Protein AF-S7J332-F1 (afdb_monomer_lite)

pLDDT: mean 78.37, std 14.61, range [31.91, 97.31]

Sequence (596 aa):
MDKGEHKEKCIAEIDQLYESVMRFDTQRDFLEYMGELRKFPYLAPYNAMMVKVQKPGSAFVATLDTWQKVYHRRPKPGARPLVILRRFGPISFVYELDDTEGKKMPQEVISKYILHPFHSDTLIDEAKLQTLISSLLKEGIRYREENYGTYYGGQIQWNATNVARLSHTSKSNVDIISHYCITVNKNQSPAEKFATIIHELGHYFCGHLNREKIEYIPIRTNLSKETKEFEAETVCWVVCERLNLAHQSVPYLHGYLNPDGKVPDISLDAILRAVGRIESMIKGINEPRKNLKVTLSKEADSALERTFPGFKQAIPIHFTDSKSYDYVLRIPRERGKADFLIVKYISKERQWTCLYRFQMDSAWLNVIEGNFTHHRHRELLIYIHNGSGHVLSYRVLAYVHNQVHPILAGDLIPQGNVRVEGNRLIVSSGHLDSIYTWSKEKGFLRFDCEQELVPEIDANTIRLQYAISDDEKIELYMNGEGYPSMKPIELHIGQKLQLQRIHRGPYERILGGGQCLQSISRHEYVAQAVGDASFQIIPKGYDWEHAVKFHVKVLPQNPVKELRFEDMQKDLSMRKKKSIKEQIKKFLKNHNIIHV

Radius of gyration: 28.15 Å; chains: 1; bounding box: 80×46×72 Å

Structure (mmCIF, N/CA/C/O backbone):
data_AF-S7J332-F1
#
_entry.id   AF-S7J332-F1
#
loop_
_atom_site.group_PDB
_atom_site.id
_atom_site.type_symbol
_atom_site.label_atom_id
_atom_site.label_alt_id
_atom_site.label_comp_id
_atom_site.label_asym_id
_atom_site.label_entity_id
_atom_site.label_seq_id
_atom_site.pdbx_PDB_ins_code
_atom_site.Cartn_x
_atom_site.Cartn_y
_atom_site.Cartn_z
_atom_site.occupancy
_atom_site.B_iso_or_equiv
_atom_site.auth_seq_id
_atom_site.auth_comp_id
_atom_site.auth_asym_id
_atom_site.auth_atom_id
_atom_site.pdbx_PDB_model_num
ATOM 1 N N . MET A 1 1 ? -3.527 -21.706 22.092 1.00 41.47 1 MET A N 1
ATOM 2 C CA . MET A 1 1 ? -4.123 -21.080 20.897 1.00 41.47 1 MET A CA 1
ATOM 3 C C . MET A 1 1 ? -3.572 -19.679 20.770 1.00 41.47 1 MET A C 1
ATOM 5 O O . MET A 1 1 ? -3.656 -18.915 21.729 1.00 41.47 1 MET A O 1
ATOM 9 N N . ASP A 1 2 ? -2.960 -19.381 19.630 1.00 44.62 2 ASP A N 1
ATOM 10 C CA . ASP A 1 2 ? -2.487 -18.039 19.281 1.00 44.62 2 ASP A CA 1
ATOM 11 C C . ASP A 1 2 ? -3.696 -17.084 19.124 1.00 44.62 2 ASP A C 1
ATOM 13 O O . ASP A 1 2 ? -4.791 -17.500 18.736 1.00 44.62 2 ASP A O 1
ATOM 17 N N . LYS A 1 3 ? -3.535 -15.786 19.419 1.00 46.94 3 LYS A N 1
ATOM 18 C CA . LYS A 1 3 ? -4.604 -14.778 19.239 1.00 46.94 3 LYS A CA 1
ATOM 19 C C . LYS A 1 3 ? -5.075 -14.690 17.779 1.00 46.94 3 LYS A C 1
ATOM 21 O O . LYS A 1 3 ? -6.221 -14.310 17.538 1.00 46.94 3 LYS A O 1
ATOM 26 N N . GLY A 1 4 ? -4.196 -15.018 16.826 1.00 46.19 4 GLY A N 1
ATOM 27 C CA . GLY A 1 4 ? -4.520 -15.132 15.401 1.00 46.19 4 GLY A CA 1
ATOM 28 C C . GLY A 1 4 ? -5.484 -16.284 15.106 1.00 46.19 4 GLY A C 1
ATOM 29 O O . GLY A 1 4 ? -6.536 -16.048 14.517 1.00 46.19 4 GLY A O 1
ATOM 30 N N . GLU A 1 5 ? -5.191 -17.484 15.621 1.00 47.06 5 GLU A N 1
ATOM 31 C CA . GLU A 1 5 ? -6.033 -18.686 15.462 1.00 47.06 5 GLU A CA 1
ATOM 32 C C . GLU A 1 5 ? -7.436 -18.487 16.049 1.00 47.06 5 GLU A C 1
ATOM 34 O O . GLU A 1 5 ? -8.431 -18.913 15.470 1.00 47.06 5 GLU A O 1
ATOM 39 N N . HIS A 1 6 ? -7.544 -17.793 17.186 1.00 51.41 6 HIS A N 1
ATOM 40 C CA . HIS A 1 6 ? -8.846 -17.489 17.781 1.00 51.41 6 HIS A CA 1
ATOM 41 C C . HIS A 1 6 ? -9.679 -16.531 16.908 1.00 51.41 6 HIS A C 1
ATOM 43 O O . HIS A 1 6 ? -10.899 -16.672 16.834 1.00 51.41 6 HIS A O 1
ATOM 49 N N . LYS A 1 7 ? -9.056 -15.545 16.244 1.00 52.88 7 LYS A N 1
ATOM 50 C CA . LYS A 1 7 ? -9.770 -14.606 15.359 1.00 52.88 7 LYS A CA 1
ATOM 51 C C . LYS A 1 7 ? -10.222 -15.265 14.060 1.00 52.88 7 LYS A C 1
ATOM 53 O O . LYS A 1 7 ? -11.349 -15.017 13.648 1.00 52.88 7 LYS A O 1
ATOM 58 N N . GLU A 1 8 ? -9.374 -16.086 13.443 1.00 56.12 8 GLU A N 1
ATOM 59 C CA . GLU A 1 8 ? -9.749 -16.876 12.261 1.00 56.12 8 GLU A CA 1
ATOM 60 C C . GLU A 1 8 ? -10.934 -17.795 12.573 1.00 56.12 8 GLU A C 1
ATOM 62 O O . GLU A 1 8 ? -11.910 -17.811 11.825 1.00 56.12 8 GLU A O 1
ATOM 67 N N . LYS A 1 9 ? -10.905 -18.468 13.731 1.00 57.50 9 LYS A N 1
ATOM 68 C CA . LYS A 1 9 ? -11.998 -19.337 14.178 1.00 57.50 9 LYS A CA 1
ATOM 69 C C . LYS A 1 9 ? -13.320 -18.581 14.380 1.00 57.50 9 LYS A C 1
ATOM 71 O O . LYS A 1 9 ? -14.353 -19.050 13.923 1.00 57.50 9 LYS A O 1
ATOM 76 N N . CYS A 1 10 ? -13.295 -17.389 14.984 1.00 58.56 10 CYS A N 1
ATOM 77 C CA . CYS A 1 10 ? -14.510 -16.580 15.158 1.00 58.56 10 CYS A CA 1
ATOM 78 C C . CYS A 1 10 ? -15.090 -16.044 13.840 1.00 58.56 10 CYS A C 1
ATOM 80 O O . CYS A 1 10 ? -16.303 -15.884 13.745 1.00 58.56 10 CYS A O 1
ATOM 82 N N . ILE A 1 11 ? -14.251 -15.730 12.844 1.00 61.72 11 ILE A N 1
ATOM 83 C CA . ILE A 1 11 ? -14.734 -15.329 11.510 1.00 61.72 11 ILE A CA 1
ATOM 84 C C . ILE A 1 11 ? -15.465 -16.512 10.865 1.00 61.72 11 ILE A C 1
ATOM 86 O O . ILE A 1 11 ? -16.604 -16.358 10.439 1.00 61.72 11 ILE A O 1
ATOM 90 N N . ALA A 1 12 ? -14.861 -17.704 10.902 1.00 66.44 12 ALA A N 1
ATOM 91 C CA . ALA A 1 12 ? -15.463 -18.919 10.357 1.00 66.44 12 ALA A CA 1
ATOM 92 C C . ALA A 1 12 ? -16.801 -19.289 11.031 1.00 66.44 12 ALA A C 1
ATOM 94 O O . ALA A 1 12 ? -17.733 -19.695 10.348 1.00 66.44 12 ALA A O 1
ATOM 95 N N . GLU A 1 13 ? -16.936 -19.111 12.349 1.00 71.50 13 GLU A N 1
ATOM 96 C CA . GLU A 1 13 ? -18.196 -19.370 13.072 1.00 71.50 13 GLU A CA 1
ATOM 97 C C . GLU A 1 13 ? -19.327 -18.405 12.664 1.00 71.50 13 GLU A C 1
ATOM 99 O O . GLU A 1 13 ? -20.484 -18.808 12.544 1.00 71.50 13 GLU A O 1
ATOM 104 N N . ILE A 1 14 ? -19.004 -17.127 12.433 1.00 72.62 14 ILE A N 1
ATOM 105 C CA . ILE A 1 14 ? -19.977 -16.128 11.966 1.00 72.62 14 ILE A CA 1
ATOM 106 C C . ILE A 1 14 ? -20.383 -16.406 10.515 1.00 72.62 14 ILE A C 1
ATOM 108 O O . ILE A 1 14 ? -21.564 -16.309 10.186 1.00 72.62 14 ILE A O 1
ATOM 112 N N . ASP A 1 15 ? -19.431 -16.764 9.655 1.00 78.50 15 ASP A N 1
ATOM 113 C CA . ASP A 1 15 ? -19.725 -17.087 8.258 1.00 78.50 15 ASP A CA 1
ATOM 114 C C . ASP A 1 15 ? -20.577 -18.362 8.146 1.00 78.50 15 ASP A C 1
ATOM 116 O O . ASP A 1 15 ? -21.563 -18.355 7.416 1.00 78.50 15 ASP A O 1
ATOM 120 N N . GLN A 1 16 ? -20.326 -19.391 8.965 1.00 75.69 16 GLN A N 1
ATOM 121 C CA . GLN A 1 16 ? -21.190 -20.581 9.049 1.00 75.69 16 GLN A CA 1
ATOM 122 C C . GLN A 1 16 ? -22.634 -20.239 9.440 1.00 75.69 16 GLN A C 1
ATOM 124 O O . GLN A 1 16 ? -23.587 -20.811 8.905 1.00 75.69 16 GLN A O 1
ATOM 129 N N . LEU A 1 17 ? -22.821 -19.291 10.366 1.00 70.44 17 LEU A N 1
ATOM 130 C CA . LEU A 1 17 ? -24.154 -18.808 10.719 1.00 70.44 17 LEU A CA 1
ATOM 131 C C . LEU A 1 17 ? -24.829 -18.163 9.505 1.00 70.44 17 LEU A C 1
ATOM 133 O O . LEU A 1 17 ? -25.997 -18.440 9.231 1.00 70.44 17 LEU A O 1
ATOM 137 N N . TYR A 1 18 ? -24.095 -17.338 8.760 1.00 72.69 18 TYR A N 1
ATOM 138 C CA . TYR A 1 18 ? -24.615 -16.709 7.555 1.00 72.69 18 TYR A CA 1
ATOM 139 C C . TYR A 1 18 ? -24.938 -17.722 6.458 1.00 72.69 18 TYR A C 1
ATOM 141 O O . TYR A 1 18 ? -26.031 -17.639 5.918 1.00 72.69 18 TYR A O 1
ATOM 149 N N . GLU A 1 19 ? -24.089 -18.711 6.191 1.00 72.81 19 GLU A N 1
ATOM 150 C CA . GLU A 1 19 ? -24.367 -19.794 5.231 1.00 72.81 19 GLU A CA 1
ATOM 151 C C . GLU A 1 19 ? -25.598 -20.628 5.616 1.00 72.81 19 GLU A C 1
ATOM 153 O O . GLU A 1 19 ? -26.348 -21.102 4.758 1.00 72.81 19 GLU A O 1
ATOM 158 N N . SER A 1 20 ? -25.833 -20.807 6.921 1.00 67.19 20 SER A N 1
ATOM 159 C CA . SER A 1 20 ? -26.988 -21.563 7.414 1.00 67.19 20 SER A CA 1
ATOM 160 C C . SER A 1 20 ? -28.321 -20.830 7.220 1.00 67.19 20 SER A C 1
ATOM 162 O O . SER A 1 20 ? -29.365 -21.477 7.123 1.00 67.19 20 SER A O 1
ATOM 164 N N . VAL A 1 21 ? -28.290 -19.494 7.144 1.00 67.00 21 VAL A N 1
ATOM 165 C CA . VAL A 1 21 ? -29.482 -18.630 7.074 1.00 67.00 21 VAL A CA 1
ATOM 166 C C . VAL A 1 21 ? -29.669 -18.008 5.686 1.00 67.00 21 VAL A C 1
ATOM 168 O O . VAL A 1 21 ? -30.799 -17.783 5.260 1.00 67.00 21 VAL A O 1
ATOM 171 N N . MET A 1 22 ? -28.581 -17.731 4.971 1.00 70.75 22 MET A N 1
ATOM 172 C CA . MET A 1 22 ? -28.554 -17.065 3.672 1.00 70.75 22 MET A CA 1
ATOM 173 C C . MET A 1 22 ? -27.897 -17.994 2.655 1.00 70.75 22 MET A C 1
ATOM 175 O O . MET A 1 22 ? -26.702 -18.270 2.723 1.00 70.75 22 MET A O 1
ATOM 179 N N . ARG A 1 23 ? -28.692 -18.472 1.697 1.00 68.19 23 ARG A N 1
ATOM 180 C CA . ARG A 1 23 ? -28.206 -19.227 0.541 1.00 68.19 23 ARG A CA 1
ATOM 181 C C . ARG A 1 23 ? -28.394 -18.382 -0.704 1.00 68.19 23 ARG A C 1
ATOM 183 O O . ARG A 1 23 ? -29.494 -17.894 -0.949 1.00 68.19 23 ARG A O 1
ATOM 190 N N . PHE A 1 24 ? -27.314 -18.211 -1.454 1.00 73.00 24 PHE A N 1
ATOM 191 C CA . PHE A 1 24 ? -27.324 -17.517 -2.733 1.00 73.00 24 PHE A CA 1
ATOM 192 C C . PHE A 1 24 ? -27.019 -18.537 -3.820 1.00 73.00 24 PHE A C 1
ATOM 194 O O . PHE A 1 24 ? -25.929 -19.106 -3.843 1.00 73.00 24 PHE A O 1
ATOM 201 N N . ASP A 1 25 ? -27.989 -18.777 -4.697 1.00 67.25 25 ASP A N 1
ATOM 202 C CA . ASP A 1 25 ? -27.836 -19.734 -5.793 1.00 67.25 25 ASP A CA 1
ATOM 203 C C . ASP A 1 25 ? -27.027 -19.130 -6.949 1.00 67.25 25 ASP A C 1
ATOM 205 O O . ASP A 1 25 ? -26.344 -19.852 -7.679 1.00 67.25 25 ASP A O 1
ATOM 209 N N . THR A 1 26 ? -27.047 -17.798 -7.086 1.00 73.44 26 THR A N 1
ATOM 210 C CA . THR A 1 26 ? -26.283 -17.068 -8.100 1.00 73.44 26 THR A CA 1
ATOM 211 C C . THR A 1 26 ? -25.566 -15.842 -7.533 1.00 73.44 26 THR A C 1
ATOM 213 O O . THR A 1 26 ? -25.972 -15.239 -6.536 1.00 73.44 26 THR A O 1
ATOM 216 N N . GLN A 1 27 ? -24.506 -15.413 -8.219 1.00 71.38 27 GLN A N 1
ATOM 217 C CA . GLN A 1 27 ? -23.818 -14.149 -7.939 1.00 71.38 27 GLN A CA 1
ATOM 218 C C . GLN A 1 27 ? -24.742 -12.938 -8.063 1.00 71.38 27 GLN A C 1
ATOM 220 O O . GLN A 1 27 ? -24.573 -11.962 -7.336 1.00 71.38 27 GLN A O 1
ATOM 225 N N . ARG A 1 28 ? -25.731 -12.994 -8.963 1.00 73.12 28 ARG A N 1
ATOM 226 C CA . ARG A 1 28 ? -26.718 -11.925 -9.115 1.00 73.12 28 ARG A CA 1
ATOM 227 C C . ARG A 1 28 ? -27.550 -11.773 -7.847 1.00 73.12 28 ARG A C 1
ATOM 229 O O . ARG A 1 28 ? -27.678 -10.653 -7.367 1.00 73.12 28 ARG A O 1
ATOM 236 N N . ASP A 1 29 ? -28.044 -12.878 -7.294 1.00 76.75 29 ASP A N 1
ATOM 237 C CA . ASP A 1 29 ? -28.848 -12.861 -6.067 1.00 76.75 29 ASP A CA 1
ATOM 238 C C . ASP A 1 29 ? -28.029 -12.341 -4.883 1.00 76.75 29 ASP A C 1
ATOM 240 O O . ASP A 1 29 ? -28.512 -11.548 -4.075 1.00 76.75 29 ASP A O 1
ATOM 244 N N . PHE A 1 30 ? -26.756 -12.738 -4.812 1.00 81.12 30 PHE A N 1
ATOM 245 C CA . PHE A 1 30 ? -25.820 -12.231 -3.816 1.00 81.12 30 PHE A CA 1
ATOM 246 C C . PHE A 1 30 ? -25.604 -10.720 -3.936 1.00 81.12 30 PHE A C 1
ATOM 248 O O . PHE A 1 30 ? -25.734 -9.999 -2.946 1.00 81.12 30 PHE A O 1
ATOM 255 N N . LEU A 1 31 ? -25.293 -10.222 -5.137 1.00 74.31 31 LEU A N 1
ATOM 256 C CA . LEU A 1 31 ? -25.073 -8.794 -5.360 1.00 74.31 31 LEU A CA 1
ATOM 257 C C . LEU A 1 31 ? -26.353 -7.999 -5.111 1.00 74.31 31 LEU A C 1
ATOM 259 O O . LEU A 1 31 ? -26.304 -6.992 -4.417 1.00 74.31 31 LEU A O 1
ATOM 263 N N . GLU A 1 32 ? -27.508 -8.465 -5.584 1.00 75.38 32 GLU A N 1
ATOM 264 C CA . GLU A 1 32 ? -28.798 -7.828 -5.311 1.00 75.38 32 GLU A CA 1
ATOM 265 C C . GLU A 1 32 ? -29.051 -7.726 -3.802 1.00 75.38 32 GLU A C 1
ATOM 267 O O . GLU A 1 32 ? -29.384 -6.653 -3.293 1.00 75.38 32 GLU A O 1
ATOM 272 N N . TYR A 1 33 ? -28.777 -8.801 -3.061 1.00 81.38 33 TYR A N 1
ATOM 273 C CA . TYR A 1 33 ? -28.898 -8.811 -1.610 1.00 81.38 33 TYR A CA 1
ATOM 274 C C . TYR A 1 33 ? -27.912 -7.863 -0.915 1.00 81.38 33 TYR A C 1
ATOM 276 O O . TYR A 1 33 ? -28.307 -7.100 -0.032 1.00 81.38 33 TYR A O 1
ATOM 284 N N . MET A 1 34 ? -26.642 -7.843 -1.322 1.00 79.50 34 MET A N 1
ATOM 285 C CA . MET A 1 34 ? -25.652 -6.895 -0.798 1.00 79.50 34 MET A CA 1
ATOM 286 C C . MET A 1 34 ? -26.008 -5.446 -1.163 1.00 79.50 34 MET A C 1
ATOM 288 O O . MET A 1 34 ? -25.743 -4.522 -0.389 1.00 79.50 34 MET A O 1
ATOM 292 N N . GLY A 1 35 ? -26.675 -5.244 -2.299 1.00 74.31 35 GLY A N 1
ATOM 293 C CA . GLY A 1 35 ? -27.190 -3.960 -2.756 1.00 74.31 35 GLY A CA 1
ATOM 294 C C . GLY A 1 35 ? -28.254 -3.413 -1.830 1.00 74.31 35 GLY A C 1
ATOM 295 O O . GLY A 1 35 ? -28.295 -2.212 -1.591 1.00 74.31 35 GLY A O 1
ATOM 296 N N . GLU A 1 36 ? -29.062 -4.268 -1.205 1.00 78.50 36 GLU A N 1
ATOM 297 C CA . GLU A 1 36 ? -30.069 -3.849 -0.225 1.00 78.50 36 GLU A CA 1
ATOM 298 C C . GLU A 1 36 ? -29.461 -3.097 0.968 1.00 78.50 36 GLU A C 1
ATOM 300 O O . GLU A 1 36 ? -30.133 -2.255 1.570 1.00 78.50 36 GLU A O 1
ATOM 305 N N . LEU A 1 37 ? -28.175 -3.316 1.280 1.00 80.25 37 LEU A N 1
ATOM 306 C CA . LEU A 1 37 ? -27.477 -2.586 2.342 1.00 80.25 37 LEU A CA 1
ATOM 307 C C . LEU A 1 37 ? -27.423 -1.077 2.075 1.00 80.25 37 LEU A C 1
ATOM 309 O O . LEU A 1 37 ? -27.306 -0.300 3.026 1.00 80.25 37 LEU A O 1
ATOM 313 N N . ARG A 1 38 ? -27.547 -0.630 0.820 1.00 75.50 38 ARG A N 1
ATOM 314 C CA . ARG A 1 38 ? -27.604 0.796 0.460 1.00 75.50 38 ARG A CA 1
ATOM 315 C C . ARG A 1 38 ? -28.840 1.517 0.998 1.00 75.50 38 ARG A C 1
ATOM 317 O O . ARG A 1 38 ? -28.787 2.725 1.183 1.00 75.50 38 ARG A O 1
ATOM 324 N N . LYS A 1 39 ? -29.922 0.793 1.325 1.00 75.31 39 LYS A N 1
ATOM 325 C CA . LYS A 1 39 ? -31.142 1.359 1.940 1.00 75.31 39 LYS A CA 1
ATOM 326 C C . LYS A 1 39 ? -30.898 1.874 3.365 1.00 75.31 39 LYS A C 1
ATOM 328 O O . LYS A 1 39 ? -31.655 2.694 3.876 1.00 75.31 39 LYS A O 1
ATOM 333 N N . PHE A 1 40 ? -29.797 1.451 3.992 1.00 81.06 40 PHE A N 1
ATOM 334 C CA . PHE A 1 40 ? -29.409 1.849 5.345 1.00 81.06 40 PHE A CA 1
ATOM 335 C C . PHE A 1 40 ? -28.035 2.549 5.366 1.00 81.06 40 PHE A C 1
ATOM 337 O O . PHE A 1 40 ? -27.095 2.045 5.993 1.00 81.06 40 PHE A O 1
ATOM 344 N N . PRO A 1 41 ? -27.877 3.727 4.727 1.00 74.81 41 PRO A N 1
ATOM 345 C CA . PRO A 1 41 ? -26.592 4.437 4.690 1.00 74.81 41 PRO A CA 1
ATOM 346 C C . PRO A 1 41 ? -26.215 5.039 6.058 1.00 74.81 41 PRO A C 1
ATOM 348 O O . PRO A 1 41 ? -25.055 5.354 6.324 1.00 74.81 41 PRO A O 1
ATOM 351 N N . TYR A 1 42 ? -27.201 5.189 6.948 1.00 81.94 42 TYR A N 1
ATOM 352 C CA . TYR A 1 42 ? -27.035 5.675 8.320 1.00 81.94 42 TYR A CA 1
ATOM 353 C C . TYR A 1 42 ? -26.686 4.564 9.323 1.00 81.94 42 TYR A C 1
ATOM 355 O O . TYR A 1 42 ? -26.295 4.867 10.451 1.00 81.94 42 TYR A O 1
ATOM 363 N N . LEU A 1 43 ? -26.801 3.289 8.935 1.00 87.56 43 LEU A N 1
ATOM 364 C CA . LEU A 1 43 ? -26.326 2.162 9.733 1.00 87.56 43 LEU A CA 1
ATOM 365 C C . LEU A 1 43 ? -24.958 1.702 9.233 1.00 87.56 43 LEU A C 1
ATOM 367 O O . LEU A 1 43 ? -24.662 1.741 8.038 1.00 87.56 43 LEU A O 1
ATOM 371 N N . ALA A 1 44 ? -24.135 1.206 10.160 1.00 88.06 44 ALA A N 1
ATOM 372 C CA . ALA A 1 44 ? -22.955 0.438 9.785 1.00 88.06 44 ALA A CA 1
ATOM 373 C C . ALA A 1 44 ? -23.385 -0.788 8.949 1.00 88.06 44 ALA A C 1
ATOM 375 O O . ALA A 1 44 ? -24.423 -1.374 9.274 1.00 88.06 44 ALA A O 1
ATOM 376 N N . PRO A 1 45 ? -22.600 -1.220 7.944 1.00 89.06 45 PRO A N 1
ATOM 377 C CA . PRO A 1 45 ? -22.975 -2.319 7.044 1.00 89.06 45 PRO A CA 1
ATOM 378 C C . PRO A 1 45 ? -23.414 -3.587 7.782 1.00 89.06 45 PRO A C 1
ATOM 380 O O . PRO A 1 45 ? -24.415 -4.201 7.432 1.00 89.06 45 PRO A O 1
ATOM 383 N N . TYR A 1 46 ? -22.727 -3.918 8.878 1.00 87.69 46 TYR A N 1
ATOM 384 C CA . TYR A 1 46 ? -23.073 -5.059 9.724 1.00 87.69 46 TYR A CA 1
ATOM 385 C C . TYR A 1 46 ? -24.465 -4.927 10.370 1.00 87.69 46 TYR A C 1
ATOM 387 O O . TYR A 1 46 ? -25.249 -5.867 10.369 1.00 87.69 46 TYR A O 1
ATOM 395 N N . ASN A 1 47 ? -24.816 -3.740 10.876 1.00 90.12 47 ASN A N 1
ATOM 396 C CA . ASN A 1 47 ? -26.140 -3.492 11.455 1.00 90.12 47 ASN A CA 1
ATOM 397 C C . ASN A 1 47 ? -27.237 -3.460 10.381 1.00 90.12 47 ASN A C 1
ATOM 399 O O . ASN A 1 47 ? -28.347 -3.913 10.640 1.00 90.12 47 ASN A O 1
ATOM 403 N N . ALA A 1 48 ? -26.931 -2.946 9.186 1.00 89.88 48 ALA A N 1
ATOM 404 C CA . ALA A 1 48 ? -27.842 -2.994 8.044 1.00 89.88 48 ALA A CA 1
ATOM 405 C C . ALA A 1 48 ? -28.158 -4.448 7.651 1.00 89.88 48 ALA A C 1
ATOM 407 O O . ALA A 1 48 ? -29.324 -4.802 7.482 1.00 89.88 48 ALA A O 1
ATOM 408 N N . MET A 1 49 ? -27.129 -5.300 7.611 1.00 87.94 49 MET A N 1
ATOM 409 C CA . MET A 1 49 ? -27.274 -6.735 7.369 1.00 87.94 49 MET A CA 1
ATOM 410 C C . MET A 1 49 ? -28.150 -7.403 8.435 1.00 87.94 49 MET A C 1
ATOM 412 O O . MET A 1 49 ? -29.108 -8.097 8.105 1.00 87.94 49 MET A O 1
ATOM 416 N N . MET A 1 50 ? -27.886 -7.140 9.720 1.00 88.25 50 MET A N 1
ATOM 417 C CA . MET A 1 50 ? -28.680 -7.698 10.822 1.00 88.25 50 MET A CA 1
ATOM 418 C C . MET A 1 50 ? -30.161 -7.321 10.737 1.00 88.25 50 MET A C 1
ATOM 420 O O . MET A 1 50 ? -31.024 -8.153 11.016 1.00 88.25 50 MET A O 1
ATOM 424 N N . VAL A 1 51 ? -30.471 -6.076 10.372 1.00 91.00 51 VAL A N 1
ATOM 425 C CA . VAL A 1 51 ? -31.856 -5.620 10.182 1.00 91.00 51 VAL A CA 1
ATOM 426 C C . VAL A 1 51 ? -32.513 -6.378 9.031 1.00 91.00 51 VAL A C 1
ATOM 428 O O . VAL A 1 51 ? -33.634 -6.860 9.188 1.00 91.00 51 VAL A O 1
ATOM 431 N N . LYS A 1 52 ? -31.807 -6.539 7.905 1.00 87.38 52 LYS A N 1
ATOM 432 C CA . LYS A 1 52 ? -32.320 -7.254 6.731 1.00 87.38 52 LYS A CA 1
ATOM 433 C C . LYS A 1 52 ? -32.612 -8.725 7.032 1.00 87.38 52 LYS A C 1
ATOM 435 O O . LYS A 1 52 ? -33.668 -9.200 6.628 1.00 87.38 52 LYS A O 1
ATOM 440 N N . VAL A 1 53 ? -31.738 -9.405 7.778 1.00 86.75 53 VAL A N 1
ATOM 441 C CA . VAL A 1 53 ? -31.936 -10.804 8.201 1.00 86.75 53 VAL A CA 1
ATOM 442 C C . VAL A 1 53 ? -33.126 -10.940 9.157 1.00 86.75 53 VAL A C 1
ATOM 444 O O . VAL A 1 53 ? -33.927 -11.857 9.012 1.00 86.75 53 VAL A O 1
ATOM 447 N N . GLN A 1 54 ? -33.279 -10.026 10.122 1.00 90.50 54 GLN A N 1
ATOM 448 C CA . GLN A 1 54 ? -34.377 -10.089 11.098 1.00 90.50 54 GLN A CA 1
ATOM 449 C C . GLN A 1 54 ? -35.744 -9.728 10.499 1.00 90.50 54 GLN A C 1
ATOM 451 O O . GLN A 1 54 ? -36.757 -10.290 10.914 1.00 90.50 54 GLN A O 1
ATOM 456 N N . LYS A 1 55 ? -35.793 -8.771 9.562 1.00 89.56 55 LYS A N 1
ATOM 457 C CA . LYS A 1 55 ? -37.037 -8.316 8.923 1.00 89.56 55 LYS A CA 1
ATOM 458 C C . LYS A 1 55 ? -36.790 -7.909 7.460 1.00 89.56 55 LYS A C 1
ATOM 460 O O . LYS A 1 55 ? -36.612 -6.716 7.167 1.00 89.56 55 LYS A O 1
ATOM 465 N N . PRO A 1 56 ? -36.779 -8.878 6.523 1.00 86.38 56 PRO A N 1
ATOM 466 C CA . PRO A 1 56 ? -36.627 -8.605 5.098 1.00 86.38 56 PRO A CA 1
ATOM 467 C C . PRO A 1 56 ? -37.688 -7.624 4.586 1.00 86.38 56 PRO A C 1
ATOM 469 O O . PRO A 1 56 ? -38.864 -7.744 4.909 1.00 86.38 56 PRO A O 1
ATOM 472 N N . GLY A 1 57 ? -37.264 -6.644 3.785 1.00 81.88 57 GLY A N 1
ATOM 473 C CA . GLY A 1 57 ? -38.161 -5.633 3.203 1.00 81.88 57 GLY A CA 1
ATOM 474 C C . GLY A 1 57 ? -38.275 -4.340 4.015 1.00 81.88 57 GLY A C 1
ATOM 475 O O . GLY A 1 57 ? -38.883 -3.392 3.534 1.00 81.88 57 GLY A O 1
ATOM 476 N N . SER A 1 58 ? -37.637 -4.269 5.190 1.00 87.00 58 SER A N 1
ATOM 477 C CA . SER A 1 58 ? -37.525 -3.034 5.978 1.00 87.00 58 SER A CA 1
ATOM 478 C C . SER A 1 58 ? -36.997 -1.873 5.126 1.00 87.00 58 SER A C 1
ATOM 480 O O . SER A 1 58 ? -35.952 -2.007 4.483 1.00 87.00 58 SER A O 1
ATOM 482 N N . ALA A 1 59 ? -37.694 -0.736 5.147 1.00 79.31 59 ALA A N 1
ATOM 483 C CA . ALA A 1 59 ? -37.301 0.457 4.391 1.00 79.31 59 ALA A CA 1
ATOM 484 C C . ALA A 1 59 ? -36.587 1.487 5.274 1.00 79.31 59 ALA A C 1
ATOM 486 O O . ALA A 1 59 ? -35.651 2.156 4.840 1.00 79.31 59 ALA A O 1
ATOM 487 N N . PHE A 1 60 ? -37.008 1.611 6.535 1.00 87.12 60 PHE A N 1
ATOM 488 C CA . PHE A 1 60 ? -36.407 2.550 7.472 1.00 87.12 60 PHE A CA 1
ATOM 489 C C . PHE A 1 60 ? -36.545 2.052 8.909 1.00 87.12 60 PHE A C 1
ATOM 491 O O . PHE A 1 60 ? -37.623 1.639 9.332 1.00 87.12 60 PHE A O 1
ATOM 498 N N . VAL A 1 61 ? -35.456 2.121 9.677 1.00 91.38 61 VAL A N 1
ATOM 499 C CA . VAL A 1 61 ? -35.441 1.738 11.092 1.00 91.38 61 VAL A CA 1
ATOM 500 C C . VAL A 1 61 ? -34.808 2.836 11.934 1.00 91.38 61 VAL A C 1
ATOM 502 O O . VAL A 1 61 ? -33.843 3.478 11.522 1.00 91.38 61 VAL A O 1
ATOM 505 N N . ALA A 1 62 ? -35.315 3.035 13.146 1.00 91.31 62 ALA A N 1
ATOM 506 C CA . ALA A 1 62 ? -34.726 3.983 14.084 1.00 91.31 62 ALA A CA 1
ATOM 507 C C . ALA A 1 62 ? -34.898 3.534 15.536 1.00 91.31 62 ALA A C 1
ATOM 509 O O . ALA A 1 62 ? -35.726 2.677 15.854 1.00 91.31 62 ALA A O 1
ATOM 510 N N . THR A 1 63 ? -34.094 4.108 16.433 1.00 92.69 63 THR A N 1
ATOM 511 C CA . THR A 1 63 ? -34.235 3.851 17.873 1.00 92.69 63 THR A CA 1
ATOM 512 C C . THR A 1 63 ? -35.550 4.431 18.392 1.00 92.69 63 THR A C 1
ATOM 514 O O . THR A 1 63 ? -36.095 5.368 17.805 1.00 92.69 63 THR A O 1
ATOM 517 N N . LEU A 1 64 ? -36.041 3.915 19.524 1.00 92.44 64 LEU A N 1
ATOM 518 C CA . LEU A 1 64 ? -37.230 4.458 20.192 1.00 92.44 64 LEU A CA 1
ATOM 519 C C . LEU A 1 64 ? -37.115 5.974 20.428 1.00 92.44 64 LEU A C 1
ATOM 521 O O . LEU A 1 64 ? -38.059 6.714 20.165 1.00 92.44 64 LEU A O 1
ATOM 525 N N . ASP A 1 65 ? -35.938 6.423 20.867 1.00 92.25 65 ASP A N 1
ATOM 526 C CA . ASP A 1 65 ? -35.658 7.831 21.150 1.00 92.25 65 ASP A CA 1
ATOM 527 C C . ASP A 1 65 ? -35.778 8.695 19.889 1.00 92.25 65 ASP A C 1
ATOM 529 O O . ASP A 1 65 ? -36.423 9.741 19.898 1.00 92.25 65 ASP A O 1
ATOM 533 N N . THR A 1 66 ? -35.221 8.217 18.773 1.00 91.69 66 THR A N 1
ATOM 534 C CA . THR A 1 66 ? -35.320 8.888 17.473 1.00 91.69 66 THR A CA 1
ATOM 535 C C . THR A 1 66 ? -36.768 8.952 16.992 1.00 91.69 66 THR A C 1
ATOM 537 O O . THR A 1 66 ? -37.225 10.017 16.575 1.00 91.69 66 THR A O 1
ATOM 540 N N . TRP A 1 67 ? -37.512 7.845 17.087 1.00 94.56 67 TRP A N 1
ATOM 541 C CA . TRP A 1 67 ? -38.924 7.821 16.712 1.00 94.56 67 TRP A CA 1
ATOM 542 C C . TRP A 1 67 ? -39.732 8.850 17.499 1.00 94.56 67 TRP A C 1
ATOM 544 O O . TRP A 1 67 ? -40.464 9.630 16.894 1.00 94.56 67 TRP A O 1
ATOM 554 N N . GLN A 1 68 ? -39.546 8.918 18.816 1.00 93.38 68 GLN A N 1
ATOM 555 C CA . GLN A 1 68 ? -40.311 9.812 19.683 1.00 93.38 68 GLN A CA 1
ATOM 556 C C . GLN A 1 68 ? -39.906 11.282 19.529 1.00 93.38 68 GLN A C 1
ATOM 558 O O . GLN A 1 68 ? -40.768 12.148 19.358 1.00 93.38 68 GLN A O 1
ATOM 563 N N . LYS A 1 69 ? -38.603 11.574 19.590 1.00 92.88 69 LYS A N 1
ATOM 564 C CA . LYS A 1 69 ? -38.097 12.952 19.662 1.00 92.88 69 LYS A CA 1
ATOM 565 C C . LYS A 1 69 ? -37.975 13.627 18.304 1.00 92.88 69 LYS A C 1
ATOM 567 O O . LYS A 1 69 ? -38.232 14.821 18.216 1.00 92.88 69 LYS A O 1
ATOM 572 N N . VAL A 1 70 ? -37.574 12.885 17.271 1.00 90.25 70 VAL A N 1
ATOM 573 C CA . VAL A 1 70 ? -37.301 13.448 15.937 1.00 90.25 70 VAL A CA 1
ATOM 574 C C . VAL A 1 70 ? -38.516 13.309 15.032 1.00 90.25 70 VAL A C 1
ATOM 576 O O . VAL A 1 70 ? -38.921 14.269 14.386 1.00 90.25 70 VAL A O 1
ATOM 579 N N . TYR A 1 71 ? -39.116 12.118 14.990 1.00 89.88 71 TYR A N 1
ATOM 580 C CA . TYR A 1 71 ? -40.206 11.826 14.054 1.00 89.88 71 TYR A CA 1
ATOM 581 C C . TYR A 1 71 ? -41.600 11.915 14.679 1.00 89.88 71 TYR A C 1
ATOM 583 O O . TYR A 1 71 ? -42.591 11.837 13.957 1.00 89.88 71 TYR A O 1
ATOM 591 N N . HIS A 1 72 ? -41.696 12.110 15.998 1.00 92.88 72 HIS A N 1
ATOM 592 C CA . HIS A 1 72 ? -42.958 12.162 16.743 1.00 92.88 72 HIS A CA 1
ATOM 593 C C . HIS A 1 72 ? -43.872 10.957 16.459 1.00 92.88 72 HIS A C 1
ATOM 595 O O . HIS A 1 72 ? -45.080 11.085 16.227 1.00 92.88 72 HIS A O 1
ATOM 601 N N . ARG A 1 73 ? -43.258 9.774 16.459 1.00 95.69 73 ARG A N 1
ATOM 602 C CA . ARG A 1 73 ? -43.881 8.458 16.312 1.00 95.69 73 ARG A CA 1
ATOM 603 C C . ARG A 1 73 ? -43.491 7.570 17.491 1.00 95.69 73 ARG A C 1
ATOM 605 O O . ARG A 1 73 ? -42.524 7.834 18.202 1.00 95.69 73 ARG A O 1
ATOM 612 N N . ARG A 1 74 ? -44.241 6.497 17.704 1.00 94.69 74 ARG A N 1
ATOM 613 C CA . ARG A 1 74 ? -43.959 5.469 18.714 1.00 94.69 74 ARG A CA 1
ATOM 614 C C . ARG A 1 74 ? -44.227 4.082 18.130 1.00 94.69 74 ARG A C 1
ATOM 616 O O . ARG A 1 74 ? -45.057 3.981 17.230 1.00 94.69 74 ARG A O 1
ATOM 623 N N . PRO A 1 75 ? -43.570 3.021 18.615 1.00 95.56 75 PRO A N 1
ATOM 624 C CA . PRO A 1 75 ? -43.923 1.661 18.229 1.00 95.56 75 PRO A CA 1
ATOM 625 C C . PRO A 1 75 ? -45.382 1.347 18.574 1.00 95.56 75 PRO A C 1
ATOM 627 O O . PRO A 1 75 ? -45.874 1.750 19.631 1.00 95.56 75 PRO A O 1
ATOM 630 N N . LYS A 1 76 ? -46.063 0.632 17.679 1.00 97.31 76 LYS A N 1
ATOM 631 C CA . LYS A 1 76 ? -47.408 0.097 17.898 1.00 97.31 76 LYS A CA 1
ATOM 632 C C . LYS A 1 76 ? -47.384 -0.923 19.046 1.00 97.31 76 LYS A C 1
ATOM 634 O O . LYS A 1 76 ? -46.355 -1.573 19.264 1.00 97.31 76 LYS A O 1
ATOM 639 N N . PRO A 1 77 ? -48.503 -1.126 19.762 1.00 91.69 77 PRO A N 1
ATOM 640 C CA . PRO A 1 77 ? -48.618 -2.230 20.710 1.00 91.69 77 PRO A CA 1
ATOM 641 C C . PRO A 1 77 ? -48.257 -3.568 20.044 1.00 91.69 77 PRO A C 1
ATOM 643 O O . PRO A 1 77 ? -48.783 -3.898 18.985 1.00 91.69 77 PRO A O 1
ATOM 646 N N . GLY A 1 78 ? -47.334 -4.324 20.643 1.00 89.44 78 GLY A N 1
ATOM 647 C CA . GLY A 1 78 ? -46.866 -5.610 20.107 1.00 89.44 78 GLY A CA 1
ATOM 648 C C . GLY A 1 78 ? -45.768 -5.529 19.037 1.00 89.44 78 GLY A C 1
ATOM 649 O O . GLY A 1 78 ? -45.309 -6.575 18.578 1.00 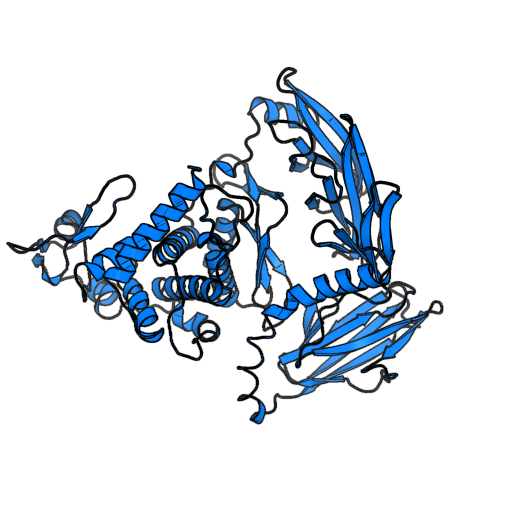89.44 78 GLY A O 1
ATOM 650 N N . ALA A 1 79 ? -45.305 -4.329 18.666 1.00 92.38 79 ALA A N 1
ATOM 651 C CA . ALA A 1 79 ? -44.158 -4.161 17.778 1.00 92.38 79 ALA A CA 1
ATOM 652 C C . ALA A 1 79 ? -42.910 -4.853 18.351 1.00 92.38 79 ALA A C 1
ATOM 654 O O . ALA A 1 79 ? -42.487 -4.572 19.477 1.00 92.38 79 ALA A O 1
ATOM 655 N N . ARG A 1 80 ? -42.306 -5.755 17.570 1.00 92.19 80 ARG A N 1
ATOM 656 C CA . ARG A 1 80 ? -41.093 -6.474 17.976 1.00 92.19 80 ARG A CA 1
ATOM 657 C C . ARG A 1 80 ? -39.856 -5.629 17.650 1.00 92.19 80 ARG A C 1
ATOM 659 O O . ARG A 1 80 ? -39.692 -5.248 16.493 1.00 92.19 80 ARG A O 1
ATOM 666 N N . PRO A 1 81 ? -38.980 -5.334 18.625 1.00 93.44 81 PRO A N 1
ATOM 667 C CA . PRO A 1 81 ? -37.753 -4.602 18.348 1.00 93.44 81 PRO A CA 1
ATOM 668 C C . PRO A 1 81 ? -36.768 -5.456 17.541 1.00 93.44 81 PRO A C 1
ATOM 670 O O . PRO A 1 81 ? -36.622 -6.653 17.788 1.00 93.44 81 PRO A O 1
ATOM 673 N N . LEU A 1 82 ? -36.042 -4.815 16.628 1.00 95.25 82 LEU A N 1
ATOM 674 C CA . LEU A 1 82 ? -34.913 -5.393 15.903 1.00 95.25 82 LEU A CA 1
ATOM 675 C C . LEU A 1 82 ? -33.614 -5.080 16.649 1.00 95.25 82 LEU A C 1
ATOM 677 O O . LEU A 1 82 ? -33.413 -3.963 17.134 1.00 95.25 82 LEU A O 1
ATOM 681 N N . VAL A 1 83 ? -32.720 -6.060 16.730 1.00 94.19 83 VAL A N 1
ATOM 682 C CA . VAL A 1 83 ? -31.445 -5.952 17.444 1.00 94.19 83 VAL A CA 1
ATOM 683 C C . VAL A 1 83 ? -30.357 -5.431 16.511 1.00 94.19 83 VAL A C 1
ATOM 685 O O . VAL A 1 83 ? -30.183 -5.939 15.405 1.00 94.19 83 VAL A O 1
ATOM 688 N N . ILE A 1 84 ? -29.584 -4.450 16.970 1.00 91.94 84 ILE A N 1
ATOM 689 C CA . ILE A 1 84 ? -28.373 -3.960 16.300 1.00 91.94 84 ILE A CA 1
ATOM 690 C C . ILE A 1 84 ? -27.200 -3.913 17.282 1.00 91.94 84 ILE A C 1
ATOM 692 O O . ILE A 1 84 ? -27.394 -3.796 18.492 1.00 91.94 84 ILE A O 1
ATOM 696 N N . LEU A 1 85 ? -25.966 -3.942 16.781 1.00 88.19 85 LEU A N 1
ATOM 697 C CA . LEU A 1 85 ? -24.777 -3.747 17.609 1.00 88.19 85 LEU A CA 1
ATOM 698 C C . LEU A 1 85 ? -24.604 -2.270 17.974 1.00 88.19 85 LEU A C 1
ATOM 700 O O . LEU A 1 85 ? -24.809 -1.370 17.150 1.00 88.19 85 LEU A O 1
ATOM 704 N N . ARG A 1 86 ? -24.166 -2.015 19.210 1.00 84.50 86 ARG A N 1
ATOM 705 C CA . ARG A 1 86 ? -23.879 -0.668 19.718 1.00 84.50 86 ARG A CA 1
ATOM 706 C C . ARG A 1 86 ? -22.375 -0.471 19.873 1.00 84.50 86 ARG A C 1
ATOM 708 O O . ARG A 1 86 ? -21.679 -1.305 20.439 1.00 84.50 86 ARG A O 1
ATOM 715 N N . ARG A 1 87 ? -21.855 0.680 19.443 1.00 73.94 87 ARG A N 1
ATOM 716 C CA . ARG A 1 87 ? -20.448 1.029 19.689 1.00 73.94 87 ARG A CA 1
ATOM 717 C C . ARG A 1 87 ? -20.188 1.093 21.202 1.00 73.94 87 ARG A C 1
ATOM 719 O O . ARG A 1 87 ? -20.881 1.828 21.901 1.00 73.94 87 ARG A O 1
ATOM 726 N N . PHE A 1 88 ? -19.200 0.333 21.681 1.00 72.94 88 PHE A N 1
ATOM 727 C CA . PHE A 1 88 ? -18.834 0.218 23.105 1.00 72.94 88 PHE A CA 1
ATOM 728 C C . PHE A 1 88 ? -19.957 -0.295 24.029 1.00 72.94 88 PHE A C 1
ATOM 730 O O . PHE A 1 88 ? -19.939 -0.033 25.227 1.00 72.94 88 PHE A O 1
ATOM 737 N N . GLY A 1 89 ? -20.931 -1.025 23.486 1.00 75.69 89 GLY A N 1
ATOM 738 C CA . GLY A 1 89 ? -21.983 -1.685 24.256 1.00 75.69 89 GLY A CA 1
ATOM 739 C C . GLY A 1 89 ? -22.380 -3.012 23.609 1.00 75.69 89 GLY A C 1
ATOM 740 O O . GLY A 1 89 ? -21.927 -3.299 22.504 1.00 75.69 89 GLY A O 1
ATOM 741 N N . PRO A 1 90 ? -23.211 -3.829 24.273 1.00 75.44 90 PRO A N 1
ATOM 742 C CA . PRO A 1 90 ? -23.570 -5.143 23.751 1.00 75.44 90 PRO A CA 1
ATOM 743 C C . PRO A 1 90 ? -24.484 -5.023 22.524 1.00 75.44 90 PRO A C 1
ATOM 745 O O . PRO A 1 90 ? -24.099 -5.411 21.426 1.00 75.44 90 PRO A O 1
ATOM 748 N N . ILE A 1 91 ? -25.666 -4.423 22.689 1.00 90.75 91 ILE A N 1
ATOM 749 C CA . ILE A 1 91 ? -26.678 -4.257 21.638 1.00 90.75 91 ILE A CA 1
ATOM 750 C C . ILE A 1 91 ? -27.498 -2.973 21.845 1.00 90.75 91 ILE A C 1
ATOM 752 O O . ILE A 1 91 ? -27.428 -2.323 22.893 1.00 90.75 91 ILE A O 1
ATOM 756 N N . SER A 1 92 ? -28.273 -2.595 20.834 1.00 91.31 92 SER A N 1
ATOM 757 C CA . SER A 1 92 ? -29.337 -1.592 20.884 1.00 91.31 92 SER A CA 1
ATOM 758 C C . SER A 1 92 ? -30.553 -2.093 20.100 1.00 91.31 92 SER A C 1
ATOM 760 O O . SER A 1 92 ? -30.442 -3.041 19.324 1.00 91.31 92 SER A O 1
ATOM 762 N N . PHE A 1 93 ? -31.706 -1.463 20.311 1.00 93.88 93 PHE A N 1
ATOM 763 C CA . PHE A 1 93 ? -32.965 -1.839 19.679 1.00 93.88 93 PHE A CA 1
ATOM 764 C C . PHE A 1 93 ? -33.457 -0.736 18.747 1.00 93.88 93 PHE A C 1
ATOM 766 O O . PHE A 1 93 ? -33.458 0.447 19.106 1.00 93.88 93 PHE A O 1
ATOM 773 N N . VAL A 1 94 ? -33.914 -1.141 17.567 1.00 94.25 94 VAL A N 1
ATOM 774 C CA . VAL A 1 94 ? -34.556 -0.273 16.579 1.00 94.25 94 VAL A CA 1
ATOM 775 C C . VAL A 1 94 ? -35.913 -0.838 16.182 1.00 94.25 94 VAL A C 1
ATOM 777 O O . VAL A 1 94 ? -36.171 -2.027 16.335 1.00 94.25 94 VAL A O 1
ATOM 780 N N . TYR A 1 95 ? -36.787 0.027 15.683 1.00 95.19 95 TYR A N 1
ATOM 781 C CA . TYR A 1 95 ? -38.120 -0.332 15.207 1.00 95.19 95 TYR A CA 1
ATOM 782 C C . TYR A 1 95 ? -38.263 0.090 13.754 1.00 95.19 95 TYR A C 1
ATOM 784 O O . TYR A 1 95 ? -37.759 1.152 13.374 1.00 95.19 95 TYR A O 1
ATOM 792 N N . GLU A 1 96 ? -38.934 -0.744 12.969 1.00 93.38 96 GLU A N 1
ATOM 793 C CA . GLU A 1 96 ? -39.218 -0.500 11.558 1.00 93.38 96 GLU A CA 1
ATOM 794 C C . GLU A 1 96 ? -40.392 0.481 11.406 1.00 93.38 96 GLU A C 1
ATOM 796 O O . GLU A 1 96 ? -41.257 0.569 12.280 1.00 93.38 96 GLU A O 1
ATOM 801 N N . LEU A 1 97 ? -40.391 1.273 10.333 1.00 90.25 97 LEU A N 1
ATOM 802 C CA . LEU A 1 97 ? -41.369 2.331 10.090 1.00 90.25 97 LEU A CA 1
ATOM 803 C C . LEU A 1 97 ? -42.828 1.851 10.180 1.00 90.25 97 LEU A C 1
ATOM 805 O O . LEU A 1 97 ? -43.631 2.512 10.850 1.00 90.25 97 LEU A O 1
ATOM 809 N N . ASP A 1 98 ? -43.171 0.716 9.577 1.00 90.62 98 ASP A N 1
ATOM 810 C CA . ASP A 1 98 ? -44.531 0.167 9.578 1.00 90.62 98 ASP A CA 1
ATOM 811 C C . ASP A 1 98 ? -44.940 -0.391 10.944 1.00 90.62 98 ASP A C 1
ATOM 813 O O . ASP A 1 98 ? -46.134 -0.493 11.243 1.00 90.62 98 ASP A O 1
ATOM 817 N N . ASP A 1 99 ? -43.977 -0.656 11.830 1.00 93.12 99 ASP A N 1
ATOM 818 C CA . ASP A 1 99 ? -44.239 -1.024 13.224 1.00 93.12 99 ASP A CA 1
ATOM 819 C C . ASP A 1 99 ? -44.496 0.195 14.115 1.00 93.12 99 ASP A C 1
ATOM 821 O O . ASP A 1 99 ? -44.730 0.045 15.313 1.00 93.12 99 ASP A O 1
ATOM 825 N N . THR A 1 100 ? -44.462 1.410 13.567 1.00 94.00 100 THR A N 1
ATOM 826 C CA . THR A 1 100 ? -44.709 2.641 14.324 1.00 94.00 100 THR A CA 1
ATOM 827 C C . THR A 1 100 ? -46.021 3.313 13.935 1.00 94.00 100 THR A C 1
ATOM 829 O O . THR A 1 100 ? -46.542 3.156 12.832 1.00 94.00 100 THR A O 1
ATOM 832 N N . GLU A 1 101 ? -46.559 4.100 14.856 1.00 94.31 101 GLU A N 1
ATOM 833 C CA . GLU A 1 101 ? -47.723 4.963 14.683 1.00 94.31 101 GLU A CA 1
ATOM 834 C C . GLU A 1 101 ? -47.392 6.390 15.140 1.00 94.31 101 GLU A C 1
ATOM 836 O O . GLU A 1 101 ? -46.496 6.607 15.958 1.00 94.31 101 GLU A O 1
ATOM 841 N N . GLY A 1 102 ? -48.095 7.386 14.602 1.00 92.88 102 GLY A N 1
ATOM 842 C CA . GLY A 1 102 ? -47.881 8.797 14.928 1.00 92.88 102 GLY A CA 1
ATOM 843 C C . GLY A 1 102 ? -47.881 9.683 13.689 1.00 92.88 102 GLY A C 1
ATOM 844 O O . GLY A 1 102 ? -48.528 9.361 12.689 1.00 92.88 102 GLY A O 1
ATOM 845 N N . LYS A 1 103 ? -47.158 10.809 13.746 1.00 90.62 103 LYS A N 1
ATOM 846 C CA . LYS A 1 103 ? -47.120 11.780 12.640 1.00 90.62 103 LYS A CA 1
ATOM 847 C C . LYS A 1 103 ? -46.626 11.140 11.341 1.00 90.62 103 LYS A C 1
ATOM 849 O O . LYS A 1 103 ? -45.790 10.235 11.364 1.00 90.62 103 LYS A O 1
ATOM 854 N N . LYS A 1 104 ? -47.133 11.620 10.199 1.00 87.12 104 LYS A N 1
ATOM 855 C CA . LYS A 1 104 ? -46.600 11.244 8.881 1.00 87.12 104 LYS A CA 1
ATOM 856 C C . LYS A 1 104 ? -45.107 11.569 8.826 1.00 87.12 104 LYS A C 1
ATOM 858 O O . LYS A 1 104 ? -44.677 12.583 9.376 1.00 87.12 104 LYS A O 1
ATOM 863 N N . MET A 1 105 ? -44.336 10.700 8.178 1.00 84.00 105 MET A N 1
ATOM 864 C CA . MET A 1 105 ? -42.902 10.918 8.019 1.00 84.00 105 MET A CA 1
ATOM 865 C C . MET A 1 105 ? -42.637 12.189 7.203 1.00 84.00 105 MET A C 1
ATOM 867 O O . MET A 1 105 ? -43.390 12.460 6.265 1.00 84.00 105 MET A O 1
ATOM 871 N N . PRO A 1 106 ? -41.590 12.971 7.531 1.00 84.12 106 PRO A N 1
ATOM 872 C CA . PRO A 1 106 ? -41.225 14.138 6.740 1.00 84.12 106 PRO A CA 1
ATOM 873 C C . PRO A 1 106 ? -40.966 13.741 5.286 1.00 84.12 106 PRO A C 1
ATOM 875 O O . PRO A 1 106 ? -40.253 12.765 5.034 1.00 84.12 106 PRO A O 1
ATOM 878 N N . GLN A 1 107 ? -41.504 14.511 4.336 1.00 76.62 107 GLN A N 1
ATOM 879 C CA . GLN A 1 107 ? -41.389 14.202 2.908 1.00 76.62 107 GLN A CA 1
ATOM 880 C C . GLN A 1 107 ? -39.926 14.110 2.457 1.00 76.62 107 GLN A C 1
ATOM 882 O O . GLN A 1 107 ? -39.603 13.292 1.610 1.00 76.62 107 GLN A O 1
ATOM 887 N N . GLU A 1 108 ? -39.026 14.876 3.074 1.00 74.00 108 GLU A N 1
ATOM 888 C CA . GLU A 1 108 ? -37.581 14.806 2.832 1.00 74.00 108 GLU A CA 1
ATOM 889 C C . GLU A 1 108 ? -36.975 13.456 3.234 1.00 74.00 108 GLU A C 1
ATOM 891 O O . GLU A 1 108 ? -36.139 12.923 2.517 1.00 74.00 108 GLU A O 1
ATOM 896 N N . VAL A 1 109 ? -37.404 12.869 4.356 1.00 74.06 109 VAL A N 1
ATOM 897 C CA . VAL A 1 109 ? -36.920 11.560 4.835 1.00 74.06 109 VAL A CA 1
ATOM 898 C C . VAL A 1 109 ? -37.510 10.442 3.984 1.00 74.06 109 VAL A C 1
ATOM 900 O O . VAL A 1 109 ? -36.792 9.521 3.601 1.00 74.06 109 VAL A O 1
ATOM 903 N N . ILE A 1 110 ? -38.795 10.557 3.636 1.00 72.31 110 ILE A N 1
ATOM 904 C CA . ILE A 1 110 ? -39.453 9.657 2.687 1.00 72.31 110 ILE A CA 1
ATOM 905 C C . ILE A 1 110 ? -38.722 9.715 1.341 1.00 72.31 110 ILE A C 1
ATOM 907 O O . ILE A 1 110 ? -38.298 8.687 0.832 1.00 72.31 110 ILE A O 1
ATOM 911 N N . SER A 1 111 ? -38.505 10.906 0.788 1.00 66.31 111 SER A N 1
ATOM 912 C CA . SER A 1 111 ? -37.795 11.081 -0.476 1.00 66.31 111 SER A CA 1
ATOM 913 C C . SER A 1 111 ? -36.375 10.533 -0.387 1.00 66.31 111 SER A C 1
ATOM 915 O O . SER A 1 111 ? -35.985 9.763 -1.246 1.00 66.31 111 SER A O 1
ATOM 917 N N . LYS A 1 112 ? -35.616 10.862 0.663 1.00 66.25 112 LYS A N 1
ATOM 918 C CA . LYS A 1 112 ? -34.187 10.537 0.777 1.00 66.25 112 LYS A CA 1
ATOM 919 C C . LYS A 1 112 ? -33.876 9.087 1.146 1.00 66.25 112 LYS A C 1
ATOM 921 O O . LYS A 1 112 ? -32.794 8.621 0.818 1.00 66.25 112 LYS A O 1
ATOM 926 N N . TYR A 1 113 ? -34.746 8.394 1.874 1.00 67.25 113 TYR A N 1
ATOM 927 C CA . TYR A 1 113 ? -34.441 7.046 2.376 1.00 67.25 113 TYR A CA 1
ATOM 928 C C . TYR A 1 113 ? -35.451 5.980 1.941 1.00 67.25 113 TYR A C 1
ATOM 930 O O . TYR A 1 113 ? -35.156 4.801 2.094 1.00 67.25 113 TYR A O 1
ATOM 938 N N . ILE A 1 114 ? -36.618 6.366 1.406 1.00 66.56 114 ILE A N 1
ATOM 939 C CA . ILE A 1 114 ? -37.722 5.437 1.105 1.00 66.56 114 ILE A CA 1
ATOM 940 C C . ILE A 1 114 ? -38.072 5.433 -0.392 1.00 66.56 114 ILE A C 1
ATOM 942 O O . ILE A 1 114 ? -38.007 4.383 -1.018 1.00 66.56 114 ILE A O 1
ATOM 946 N N . LEU A 1 115 ? -38.431 6.585 -0.974 1.00 51.41 115 LEU A N 1
ATOM 947 C CA . LEU A 1 115 ? -38.906 6.703 -2.363 1.00 51.41 115 LEU A CA 1
ATOM 948 C C . LEU A 1 115 ? -37.774 6.892 -3.372 1.00 51.41 115 LEU A C 1
ATOM 950 O O . LEU A 1 115 ? -37.738 6.223 -4.398 1.00 51.41 115 LEU A O 1
ATOM 954 N N . HIS A 1 116 ? -36.845 7.796 -3.072 1.00 53.41 116 HIS A N 1
ATOM 955 C CA . HIS A 1 116 ? -35.717 8.132 -3.931 1.00 53.41 116 HIS A CA 1
ATOM 956 C C . HIS A 1 116 ? -34.406 8.100 -3.142 1.00 53.41 116 HIS A C 1
ATOM 958 O O . HIS A 1 116 ? -33.749 9.138 -3.004 1.00 53.41 116 HIS A O 1
ATOM 964 N N . PRO A 1 117 ? -33.951 6.929 -2.656 1.00 52.16 117 PRO A N 1
ATOM 965 C CA . PRO A 1 117 ? -32.649 6.860 -2.000 1.00 52.16 117 PRO A CA 1
ATOM 966 C C . PRO A 1 117 ? -31.469 7.317 -2.890 1.00 52.16 117 PRO A C 1
ATOM 968 O O . PRO A 1 117 ? -30.351 7.458 -2.397 1.00 52.16 117 PRO A O 1
ATOM 971 N N . PHE A 1 118 ? -31.715 7.575 -4.186 1.00 56.44 118 PHE A N 1
ATOM 972 C CA . PHE A 1 118 ? -30.731 7.559 -5.269 1.00 56.44 118 PHE A CA 1
ATOM 973 C C . PHE A 1 118 ? -30.757 8.781 -6.218 1.00 56.44 118 PHE A C 1
ATOM 975 O O . PHE A 1 118 ? -30.449 8.632 -7.394 1.00 56.44 118 PHE A O 1
ATOM 982 N N . HIS A 1 119 ? -31.104 9.994 -5.763 1.00 43.81 119 HIS A N 1
ATOM 983 C CA . HIS A 1 119 ? -31.115 11.199 -6.630 1.00 43.81 119 HIS A CA 1
ATOM 984 C C . HIS A 1 119 ? -30.104 12.287 -6.251 1.00 43.81 119 HIS A C 1
ATOM 986 O O . HIS A 1 119 ? -30.374 13.478 -6.383 1.00 43.81 119 HIS A O 1
ATOM 992 N N . SER A 1 120 ? -28.913 11.905 -5.801 1.00 48.22 120 SER A N 1
ATOM 993 C CA . SER A 1 120 ? -27.786 12.836 -5.827 1.00 48.22 120 SER A CA 1
ATOM 994 C C . SER A 1 120 ? -26.641 12.192 -6.586 1.00 48.22 120 SER A C 1
ATOM 996 O O . SER A 1 120 ? -25.959 11.333 -6.018 1.00 48.22 120 SER A O 1
ATOM 998 N N . ASP A 1 121 ? -26.431 12.630 -7.830 1.00 52.06 121 ASP A N 1
ATOM 999 C CA . ASP A 1 121 ? -25.208 12.411 -8.607 1.00 52.06 121 ASP A CA 1
ATOM 1000 C C . ASP A 1 121 ? -24.052 13.076 -7.868 1.00 52.06 121 ASP A C 1
ATOM 1002 O O . ASP A 1 121 ? -23.619 14.192 -8.158 1.00 52.06 121 ASP A O 1
ATOM 1006 N N . THR A 1 122 ? -23.607 12.424 -6.801 1.00 57.59 122 THR A N 1
ATOM 1007 C CA . THR A 1 122 ? -22.558 12.978 -5.973 1.00 57.59 122 THR A CA 1
ATOM 1008 C C . THR A 1 122 ? -21.265 12.697 -6.705 1.00 57.59 122 THR A C 1
ATOM 1010 O O . THR A 1 122 ? -20.750 11.583 -6.672 1.00 57.59 122 THR A O 1
ATOM 1013 N N . LEU A 1 123 ? -20.763 13.697 -7.419 1.00 63.81 123 LEU A N 1
ATOM 1014 C CA . LEU A 1 123 ? -19.465 13.617 -8.071 1.00 63.81 123 LEU A CA 1
ATOM 1015 C C . LEU A 1 123 ? -18.393 13.303 -7.022 1.00 63.81 123 LEU A C 1
ATOM 1017 O O . LEU A 1 123 ? -18.391 13.864 -5.916 1.00 63.81 123 LEU A O 1
ATOM 1021 N N . ILE A 1 124 ? -17.500 12.368 -7.352 1.00 70.19 124 ILE A N 1
ATOM 1022 C CA . ILE A 1 124 ? -16.250 12.232 -6.607 1.00 70.19 124 ILE A CA 1
ATOM 1023 C C . ILE A 1 124 ? -15.384 13.419 -7.002 1.00 70.19 124 ILE A C 1
ATOM 1025 O O . ILE A 1 124 ? -14.740 13.418 -8.049 1.00 70.19 124 ILE A O 1
ATOM 1029 N N . ASP A 1 125 ? -15.421 14.453 -6.170 1.00 72.12 125 ASP A N 1
ATOM 1030 C CA . ASP A 1 125 ? -14.523 15.584 -6.299 1.00 72.12 125 ASP A CA 1
ATOM 1031 C C . ASP A 1 125 ? -13.143 15.268 -5.705 1.00 72.12 125 ASP A C 1
ATOM 1033 O O . ASP A 1 125 ? -12.931 14.296 -4.969 1.00 72.12 125 ASP A O 1
ATOM 1037 N N . GLU A 1 126 ? -12.180 16.123 -6.035 1.00 81.00 126 GLU A N 1
ATOM 1038 C CA . GLU A 1 126 ? -10.810 16.015 -5.543 1.00 81.00 126 GLU A CA 1
ATOM 1039 C C . GLU A 1 126 ? -10.761 16.033 -4.003 1.00 81.00 126 GLU A C 1
ATOM 1041 O O . GLU A 1 126 ? -9.963 15.328 -3.393 1.00 81.00 126 GLU A O 1
ATOM 1046 N N . ALA A 1 127 ? -11.658 16.771 -3.340 1.00 85.12 127 ALA A N 1
ATOM 1047 C CA . ALA A 1 127 ? -11.676 16.892 -1.883 1.00 85.12 127 ALA A CA 1
ATOM 1048 C C . ALA A 1 127 ? -11.973 15.555 -1.180 1.00 85.12 127 ALA A C 1
ATOM 1050 O O . ALA A 1 127 ? -11.317 15.206 -0.188 1.00 85.12 127 ALA A O 1
ATOM 1051 N N . LYS A 1 128 ? -12.927 14.769 -1.695 1.00 84.12 128 LYS A N 1
ATOM 1052 C CA . LYS A 1 128 ? -13.215 13.423 -1.175 1.00 84.12 128 LYS A CA 1
ATOM 1053 C C . LYS A 1 128 ? -12.067 12.452 -1.407 1.00 84.12 128 LYS A C 1
ATOM 1055 O O . LYS A 1 128 ? -11.731 11.691 -0.496 1.00 84.12 128 LYS A O 1
ATOM 1060 N N . LEU A 1 129 ? -11.452 12.494 -2.588 1.00 88.25 129 LEU A N 1
ATOM 1061 C CA . LEU A 1 129 ? -10.277 11.680 -2.890 1.00 88.25 129 LEU A CA 1
ATOM 1062 C C . LEU A 1 129 ? -9.124 12.009 -1.932 1.00 88.25 129 LEU A C 1
ATOM 1064 O O . LEU A 1 129 ? -8.567 11.104 -1.311 1.00 88.25 129 LEU A O 1
ATOM 1068 N N . GLN A 1 130 ? -8.828 13.293 -1.721 1.00 89.50 130 GLN A N 1
ATOM 1069 C CA . GLN A 1 130 ? -7.783 13.730 -0.793 1.00 89.50 130 GLN A CA 1
ATOM 1070 C C . GLN A 1 130 ? -8.087 13.349 0.661 1.00 89.50 130 GLN A C 1
ATOM 1072 O O . GLN A 1 130 ? -7.181 12.955 1.400 1.00 89.50 130 GLN A O 1
ATOM 1077 N N . THR A 1 131 ? -9.358 13.382 1.073 1.00 91.19 131 THR A N 1
ATOM 1078 C CA . THR A 1 131 ? -9.771 12.892 2.398 1.00 91.19 131 THR A CA 1
ATOM 1079 C C . THR A 1 131 ? -9.424 11.412 2.553 1.00 91.19 131 THR A C 1
ATOM 1081 O O . THR A 1 131 ? -8.735 11.047 3.509 1.00 91.19 131 THR A O 1
ATOM 1084 N N . LEU A 1 132 ? -9.805 10.572 1.583 1.00 93.00 132 LEU A N 1
ATOM 1085 C CA . LEU A 1 132 ? -9.475 9.146 1.587 1.00 93.00 132 LEU A CA 1
ATOM 1086 C C . LEU A 1 132 ? -7.956 8.913 1.598 1.00 93.00 132 LEU A C 1
ATOM 1088 O O . LEU A 1 132 ? -7.472 8.142 2.429 1.00 93.00 132 LEU A O 1
ATOM 1092 N N . ILE A 1 133 ? -7.201 9.620 0.749 1.00 91.25 133 ILE A N 1
ATOM 1093 C CA . ILE A 1 133 ? -5.732 9.541 0.686 1.00 91.25 133 ILE A CA 1
ATOM 1094 C C . ILE A 1 133 ? -5.106 9.888 2.043 1.00 91.25 133 ILE A C 1
ATOM 1096 O O . ILE A 1 133 ? -4.251 9.152 2.538 1.00 91.25 133 ILE A O 1
ATOM 1100 N N . SER A 1 134 ? -5.559 10.962 2.693 1.00 87.88 134 SER A N 1
ATOM 1101 C CA . SER A 1 134 ? -5.055 11.369 4.012 1.00 87.88 134 SER A CA 1
ATOM 1102 C C . SER A 1 134 ? -5.345 10.331 5.108 1.00 87.88 134 SER A C 1
ATOM 1104 O O . SER A 1 134 ? -4.576 10.174 6.062 1.00 87.88 134 SER A O 1
ATOM 1106 N N . SER A 1 135 ? -6.433 9.575 4.954 1.00 92.38 135 SER A N 1
ATOM 1107 C CA . SER A 1 135 ? -6.838 8.517 5.874 1.00 92.38 135 SER A CA 1
ATOM 1108 C C . SER A 1 135 ? -6.049 7.218 5.706 1.00 92.38 135 SER A C 1
ATOM 1110 O O . SER A 1 135 ? -5.99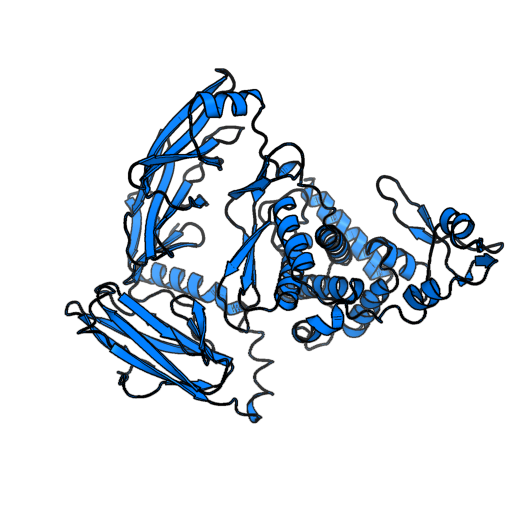2 6.451 6.671 1.00 92.38 135 SER A O 1
ATOM 1112 N N . LEU A 1 136 ? -5.406 6.979 4.554 1.00 91.94 136 LEU A N 1
ATOM 1113 C CA . LEU A 1 136 ? -4.576 5.790 4.301 1.00 91.94 136 LEU A CA 1
ATOM 1114 C C . LEU A 1 136 ? -3.412 5.689 5.292 1.00 91.94 136 LEU A C 1
ATOM 1116 O O . LEU A 1 136 ? -3.188 4.635 5.894 1.00 91.94 136 LEU A O 1
ATOM 1120 N N . LEU A 1 137 ? -2.709 6.802 5.532 1.00 86.56 137 LEU A N 1
ATOM 1121 C CA . LEU A 1 137 ? -1.524 6.787 6.390 1.00 86.56 137 LEU A CA 1
ATOM 1122 C C . LEU A 1 137 ? -1.872 6.426 7.839 1.00 86.56 137 LEU A C 1
ATOM 1124 O O . LEU A 1 137 ? -1.089 5.760 8.506 1.00 86.56 137 LEU A O 1
ATOM 1128 N N . LYS A 1 138 ? -3.073 6.772 8.314 1.00 88.69 138 LYS A N 1
ATOM 1129 C CA . LYS A 1 138 ? -3.563 6.413 9.658 1.00 88.69 138 LYS A CA 1
ATOM 1130 C C . LYS A 1 138 ? -3.724 4.895 9.858 1.00 88.69 138 LYS A C 1
ATOM 1132 O O . LYS A 1 138 ? -3.692 4.423 10.996 1.00 88.69 138 LYS A O 1
ATOM 1137 N N . GLU A 1 139 ? -3.859 4.146 8.765 1.00 89.50 139 GLU A N 1
ATOM 1138 C CA . GLU A 1 139 ? -3.893 2.677 8.714 1.00 89.50 139 GLU A CA 1
ATOM 1139 C C . GLU A 1 139 ? -2.529 2.077 8.308 1.00 89.50 139 GLU A C 1
ATOM 1141 O O . GLU A 1 139 ? -2.411 0.876 8.091 1.00 89.50 139 GLU A O 1
ATOM 1146 N N . GLY A 1 140 ? -1.467 2.886 8.219 1.00 85.00 140 GLY A N 1
ATOM 1147 C CA . GLY A 1 140 ? -0.129 2.413 7.850 1.00 85.00 140 GLY A CA 1
ATOM 1148 C C . GLY A 1 140 ? 0.034 2.146 6.356 1.00 85.00 140 GLY A C 1
ATOM 1149 O O . GLY A 1 140 ? 0.877 1.338 5.954 1.00 85.00 140 GLY A O 1
ATOM 1150 N N . ILE A 1 141 ? -0.752 2.823 5.521 1.00 88.38 141 ILE A N 1
ATOM 1151 C CA . ILE A 1 141 ? -0.717 2.682 4.067 1.00 88.38 141 ILE A CA 1
ATOM 1152 C C . ILE A 1 141 ? -0.229 3.998 3.457 1.00 88.38 141 ILE A C 1
ATOM 1154 O O . ILE A 1 141 ? -0.827 5.051 3.666 1.00 88.38 141 ILE A O 1
ATOM 1158 N N . ARG A 1 142 ? 0.869 3.956 2.703 1.00 85.88 142 ARG A N 1
ATOM 1159 C CA . ARG A 1 142 ? 1.314 5.087 1.881 1.00 85.88 142 ARG A CA 1
ATOM 1160 C C . ARG A 1 142 ? 0.528 5.140 0.579 1.00 85.88 142 ARG A C 1
ATOM 1162 O O . ARG A 1 142 ? 0.108 4.110 0.061 1.00 85.88 142 ARG A O 1
ATOM 1169 N N . TYR A 1 143 ? 0.396 6.345 0.046 1.00 85.25 143 TYR A N 1
ATOM 1170 C CA . TYR A 1 143 ? -0.156 6.594 -1.275 1.0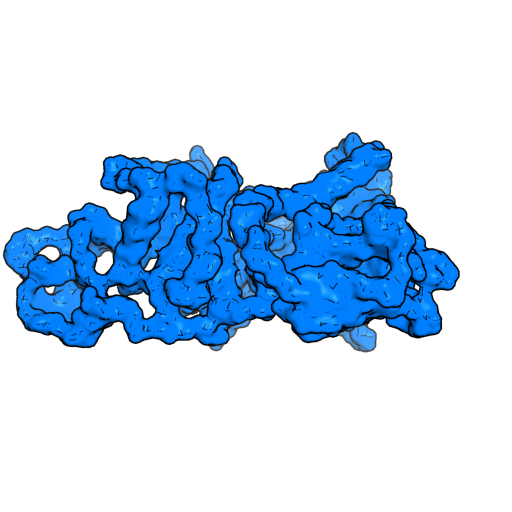0 85.25 143 TYR A CA 1
ATOM 1171 C C . TYR A 1 143 ? 0.948 7.070 -2.210 1.00 85.25 143 TYR A C 1
ATOM 1173 O O . TYR A 1 143 ? 1.782 7.896 -1.825 1.00 85.25 143 TYR A O 1
ATOM 1181 N N . ARG A 1 144 ? 0.942 6.561 -3.436 1.00 79.31 144 ARG A N 1
ATOM 1182 C CA . ARG A 1 144 ? 1.743 7.081 -4.535 1.00 79.31 144 ARG A CA 1
ATOM 1183 C C . ARG A 1 144 ? 0.928 7.029 -5.815 1.00 79.31 144 ARG A C 1
ATOM 1185 O O . ARG A 1 144 ? 0.117 6.128 -6.004 1.00 79.31 144 ARG A O 1
ATOM 1192 N N . GLU A 1 145 ? 1.210 7.955 -6.715 1.00 77.12 145 GLU A N 1
ATOM 1193 C CA . GLU A 1 145 ? 0.775 7.842 -8.096 1.00 77.12 145 GLU A CA 1
ATOM 1194 C C . GLU A 1 145 ? 1.955 7.485 -8.991 1.00 77.12 145 GLU A C 1
ATOM 1196 O O . GLU A 1 145 ? 3.028 8.077 -8.881 1.00 77.12 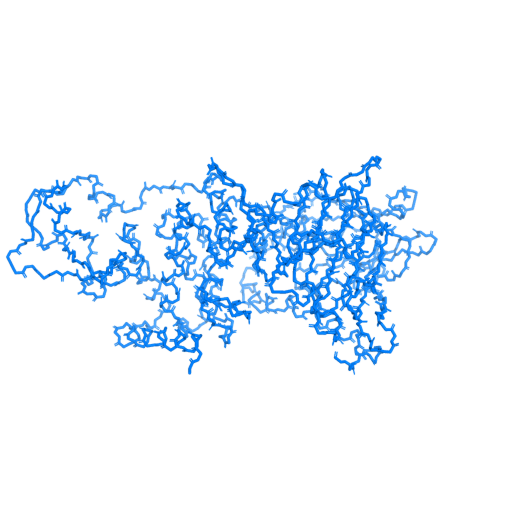145 GLU A O 1
ATOM 1201 N N . GLU A 1 146 ? 1.752 6.521 -9.876 1.00 61.69 146 GLU A N 1
ATOM 1202 C CA . GLU A 1 146 ? 2.706 6.175 -10.923 1.00 61.69 146 GLU A CA 1
ATOM 1203 C C . GLU A 1 146 ? 2.029 6.329 -12.280 1.00 61.69 146 GLU A C 1
ATOM 1205 O O . GLU A 1 146 ? 0.803 6.325 -12.414 1.00 61.69 146 GLU A O 1
ATOM 1210 N N . ASN A 1 147 ? 2.840 6.515 -13.310 1.00 54.00 147 ASN A N 1
ATOM 1211 C CA . ASN A 1 147 ? 2.338 6.679 -14.659 1.00 54.00 147 ASN A CA 1
ATOM 1212 C C . ASN A 1 147 ? 1.994 5.318 -15.261 1.00 54.00 147 ASN A C 1
ATOM 1214 O O . ASN A 1 147 ? 2.828 4.798 -15.973 1.00 54.00 147 ASN A O 1
ATOM 1218 N N . TYR A 1 148 ? 0.840 4.720 -14.962 1.00 50.69 148 TYR A N 1
ATOM 1219 C CA . TYR A 1 148 ? 0.470 3.413 -15.517 1.00 50.69 148 TYR A CA 1
ATOM 1220 C C . TYR A 1 148 ? -0.346 3.534 -16.816 1.00 50.69 148 TYR A C 1
ATOM 1222 O O . TYR A 1 148 ? -0.915 4.579 -17.127 1.00 50.69 148 TYR A O 1
ATOM 1230 N N . GLY A 1 149 ? -0.428 2.443 -17.584 1.00 37.09 149 GLY A N 1
ATOM 1231 C CA . GLY A 1 149 ? -1.267 2.380 -18.782 1.00 37.09 149 GLY A CA 1
ATOM 1232 C C . GLY A 1 149 ? -2.746 2.234 -18.460 1.00 37.09 149 GLY A C 1
ATOM 1233 O O . GLY A 1 149 ? -3.096 1.782 -17.374 1.00 37.09 149 GLY A O 1
ATOM 1234 N N . THR A 1 150 ? -3.602 2.551 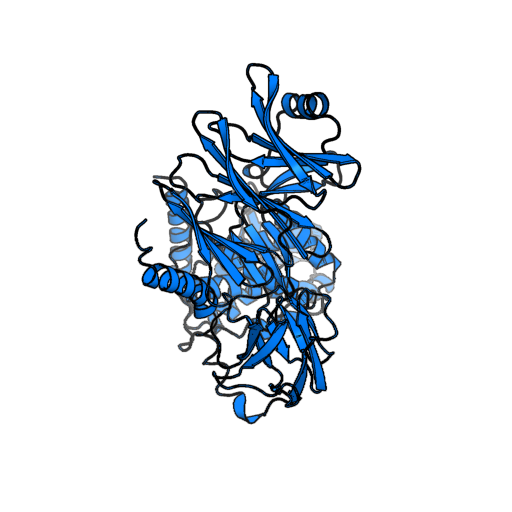-19.433 1.00 39.81 150 THR A N 1
ATOM 1235 C CA . THR A 1 150 ? -5.068 2.639 -19.296 1.00 39.81 150 THR A CA 1
ATOM 1236 C C . THR A 1 150 ? -5.710 1.461 -18.554 1.00 39.81 150 THR A C 1
ATOM 1238 O O . THR A 1 150 ? -6.573 1.666 -17.713 1.00 39.81 150 THR A O 1
ATOM 1241 N N . TYR A 1 151 ? -5.256 0.228 -18.800 1.00 42.00 151 TYR A N 1
ATOM 1242 C CA . TYR A 1 151 ? -5.832 -0.990 -18.202 1.00 42.00 151 TYR A CA 1
ATOM 1243 C C . TYR A 1 151 ? -5.235 -1.386 -16.844 1.00 42.00 151 TYR A C 1
ATOM 1245 O O . TYR A 1 151 ? -5.462 -2.497 -16.366 1.00 42.00 151 TYR A O 1
ATOM 1253 N N . TYR A 1 152 ? -4.399 -0.540 -16.246 1.00 46.66 152 TYR A N 1
ATOM 1254 C CA . TYR A 1 152 ? -3.797 -0.797 -14.945 1.00 46.66 152 TYR A CA 1
ATOM 1255 C C . TYR A 1 152 ? -4.165 0.338 -13.996 1.00 46.66 152 TYR A C 1
ATOM 1257 O O . TYR A 1 152 ? -3.587 1.421 -14.072 1.00 46.66 152 TYR A O 1
ATOM 1265 N N . GLY A 1 153 ? -5.147 0.087 -13.129 1.00 52.78 153 GLY A N 1
ATOM 1266 C CA . GLY A 1 153 ? -5.660 1.101 -12.210 1.00 52.78 153 GLY A CA 1
ATOM 1267 C C . GLY A 1 153 ? -4.761 1.321 -11.002 1.00 52.78 153 GLY A C 1
ATOM 1268 O O . GLY A 1 153 ? -4.457 2.455 -10.644 1.00 52.78 153 GLY A O 1
ATOM 1269 N N . GLY A 1 154 ? -4.241 0.249 -10.410 1.00 69.75 154 GLY A N 1
ATOM 1270 C CA . GLY A 1 154 ? -3.351 0.362 -9.268 1.00 69.75 154 GLY A CA 1
ATOM 1271 C C . GLY A 1 154 ? -2.951 -0.979 -8.685 1.00 69.75 154 GLY A C 1
ATOM 1272 O O . GLY A 1 154 ? -3.105 -2.026 -9.308 1.00 69.75 154 GLY A O 1
ATOM 1273 N N . GLN A 1 155 ? -2.320 -0.918 -7.521 1.00 76.25 155 GLN A N 1
ATOM 1274 C CA . GLN A 1 155 ? -2.041 -2.072 -6.676 1.00 76.25 155 GLN A CA 1
ATOM 1275 C C . GLN A 1 155 ? -1.705 -1.618 -5.266 1.00 76.25 155 GLN A C 1
ATOM 1277 O O . GLN A 1 155 ? -1.052 -0.589 -5.070 1.00 76.25 155 GLN A O 1
ATOM 1282 N N . ILE A 1 156 ? -2.009 -2.463 -4.294 1.00 82.12 156 ILE A N 1
ATOM 1283 C CA . ILE A 1 156 ? -1.363 -2.443 -2.993 1.00 82.12 156 ILE A CA 1
ATOM 1284 C C . ILE A 1 156 ? -0.224 -3.460 -2.944 1.00 82.12 156 ILE A C 1
ATOM 1286 O O . ILE A 1 156 ? -0.324 -4.608 -3.386 1.00 82.12 156 ILE A O 1
ATOM 1290 N N . GLN A 1 157 ? 0.900 -3.037 -2.386 1.00 72.56 157 GLN A N 1
ATOM 1291 C CA . GLN A 1 157 ? 2.041 -3.907 -2.148 1.00 72.56 157 GLN A CA 1
ATOM 1292 C C . GLN A 1 157 ? 2.505 -3.777 -0.711 1.00 72.56 157 GLN A C 1
ATOM 1294 O O . GLN A 1 157 ? 2.422 -2.698 -0.118 1.00 72.56 157 GLN A O 1
ATOM 1299 N N . TRP A 1 158 ? 3.030 -4.878 -0.172 1.00 65.44 158 TRP A N 1
ATOM 1300 C CA . TRP A 1 158 ? 3.870 -4.793 1.011 1.00 65.44 158 TRP A CA 1
ATOM 1301 C C . TRP A 1 158 ? 5.043 -3.875 0.682 1.00 65.44 158 TRP A C 1
ATOM 1303 O O . TRP A 1 158 ? 5.799 -4.132 -0.255 1.00 65.44 158 TRP A O 1
ATOM 1313 N N . ASN A 1 159 ? 5.169 -2.803 1.444 1.00 60.16 159 ASN A N 1
ATOM 1314 C CA . ASN A 1 159 ? 6.328 -1.942 1.409 1.00 60.16 159 ASN A CA 1
ATOM 1315 C C . ASN A 1 159 ? 7.137 -2.286 2.656 1.00 60.16 159 ASN A C 1
ATOM 1317 O O . ASN A 1 159 ? 6.569 -2.309 3.749 1.00 60.16 159 ASN A O 1
ATOM 1321 N N . ALA A 1 160 ? 8.433 -2.576 2.506 1.00 51.69 160 ALA A N 1
ATOM 1322 C CA . ALA A 1 160 ? 9.320 -2.763 3.654 1.00 51.69 160 ALA A CA 1
ATOM 1323 C C . ALA A 1 160 ? 9.029 -1.689 4.707 1.00 51.69 160 ALA A C 1
ATOM 1325 O O . ALA A 1 160 ? 8.858 -0.529 4.327 1.00 51.69 160 ALA A O 1
ATOM 1326 N N . THR A 1 161 ? 8.900 -2.095 5.976 1.00 55.31 161 THR A N 1
ATOM 1327 C CA . THR A 1 161 ? 8.422 -1.245 7.072 1.00 55.31 161 THR A CA 1
ATOM 1328 C C . THR A 1 161 ? 9.063 0.134 6.991 1.00 55.31 161 THR A C 1
ATOM 1330 O O . THR A 1 161 ? 10.278 0.279 7.058 1.00 55.31 161 THR A O 1
ATOM 1333 N N . ASN A 1 162 ? 8.226 1.141 6.774 1.00 58.84 162 ASN A N 1
ATOM 1334 C CA . ASN A 1 162 ? 8.647 2.442 6.298 1.00 58.84 162 ASN A CA 1
ATOM 1335 C C . ASN A 1 162 ? 7.922 3.510 7.100 1.00 58.84 162 ASN A C 1
ATOM 1337 O O . ASN A 1 162 ? 6.697 3.538 7.132 1.00 58.84 162 ASN A O 1
ATOM 1341 N N . VAL A 1 163 ? 8.635 4.427 7.736 1.00 57.47 163 VAL A N 1
ATOM 1342 C CA . VAL A 1 163 ? 7.981 5.402 8.614 1.00 57.47 163 VAL A CA 1
ATOM 1343 C C . VAL A 1 163 ? 7.641 6.658 7.833 1.00 57.47 163 VAL A C 1
ATOM 1345 O O . VAL A 1 163 ? 8.489 7.223 7.148 1.00 57.47 163 VAL A O 1
ATOM 1348 N N . ALA A 1 164 ? 6.382 7.074 7.875 1.00 57.53 164 ALA A N 1
ATOM 1349 C CA . ALA A 1 164 ? 5.910 8.313 7.274 1.00 57.53 164 ALA A CA 1
ATOM 1350 C C . ALA A 1 164 ? 5.356 9.245 8.352 1.00 57.53 164 ALA A C 1
ATOM 1352 O O . ALA A 1 164 ? 4.660 8.820 9.272 1.00 57.53 164 ALA A O 1
ATOM 1353 N N . ARG A 1 165 ? 5.672 10.532 8.232 1.00 59.12 165 ARG A N 1
ATOM 1354 C CA . ARG A 1 165 ? 5.226 11.553 9.175 1.00 59.12 165 ARG A CA 1
ATOM 1355 C C . ARG A 1 165 ? 3.799 11.978 8.850 1.00 59.12 165 ARG A C 1
ATOM 1357 O O . ARG A 1 165 ? 3.536 12.458 7.752 1.00 59.12 165 ARG A O 1
ATOM 1364 N N . LEU A 1 166 ? 2.900 11.836 9.816 1.00 60.84 166 LEU A N 1
ATOM 1365 C CA . LEU A 1 166 ? 1.540 12.354 9.755 1.00 60.84 166 LEU A CA 1
ATOM 1366 C C . LEU A 1 166 ? 1.490 13.697 10.500 1.00 60.84 166 LEU A C 1
ATOM 1368 O O . LEU A 1 166 ? 1.660 13.748 11.721 1.00 60.84 166 LEU A O 1
ATOM 1372 N N . SER A 1 167 ? 1.261 14.792 9.777 1.00 54.03 167 SER A N 1
ATOM 1373 C CA . SER A 1 167 ? 1.046 16.112 10.376 1.00 54.03 167 SER A CA 1
ATOM 1374 C C . SER A 1 167 ? -0.385 16.217 10.908 1.00 54.03 167 SER A C 1
ATOM 1376 O O . SER A 1 167 ? -1.329 16.312 10.124 1.00 54.03 167 SER A O 1
ATOM 1378 N N . HIS A 1 168 ? -0.570 16.196 12.231 1.00 51.69 168 HIS A N 1
ATOM 1379 C CA . HIS A 1 168 ? -1.869 16.523 12.824 1.00 51.69 168 HIS A CA 1
ATOM 1380 C C . HIS A 1 168 ? -2.074 18.041 12.818 1.00 51.69 168 HIS A C 1
ATOM 1382 O O . HIS A 1 168 ? -1.204 18.796 13.249 1.00 51.69 168 HIS A O 1
ATOM 1388 N N . THR A 1 169 ? -3.267 18.487 12.425 1.00 41.12 169 THR A N 1
ATOM 1389 C CA . THR A 1 169 ? -3.690 19.900 12.445 1.00 41.12 169 THR A CA 1
ATOM 1390 C C . THR A 1 169 ? -3.880 20.475 13.857 1.00 41.12 169 THR A C 1
ATOM 1392 O O . THR A 1 169 ? -4.243 21.636 14.008 1.00 41.12 169 THR A O 1
ATOM 1395 N N . SER A 1 170 ? -3.583 19.719 14.919 1.00 44.34 170 SER A N 1
ATOM 1396 C CA . SER A 1 170 ? -3.656 20.217 16.294 1.00 44.34 170 SER A CA 1
ATOM 1397 C C . SER A 1 170 ? -2.703 19.471 17.244 1.00 44.34 170 SER A C 1
ATOM 1399 O O . SER A 1 170 ? -3.091 18.483 17.865 1.00 44.34 170 SER A O 1
ATOM 1401 N N . LYS A 1 171 ? -1.487 20.018 17.409 1.00 46.19 171 LYS A N 1
ATOM 1402 C CA . LYS A 1 171 ? -0.539 19.857 18.545 1.00 46.19 171 LYS A CA 1
ATOM 1403 C C . LYS A 1 171 ? 0.677 18.916 18.456 1.00 46.19 171 LYS A C 1
ATOM 1405 O O . LYS A 1 171 ? 1.524 19.050 19.333 1.00 46.19 171 LYS A O 1
ATOM 1410 N N . SER A 1 172 ? 0.878 18.088 17.432 1.00 52.69 172 SER A N 1
ATOM 1411 C CA . SER A 1 172 ? 2.203 17.480 17.154 1.00 52.69 172 SER A CA 1
ATOM 1412 C C . SER A 1 172 ? 2.214 16.670 15.857 1.00 52.69 172 SER A C 1
ATOM 1414 O O . SER A 1 172 ? 1.189 16.138 15.438 1.00 52.69 172 SER A O 1
ATOM 1416 N N . ASN A 1 173 ? 3.383 16.534 15.229 1.00 61.28 173 ASN A N 1
ATOM 1417 C CA . ASN A 1 173 ? 3.595 15.528 14.188 1.00 61.28 173 ASN A CA 1
ATOM 1418 C C . ASN A 1 173 ? 3.667 14.140 14.841 1.00 61.28 173 ASN A C 1
ATOM 1420 O O . ASN A 1 173 ? 4.304 13.987 15.882 1.00 61.28 173 ASN A O 1
ATOM 1424 N N . VAL A 1 174 ? 3.025 13.137 14.241 1.00 68.38 174 VAL A N 1
ATOM 1425 C CA . VAL A 1 174 ? 3.109 11.741 14.690 1.00 68.38 174 VAL A CA 1
ATOM 1426 C C . VAL A 1 174 ? 3.742 10.926 13.576 1.00 68.38 174 VAL A C 1
ATOM 1428 O O . VAL A 1 174 ? 3.222 10.883 12.464 1.00 68.38 174 VAL A O 1
ATOM 1431 N N . ASP A 1 175 ? 4.858 10.270 13.868 1.00 71.50 175 ASP A N 1
ATOM 1432 C CA . ASP A 1 175 ? 5.479 9.351 12.924 1.00 71.50 175 ASP A CA 1
ATOM 1433 C C . ASP A 1 175 ? 4.707 8.021 12.936 1.00 71.50 175 ASP A C 1
ATOM 1435 O O . ASP A 1 175 ? 4.452 7.429 13.989 1.00 71.50 175 ASP A O 1
ATOM 1439 N N . ILE A 1 176 ? 4.273 7.578 11.757 1.00 75.31 176 ILE A N 1
ATOM 1440 C CA . ILE A 1 176 ? 3.443 6.392 11.560 1.00 75.31 176 ILE A CA 1
ATOM 1441 C C . ILE A 1 176 ? 4.218 5.355 10.758 1.00 75.31 176 ILE A C 1
ATOM 1443 O O . ILE A 1 176 ? 4.737 5.631 9.675 1.00 75.31 176 ILE A O 1
ATOM 1447 N N . ILE A 1 177 ? 4.265 4.136 11.280 1.00 73.19 177 ILE A N 1
ATOM 1448 C CA . ILE A 1 177 ? 4.775 2.970 10.576 1.00 73.19 177 ILE A CA 1
ATOM 1449 C C . ILE A 1 177 ? 3.819 2.646 9.436 1.00 73.19 177 ILE A C 1
ATOM 1451 O O . ILE A 1 177 ? 2.628 2.418 9.646 1.00 73.19 177 ILE A O 1
ATOM 1455 N N . SER A 1 178 ? 4.363 2.589 8.230 1.00 78.00 178 SER A N 1
ATOM 1456 C CA . SER A 1 178 ? 3.673 2.103 7.054 1.00 78.00 178 SER A CA 1
ATOM 1457 C C . SER A 1 178 ? 4.244 0.760 6.621 1.00 78.00 178 SER A C 1
ATOM 1459 O O . SER A 1 178 ? 5.449 0.607 6.444 1.00 78.00 178 SER A O 1
ATOM 1461 N N . HIS A 1 179 ? 3.355 -0.210 6.453 1.00 75.94 179 HIS A N 1
ATOM 1462 C CA . HIS A 1 179 ? 3.678 -1.564 5.999 1.00 75.94 179 HIS A CA 1
ATOM 1463 C C . HIS A 1 179 ? 3.289 -1.795 4.535 1.00 75.94 179 HIS A C 1
ATOM 1465 O O . HIS A 1 179 ? 3.705 -2.770 3.918 1.00 75.94 179 HIS A O 1
ATOM 1471 N N . TYR A 1 180 ? 2.462 -0.913 3.972 1.00 80.62 180 TYR A N 1
ATOM 1472 C CA . TYR A 1 180 ? 1.935 -1.061 2.622 1.00 80.62 180 TYR A CA 1
ATOM 1473 C C . TYR A 1 180 ? 2.000 0.251 1.855 1.00 80.62 180 TYR A C 1
ATOM 1475 O O . TYR A 1 180 ? 1.941 1.334 2.433 1.00 80.62 180 TYR A O 1
ATOM 1483 N N . CYS A 1 181 ? 2.090 0.146 0.536 1.00 81.81 181 CYS A N 1
ATOM 1484 C CA . CYS A 1 181 ? 1.954 1.268 -0.380 1.00 81.81 181 CYS A CA 1
ATOM 1485 C C . CYS A 1 181 ? 0.865 0.930 -1.395 1.00 81.81 181 CYS A C 1
ATOM 1487 O O . CYS A 1 181 ? 0.978 -0.077 -2.096 1.00 81.81 181 CYS A O 1
ATOM 1489 N N . ILE A 1 182 ? -0.173 1.761 -1.460 1.00 85.38 182 ILE A N 1
ATOM 1490 C CA . ILE A 1 182 ? -1.103 1.788 -2.584 1.00 85.38 182 ILE A CA 1
ATOM 1491 C C . ILE A 1 182 ? -0.490 2.689 -3.647 1.00 85.38 182 ILE A C 1
ATOM 1493 O O . ILE A 1 182 ? -0.154 3.845 -3.385 1.00 85.38 182 ILE A O 1
ATOM 1497 N N . THR A 1 183 ? -0.341 2.134 -4.842 1.00 78.56 183 THR A N 1
ATOM 1498 C CA . THR A 1 183 ? 0.125 2.853 -6.020 1.00 78.56 183 THR A CA 1
ATOM 1499 C C . THR A 1 183 ? -1.000 2.899 -7.036 1.00 78.56 183 THR A C 1
ATOM 1501 O O . THR A 1 183 ? -1.474 1.844 -7.450 1.00 78.56 183 THR A O 1
ATOM 1504 N N . VAL A 1 184 ? -1.423 4.097 -7.424 1.00 76.44 184 VAL A N 1
ATOM 1505 C CA . VAL A 1 184 ? -2.546 4.320 -8.347 1.00 76.44 184 VAL A CA 1
ATOM 1506 C C . VAL A 1 184 ? -2.043 4.939 -9.643 1.00 76.44 184 VAL A C 1
ATOM 1508 O O . VAL A 1 184 ? -1.026 5.632 -9.665 1.00 76.44 184 VAL A O 1
ATOM 1511 N N . ASN A 1 185 ? -2.741 4.681 -10.741 1.00 71.31 185 ASN A N 1
ATOM 1512 C CA . ASN A 1 185 ? -2.457 5.307 -12.016 1.00 71.31 185 ASN A CA 1
ATOM 1513 C C . ASN A 1 185 ? -2.748 6.811 -11.954 1.00 71.31 185 ASN A C 1
ATOM 1515 O O . ASN A 1 185 ? -3.891 7.236 -11.793 1.00 71.31 185 ASN A O 1
ATOM 1519 N N . LYS A 1 186 ? -1.716 7.638 -12.131 1.00 76.12 186 LYS A N 1
ATOM 1520 C CA . LYS A 1 186 ? -1.848 9.101 -12.085 1.00 76.12 186 LYS A CA 1
ATOM 1521 C C . LYS A 1 186 ? -2.796 9.659 -13.153 1.00 76.12 186 LYS A C 1
ATOM 1523 O O . LYS A 1 186 ? -3.327 10.750 -12.964 1.00 76.12 186 LYS A O 1
ATOM 1528 N N . ASN A 1 187 ? -2.984 8.924 -14.253 1.00 71.94 187 ASN A N 1
ATOM 1529 C CA . ASN A 1 187 ? -3.765 9.346 -15.414 1.00 71.94 187 ASN A CA 1
ATOM 1530 C C . ASN A 1 187 ? -5.269 9.066 -15.284 1.00 71.94 187 ASN A C 1
ATOM 1532 O O . ASN A 1 187 ? -6.035 9.471 -16.153 1.00 71.94 187 ASN A O 1
ATOM 1536 N N . GLN A 1 188 ? -5.678 8.349 -14.238 1.00 70.62 188 GLN A N 1
ATOM 1537 C CA . GLN A 1 188 ? -7.082 8.097 -13.940 1.00 70.62 188 GLN A CA 1
ATOM 1538 C C . GLN A 1 188 ? -7.780 9.367 -13.446 1.00 70.62 188 GLN A C 1
ATOM 1540 O O . GLN A 1 188 ? -7.184 10.208 -12.767 1.00 70.62 188 GLN A O 1
ATOM 1545 N N . SER A 1 189 ? -9.070 9.481 -13.745 1.00 78.38 189 SER A N 1
ATOM 1546 C CA . SER A 1 189 ? -9.937 10.490 -13.141 1.00 78.38 189 SER A CA 1
ATOM 1547 C C . SER A 1 189 ? -10.017 10.310 -11.615 1.00 78.38 189 SER A C 1
ATOM 1549 O O . SER A 1 189 ? -9.786 9.207 -11.107 1.00 78.38 189 SER A O 1
ATOM 1551 N N . PRO A 1 190 ? -10.389 11.351 -10.845 1.00 81.88 190 PRO A N 1
ATOM 1552 C CA . PRO A 1 190 ? -10.553 11.224 -9.398 1.00 81.88 190 PRO A CA 1
ATOM 1553 C C . PRO A 1 190 ? -11.487 10.079 -8.982 1.00 81.88 190 PRO A C 1
ATOM 1555 O O . PRO A 1 190 ? -11.208 9.383 -8.006 1.00 81.88 190 PRO A O 1
ATOM 1558 N N . ALA A 1 191 ? -12.550 9.829 -9.754 1.00 78.06 191 ALA A N 1
ATOM 1559 C CA . ALA A 1 191 ? -13.487 8.739 -9.502 1.00 78.06 191 ALA A CA 1
ATOM 1560 C C . ALA A 1 191 ? -12.852 7.350 -9.695 1.00 78.06 191 ALA A C 1
ATOM 1562 O O . ALA A 1 191 ? -13.019 6.465 -8.855 1.00 78.06 191 ALA A O 1
ATOM 1563 N N . GLU A 1 192 ? -12.067 7.170 -10.756 1.00 76.31 192 GLU A N 1
ATOM 1564 C CA . GLU A 1 192 ? -11.340 5.924 -11.027 1.00 76.31 192 GLU A CA 1
ATOM 1565 C C . GLU A 1 192 ? -10.243 5.659 -9.989 1.00 76.31 192 GLU A C 1
ATOM 1567 O O . GLU A 1 192 ? -10.097 4.528 -9.514 1.00 76.31 192 GLU A O 1
ATOM 1572 N N . LYS A 1 193 ? -9.511 6.704 -9.575 1.00 84.50 193 LYS A N 1
ATOM 1573 C CA . LYS A 1 193 ? -8.531 6.609 -8.482 1.00 84.50 193 LYS A CA 1
ATOM 1574 C C . LYS A 1 193 ? -9.211 6.184 -7.186 1.00 84.50 193 LYS A C 1
ATOM 1576 O O . LYS A 1 193 ? -8.719 5.306 -6.482 1.00 84.50 193 LYS A O 1
ATOM 1581 N N . PHE A 1 194 ? -10.363 6.775 -6.884 1.00 88.06 194 PHE A N 1
ATOM 1582 C CA . PHE A 1 194 ? -11.138 6.460 -5.690 1.00 88.06 194 PHE A CA 1
ATOM 1583 C C . PHE A 1 194 ? -11.611 5.001 -5.675 1.00 88.06 194 PHE A C 1
ATOM 1585 O O . PHE A 1 194 ? -11.383 4.302 -4.687 1.00 88.06 194 PHE A O 1
ATOM 1592 N N . ALA A 1 195 ? -12.197 4.519 -6.776 1.00 84.06 195 ALA A N 1
ATOM 1593 C CA . ALA A 1 195 ? -12.624 3.126 -6.914 1.00 84.06 195 ALA A CA 1
ATOM 1594 C C . ALA A 1 195 ? -11.443 2.151 -6.780 1.00 84.06 195 ALA A C 1
ATOM 1596 O O . ALA A 1 195 ? -11.526 1.178 -6.027 1.00 84.06 195 ALA A O 1
ATOM 1597 N N . THR A 1 196 ? -10.313 2.470 -7.423 1.00 84.38 196 THR A N 1
ATOM 1598 C CA . THR A 1 196 ? -9.068 1.699 -7.313 1.00 84.38 196 THR A CA 1
ATOM 1599 C C . THR A 1 196 ? -8.614 1.603 -5.856 1.00 84.38 196 THR A C 1
ATOM 1601 O O . THR A 1 196 ? -8.394 0.505 -5.354 1.00 84.38 196 THR A O 1
ATOM 1604 N N . ILE A 1 197 ? -8.531 2.725 -5.128 1.00 92.69 197 ILE A N 1
ATOM 1605 C CA . ILE A 1 197 ? -8.124 2.720 -3.713 1.00 92.69 197 ILE A CA 1
ATOM 1606 C C . ILE A 1 197 ? -9.062 1.840 -2.879 1.00 92.69 197 ILE A C 1
ATOM 1608 O O . ILE A 1 197 ? -8.585 1.080 -2.039 1.00 92.69 197 ILE A O 1
ATOM 1612 N N . ILE A 1 198 ? -10.378 1.914 -3.096 1.00 93.06 198 ILE A N 1
ATOM 1613 C CA . ILE A 1 198 ? -11.342 1.091 -2.356 1.00 93.06 198 ILE A CA 1
ATOM 1614 C C . ILE A 1 198 ? -11.132 -0.398 -2.639 1.00 93.06 198 ILE A C 1
ATOM 1616 O O . ILE A 1 198 ? -11.125 -1.185 -1.693 1.00 93.06 198 ILE A O 1
ATOM 1620 N N . HIS A 1 199 ? -10.948 -0.784 -3.902 1.00 88.81 199 HIS A N 1
ATOM 1621 C CA . HIS A 1 199 ? -10.686 -2.172 -4.284 1.00 88.81 199 HIS A CA 1
ATOM 1622 C C . HIS A 1 199 ? -9.419 -2.707 -3.592 1.00 88.81 199 HIS A C 1
ATOM 1624 O O . HIS A 1 199 ? -9.455 -3.733 -2.909 1.00 88.81 199 HIS A O 1
ATOM 1630 N N . GLU A 1 200 ? -8.322 -1.946 -3.640 1.00 90.44 200 GLU A N 1
ATOM 1631 C CA . GLU A 1 200 ? -7.074 -2.302 -2.955 1.00 90.44 200 GLU A CA 1
ATOM 1632 C C . GLU A 1 200 ? -7.234 -2.380 -1.423 1.00 90.44 200 GLU A C 1
ATOM 1634 O O . GLU A 1 200 ? -6.674 -3.263 -0.760 1.00 90.44 200 GLU A O 1
ATOM 1639 N N . LEU A 1 201 ? -8.039 -1.487 -0.834 1.00 95.94 201 LEU A N 1
ATOM 1640 C CA . LEU A 1 201 ? -8.409 -1.547 0.582 1.00 95.94 201 LEU A CA 1
ATOM 1641 C C . LEU A 1 201 ? -9.287 -2.763 0.905 1.00 95.94 201 LEU A C 1
ATOM 1643 O O . LEU A 1 201 ? -9.204 -3.279 2.021 1.00 95.94 201 LEU A O 1
ATOM 1647 N N . GLY A 1 202 ? -10.080 -3.248 -0.052 1.00 94.00 202 GLY A N 1
ATOM 1648 C CA . GLY A 1 202 ? -10.797 -4.517 0.024 1.00 94.00 202 GLY A CA 1
ATOM 1649 C C . GLY A 1 202 ? -9.830 -5.675 0.246 1.00 94.00 202 GLY A C 1
ATOM 1650 O O . GLY A 1 202 ? -9.960 -6.394 1.240 1.00 94.00 202 GLY A O 1
ATOM 1651 N N . HIS A 1 203 ? -8.783 -5.794 -0.579 1.00 89.88 203 HIS A N 1
ATOM 1652 C CA . HIS A 1 203 ? -7.746 -6.809 -0.359 1.00 89.88 203 HIS A CA 1
ATOM 1653 C C . HIS A 1 203 ? -7.038 -6.663 0.992 1.00 89.88 203 HIS A C 1
ATOM 1655 O O . HIS A 1 203 ? -6.755 -7.659 1.667 1.00 89.88 203 HIS A O 1
ATOM 1661 N N . TYR A 1 204 ? -6.749 -5.427 1.400 1.00 94.19 204 TYR A N 1
ATOM 1662 C CA . TYR A 1 204 ? -6.086 -5.145 2.667 1.00 94.19 204 TYR A CA 1
ATOM 1663 C C . TYR A 1 204 ? -6.940 -5.549 3.876 1.00 94.19 204 TYR A C 1
ATOM 1665 O O . TYR A 1 204 ? -6.493 -6.335 4.713 1.00 94.19 204 TYR A O 1
ATOM 1673 N N . PHE A 1 205 ? -8.175 -5.051 3.977 1.00 95.44 205 PHE A N 1
ATOM 1674 C CA . PHE A 1 205 ? -9.021 -5.261 5.152 1.00 95.44 205 PHE A CA 1
ATOM 1675 C C . PHE A 1 205 ? -9.658 -6.647 5.222 1.00 95.44 205 PHE A C 1
ATOM 1677 O O . PHE A 1 205 ? -9.887 -7.118 6.338 1.00 95.44 205 PHE A O 1
ATOM 1684 N N . CYS A 1 206 ? -9.859 -7.323 4.087 1.00 93.44 206 CYS A N 1
ATOM 1685 C CA . CYS A 1 206 ? -10.235 -8.739 4.076 1.00 93.44 206 CYS A CA 1
ATOM 1686 C C . CYS A 1 206 ? -9.058 -9.650 4.470 1.00 93.44 206 CYS A C 1
ATOM 1688 O O . CYS A 1 206 ? -9.245 -10.829 4.731 1.00 93.44 206 CYS A O 1
ATOM 1690 N N . GLY A 1 207 ? -7.832 -9.126 4.597 1.00 90.12 207 GLY A N 1
ATOM 1691 C CA . GLY A 1 207 ? -6.690 -9.885 5.115 1.00 90.12 207 GLY A CA 1
ATOM 1692 C C . GLY A 1 207 ? -5.956 -10.729 4.072 1.00 90.12 207 GLY A C 1
ATOM 1693 O O . GLY A 1 207 ? -5.160 -11.601 4.431 1.00 90.12 207 GLY A O 1
ATOM 1694 N N . HIS A 1 208 ? -6.155 -10.449 2.782 1.00 87.06 208 HIS A N 1
ATOM 1695 C CA . HIS A 1 208 ? -5.533 -11.183 1.670 1.00 87.06 208 HIS A CA 1
ATOM 1696 C C . HIS A 1 208 ? -4.012 -11.014 1.603 1.00 87.06 208 HIS A C 1
ATOM 1698 O O . HIS A 1 208 ? -3.317 -11.805 0.960 1.00 87.06 208 HIS A O 1
ATOM 1704 N N . LEU A 1 209 ? -3.494 -9.988 2.282 1.00 80.62 209 LEU A N 1
ATOM 1705 C CA . LEU A 1 209 ? -2.110 -9.532 2.187 1.00 80.62 209 LEU A CA 1
ATOM 1706 C C . LEU A 1 209 ? -1.342 -9.615 3.511 1.00 80.62 209 LEU A C 1
ATOM 1708 O O . LEU A 1 209 ? -0.152 -9.296 3.536 1.00 80.62 209 LEU A O 1
ATOM 1712 N N . ASN A 1 210 ? -1.989 -10.025 4.607 1.00 79.88 210 ASN A N 1
ATOM 1713 C CA . ASN A 1 210 ? -1.433 -9.963 5.961 1.00 79.88 210 ASN A CA 1
ATOM 1714 C C . ASN A 1 210 ? -0.478 -11.132 6.274 1.00 79.88 210 ASN A C 1
ATOM 1716 O O . ASN A 1 210 ? -0.793 -12.025 7.057 1.00 79.88 210 ASN A O 1
ATOM 1720 N N . ARG A 1 211 ? 0.695 -11.149 5.635 1.00 69.31 211 ARG A N 1
ATOM 1721 C CA . ARG A 1 211 ? 1.719 -12.193 5.847 1.00 69.31 211 ARG A CA 1
ATOM 1722 C C . ARG A 1 211 ? 2.532 -11.988 7.126 1.00 69.31 211 ARG A C 1
ATOM 1724 O O . ARG A 1 211 ? 2.936 -12.956 7.754 1.00 69.31 211 ARG A O 1
ATOM 1731 N N . GLU A 1 212 ? 2.697 -10.736 7.540 1.00 64.12 212 GLU A N 1
ATOM 1732 C CA . GLU A 1 212 ? 3.496 -10.332 8.707 1.00 64.12 212 GLU A CA 1
ATOM 1733 C C . GLU A 1 212 ? 2.679 -10.295 10.012 1.00 64.12 212 GLU A C 1
ATOM 1735 O O . GLU A 1 212 ? 3.107 -9.716 11.008 1.00 64.12 212 GLU A O 1
ATOM 1740 N N . LYS A 1 213 ? 1.486 -10.910 10.017 1.00 68.94 213 LYS A N 1
ATOM 1741 C CA . LYS A 1 213 ? 0.613 -11.069 11.192 1.00 68.94 213 LYS A CA 1
ATOM 1742 C C . LYS A 1 213 ? 0.304 -9.754 11.925 1.00 68.94 213 LYS A C 1
ATOM 1744 O O . LYS A 1 213 ? 0.329 -9.686 13.155 1.00 68.94 213 LYS A O 1
ATOM 1749 N N . ILE A 1 214 ? -0.043 -8.703 11.182 1.00 75.81 214 ILE A N 1
ATOM 1750 C CA . ILE A 1 214 ? -0.524 -7.440 11.752 1.00 75.81 214 ILE A CA 1
ATOM 1751 C C . ILE A 1 214 ? -1.804 -7.712 12.554 1.00 75.81 214 ILE A C 1
ATOM 1753 O O . ILE A 1 214 ? -2.825 -8.107 11.995 1.00 75.81 214 ILE A O 1
ATOM 1757 N N . GLU A 1 215 ? -1.760 -7.460 13.866 1.00 76.94 215 GLU A N 1
ATOM 1758 C CA . GLU A 1 215 ? -2.762 -7.923 14.843 1.00 76.94 215 GLU A CA 1
ATOM 1759 C C . GLU A 1 215 ? -4.214 -7.504 14.528 1.00 76.94 215 GLU A C 1
ATOM 1761 O O . GLU A 1 215 ? -5.167 -8.215 14.862 1.00 76.94 215 GLU A O 1
ATOM 1766 N N . TYR A 1 216 ? -4.420 -6.332 13.920 1.00 80.81 216 TYR A N 1
ATOM 1767 C CA . TYR A 1 216 ? -5.751 -5.755 13.677 1.00 80.81 216 TYR A CA 1
ATOM 1768 C C . TYR A 1 216 ? -6.332 -6.060 12.286 1.00 80.81 216 TYR A C 1
ATOM 1770 O O . TYR A 1 216 ? -7.451 -5.616 11.982 1.00 80.81 216 TYR A O 1
ATOM 1778 N N . ILE A 1 217 ? -5.599 -6.804 11.459 1.00 85.75 217 ILE A N 1
ATOM 1779 C CA . ILE A 1 217 ? -6.020 -7.258 10.132 1.00 85.75 217 ILE A CA 1
ATOM 1780 C C . ILE A 1 217 ? -6.215 -8.781 10.199 1.00 85.75 217 ILE A C 1
ATOM 1782 O O . ILE A 1 217 ? -5.401 -9.460 10.828 1.00 85.75 217 ILE A O 1
ATOM 1786 N N . PRO A 1 218 ? -7.267 -9.348 9.588 1.00 84.69 218 PRO A N 1
ATOM 1787 C CA . PRO A 1 218 ? -7.397 -10.798 9.453 1.00 84.69 218 PRO A CA 1
ATOM 1788 C C . PRO A 1 218 ? -6.211 -11.406 8.690 1.00 84.69 218 PRO A C 1
ATOM 1790 O O . PRO A 1 218 ? -5.518 -10.708 7.948 1.00 84.69 218 PRO A O 1
ATOM 1793 N N . ILE A 1 219 ? -5.978 -12.707 8.844 1.00 85.25 219 ILE A N 1
ATOM 1794 C CA . ILE A 1 219 ? -5.019 -13.453 8.024 1.00 85.25 219 ILE A CA 1
ATOM 1795 C C . ILE A 1 219 ? -5.844 -14.385 7.133 1.00 85.25 219 ILE A C 1
ATOM 1797 O O . ILE A 1 219 ? -6.372 -15.391 7.575 1.00 85.25 219 ILE A O 1
ATOM 1801 N N . ARG A 1 220 ? -6.013 -14.009 5.863 1.00 88.88 220 ARG A N 1
ATOM 1802 C CA . ARG A 1 220 ? -6.783 -14.767 4.854 1.00 88.88 220 ARG A CA 1
ATOM 1803 C C . ARG A 1 220 ? -5.959 -14.934 3.575 1.00 88.88 220 ARG A C 1
ATOM 1805 O O . ARG A 1 220 ? -6.423 -14.793 2.446 1.00 88.88 220 ARG A O 1
ATOM 1812 N N . THR A 1 221 ? -4.661 -15.185 3.750 1.00 79.62 221 THR A N 1
ATOM 1813 C CA . THR A 1 221 ? -3.685 -15.201 2.648 1.00 79.62 221 THR A CA 1
ATOM 1814 C C . THR A 1 221 ? -3.728 -16.487 1.816 1.00 79.62 221 THR A C 1
ATOM 1816 O O . THR A 1 221 ? -3.291 -16.456 0.665 1.00 79.62 221 THR A O 1
ATOM 1819 N N . ASN A 1 222 ? -4.289 -17.583 2.343 1.00 80.50 222 ASN A N 1
ATOM 1820 C CA . ASN A 1 222 ? -4.330 -18.903 1.693 1.00 80.50 222 ASN A CA 1
ATOM 1821 C C . ASN A 1 222 ? -5.588 -19.165 0.832 1.00 80.50 222 ASN A C 1
ATOM 1823 O O . ASN A 1 222 ? -5.850 -20.299 0.453 1.00 80.50 222 ASN A O 1
ATOM 1827 N N . LEU A 1 223 ? -6.374 -18.131 0.519 1.00 82.88 223 LEU A N 1
ATOM 1828 C CA . LEU A 1 223 ? -7.555 -18.259 -0.345 1.00 82.88 223 LEU A CA 1
ATOM 1829 C C . LEU A 1 223 ? -7.183 -18.312 -1.833 1.00 82.88 223 LEU A C 1
ATOM 1831 O O . LEU A 1 223 ? -6.114 -17.824 -2.237 1.00 82.88 223 LEU A O 1
ATOM 1835 N N . SER A 1 224 ? -8.093 -18.852 -2.648 1.00 78.25 224 SER A N 1
ATOM 1836 C CA . SER A 1 224 ? -7.996 -18.805 -4.109 1.00 78.25 224 SER A CA 1
ATOM 1837 C C . SER A 1 224 ? -7.922 -17.349 -4.594 1.00 78.25 224 SER A C 1
ATOM 1839 O O . SER A 1 224 ? -8.335 -16.421 -3.893 1.00 78.25 224 SER A O 1
ATOM 1841 N N . LYS A 1 225 ? -7.359 -17.115 -5.787 1.00 74.81 225 LYS A N 1
ATOM 1842 C CA . LYS A 1 225 ? -7.390 -15.761 -6.358 1.00 74.81 225 LYS A CA 1
ATOM 1843 C C . LYS A 1 225 ? -8.832 -15.314 -6.586 1.00 74.81 225 LYS A C 1
ATOM 1845 O O . LYS A 1 225 ? -9.166 -14.198 -6.229 1.00 74.81 225 LYS A O 1
ATOM 1850 N N . GLU A 1 226 ? -9.654 -16.197 -7.132 1.00 75.50 226 GLU A N 1
ATOM 1851 C CA . GLU A 1 226 ? -11.058 -15.937 -7.438 1.00 75.50 226 GLU A CA 1
ATOM 1852 C C . GLU A 1 226 ? -11.828 -15.421 -6.216 1.00 75.50 226 GLU A C 1
ATOM 1854 O O . GLU A 1 226 ? -12.401 -14.340 -6.282 1.00 75.50 226 GLU A O 1
ATOM 1859 N N . THR A 1 227 ? -11.717 -16.093 -5.064 1.00 84.19 227 THR A N 1
ATOM 1860 C CA . THR A 1 227 ? -12.301 -15.625 -3.797 1.00 84.19 227 THR A CA 1
ATOM 1861 C C . THR A 1 227 ? -11.776 -14.244 -3.405 1.00 84.19 227 THR A C 1
ATOM 1863 O O . THR A 1 227 ? -12.550 -13.369 -3.030 1.00 84.19 227 THR A O 1
ATOM 1866 N N . LYS A 1 228 ? -10.455 -14.023 -3.480 1.00 83.62 228 LYS A N 1
ATOM 1867 C CA . LYS A 1 228 ? -9.841 -12.755 -3.051 1.00 83.62 228 LYS A CA 1
ATOM 1868 C C . LYS A 1 228 ? -10.292 -11.565 -3.890 1.00 83.62 228 LYS A C 1
ATOM 1870 O O . LYS A 1 228 ? -10.484 -10.488 -3.329 1.00 83.62 228 LYS A O 1
ATOM 1875 N N . GLU A 1 229 ? -10.382 -11.751 -5.205 1.00 79.88 229 GLU A N 1
ATOM 1876 C CA . GLU A 1 229 ? -10.878 -10.736 -6.140 1.00 79.88 229 GLU A CA 1
ATOM 1877 C C . GLU A 1 229 ? -12.371 -10.505 -5.904 1.00 79.88 229 GLU A C 1
ATOM 1879 O O . GLU A 1 229 ? -12.776 -9.367 -5.695 1.00 79.88 229 GLU A O 1
ATOM 1884 N N . PHE A 1 230 ? -13.167 -11.575 -5.798 1.00 82.19 230 PHE A N 1
ATOM 1885 C CA . PHE A 1 230 ? -14.606 -11.473 -5.557 1.00 82.19 230 PHE A CA 1
ATOM 1886 C C . PHE A 1 230 ? -14.931 -10.726 -4.253 1.00 82.19 230 PHE A C 1
ATOM 1888 O O . PHE A 1 230 ? -15.784 -9.839 -4.241 1.00 82.19 230 PHE A O 1
ATOM 1895 N N . GLU A 1 231 ? -14.228 -11.019 -3.152 1.00 88.88 231 GLU A N 1
ATOM 1896 C CA . GLU A 1 231 ? -14.381 -10.287 -1.887 1.00 88.88 231 GLU A CA 1
ATOM 1897 C C . GLU A 1 231 ? -13.988 -8.805 -2.033 1.00 88.88 231 GLU A C 1
ATOM 1899 O O . GLU A 1 231 ? -14.727 -7.926 -1.588 1.00 88.88 231 GLU A O 1
ATOM 1904 N N . ALA A 1 232 ? -12.844 -8.504 -2.661 1.00 87.56 232 ALA A N 1
ATOM 1905 C CA . ALA A 1 232 ? -12.358 -7.130 -2.819 1.00 87.56 232 ALA A CA 1
ATOM 1906 C C . ALA A 1 232 ? -13.261 -6.284 -3.731 1.00 87.56 232 ALA A C 1
ATOM 1908 O O . ALA A 1 232 ? -13.554 -5.126 -3.420 1.00 87.56 232 ALA A O 1
ATOM 1909 N N . GLU A 1 233 ? -13.757 -6.867 -4.818 1.00 82.38 233 GLU A N 1
ATOM 1910 C CA . GLU A 1 233 ? -14.726 -6.239 -5.710 1.00 82.38 233 GLU A CA 1
ATOM 1911 C C . GLU A 1 233 ? -16.080 -6.059 -5.050 1.00 82.38 233 GLU A C 1
ATOM 1913 O O . GLU A 1 233 ? -16.646 -4.975 -5.150 1.00 82.38 233 GLU A O 1
ATOM 1918 N N . THR A 1 234 ? -16.568 -7.054 -4.304 1.00 85.50 234 THR A N 1
ATOM 1919 C CA . THR A 1 234 ? -17.806 -6.910 -3.529 1.00 85.50 234 THR A CA 1
ATOM 1920 C C . THR A 1 234 ? -17.684 -5.751 -2.545 1.00 85.50 234 THR A C 1
ATOM 1922 O O . THR A 1 234 ? -18.589 -4.926 -2.448 1.00 85.50 234 THR A O 1
ATOM 1925 N N . VAL A 1 235 ? -16.554 -5.628 -1.839 1.00 90.44 235 VAL A N 1
ATOM 1926 C CA . VAL A 1 235 ? -16.300 -4.480 -0.958 1.00 90.44 235 VAL A CA 1
ATOM 1927 C C . VAL A 1 235 ? -16.347 -3.166 -1.741 1.00 90.44 235 VAL A C 1
ATOM 1929 O O . VAL A 1 235 ? -17.007 -2.227 -1.296 1.00 90.44 235 VAL A O 1
ATOM 1932 N N . CYS A 1 236 ? -15.687 -3.097 -2.901 1.00 86.94 236 CYS A N 1
ATOM 1933 C CA . CYS A 1 236 ? -15.699 -1.913 -3.760 1.00 86.94 236 CYS A CA 1
ATOM 1934 C C . CYS A 1 236 ? -17.112 -1.535 -4.204 1.00 86.94 236 CYS A C 1
ATOM 1936 O O . CYS A 1 236 ? -17.553 -0.407 -3.975 1.00 86.94 236 CYS A O 1
ATOM 1938 N N . TRP A 1 237 ? -17.842 -2.509 -4.739 1.00 81.88 237 TRP A N 1
ATOM 1939 C CA . TRP A 1 237 ? -19.214 -2.374 -5.193 1.00 81.88 237 TRP A CA 1
ATOM 1940 C C . TRP A 1 237 ? -20.129 -1.871 -4.076 1.00 81.88 237 TRP A C 1
ATOM 1942 O O . TRP A 1 237 ? -20.783 -0.842 -4.225 1.00 81.88 237 TRP A O 1
ATOM 1952 N N . VAL A 1 238 ? -20.113 -2.535 -2.916 1.00 84.62 238 VAL A N 1
ATOM 1953 C CA . VAL A 1 238 ? -20.963 -2.187 -1.769 1.00 84.62 238 VAL A CA 1
ATOM 1954 C C . VAL A 1 238 ? -20.643 -0.789 -1.244 1.00 84.62 238 VAL A C 1
ATOM 1956 O O . VAL A 1 238 ? -21.563 -0.042 -0.914 1.00 84.62 238 VAL A O 1
ATOM 1959 N N . VAL A 1 239 ? -19.364 -0.403 -1.158 1.00 86.81 239 VAL A N 1
ATOM 1960 C CA . VAL A 1 239 ? -18.979 0.958 -0.747 1.00 86.81 239 VAL A CA 1
ATOM 1961 C C . VAL A 1 239 ? -19.478 1.989 -1.762 1.00 86.81 239 VAL A C 1
ATOM 1963 O O . VAL A 1 239 ? -20.063 2.993 -1.356 1.00 86.81 239 VAL A O 1
ATOM 1966 N N . CYS A 1 240 ? -19.289 1.752 -3.063 1.00 80.00 240 CYS A N 1
ATOM 1967 C CA . CYS A 1 240 ? -19.766 2.657 -4.107 1.00 80.00 240 CYS A CA 1
ATOM 1968 C C . CYS A 1 240 ? -21.295 2.785 -4.102 1.00 80.00 240 CYS A C 1
ATOM 1970 O O . CYS A 1 240 ? -21.806 3.904 -4.117 1.00 80.00 240 CYS A O 1
ATOM 1972 N N . GLU A 1 241 ? -22.029 1.676 -4.001 1.00 78.94 241 GLU A N 1
ATOM 1973 C CA . GLU A 1 241 ? -23.494 1.661 -3.884 1.00 78.94 241 GLU A CA 1
ATOM 1974 C C . GLU A 1 241 ? -23.969 2.435 -2.651 1.00 78.94 241 GLU A C 1
ATOM 1976 O O . GLU A 1 241 ? -24.836 3.301 -2.745 1.00 78.94 241 GLU A O 1
ATOM 1981 N N . ARG A 1 242 ? -23.367 2.188 -1.482 1.00 81.62 242 ARG A N 1
ATOM 1982 C CA . ARG A 1 242 ? -23.759 2.833 -0.216 1.00 81.62 242 ARG A CA 1
ATOM 1983 C C . ARG A 1 242 ? -23.417 4.320 -0.146 1.00 81.62 242 ARG A C 1
ATOM 1985 O O . ARG A 1 242 ? -23.973 5.033 0.690 1.00 81.62 242 ARG A O 1
ATOM 1992 N N . LEU A 1 243 ? -22.522 4.793 -1.009 1.00 75.88 243 LEU A N 1
ATOM 1993 C CA . LEU A 1 243 ? -22.188 6.207 -1.166 1.00 75.88 243 LEU A CA 1
ATOM 1994 C C . LEU A 1 243 ? -22.937 6.881 -2.326 1.00 75.88 243 LEU A C 1
ATOM 1996 O O . LEU A 1 243 ? -22.702 8.066 -2.565 1.00 75.88 243 LEU A O 1
ATOM 2000 N N . ASN A 1 244 ? -23.829 6.161 -3.020 1.00 71.62 244 ASN A N 1
ATOM 2001 C CA . ASN A 1 244 ? -24.503 6.611 -4.243 1.00 71.62 244 ASN A CA 1
ATOM 2002 C C . ASN A 1 244 ? -23.514 7.017 -5.360 1.00 71.62 244 ASN A C 1
ATOM 2004 O O . ASN A 1 244 ? -23.731 7.986 -6.081 1.00 71.62 244 ASN A O 1
ATOM 2008 N N . LEU A 1 245 ? -22.409 6.277 -5.493 1.00 64.50 245 LEU A N 1
ATOM 2009 C CA . LEU A 1 245 ? -21.332 6.497 -6.475 1.00 64.50 245 LEU A CA 1
ATOM 2010 C C . LEU A 1 245 ? -21.359 5.480 -7.628 1.00 64.50 245 LEU A C 1
ATOM 2012 O O . LEU A 1 245 ? -20.463 5.472 -8.476 1.00 64.50 245 LEU A O 1
ATOM 2016 N N . ALA A 1 246 ? -22.378 4.616 -7.653 1.00 54.62 246 ALA A N 1
ATOM 2017 C CA . ALA A 1 246 ? -22.501 3.486 -8.564 1.00 54.62 246 ALA A CA 1
ATOM 2018 C C . ALA A 1 246 ? -22.287 3.892 -10.026 1.00 54.62 246 ALA A C 1
ATOM 2020 O O . ALA A 1 246 ? -21.351 3.404 -10.646 1.00 54.62 246 ALA A O 1
ATOM 2021 N N . HIS A 1 247 ? -23.036 4.879 -10.536 1.00 52.84 247 HIS A N 1
ATOM 2022 C CA . HIS A 1 247 ? -23.004 5.310 -11.943 1.00 52.84 247 HIS A CA 1
ATOM 2023 C C . HIS A 1 247 ? -21.629 5.785 -12.458 1.00 52.84 247 HIS A C 1
ATOM 2025 O O . HIS A 1 247 ? -21.388 5.722 -13.659 1.00 52.84 247 HIS A O 1
ATOM 2031 N N . GLN A 1 248 ? -20.716 6.215 -11.577 1.00 52.88 248 GLN A N 1
ATOM 2032 C CA . GLN A 1 248 ? -19.364 6.675 -11.942 1.00 52.88 248 GLN A CA 1
ATOM 2033 C C . GLN A 1 248 ? -18.306 5.555 -11.905 1.00 52.88 248 GLN A C 1
ATOM 2035 O O . GLN A 1 248 ? -17.197 5.747 -12.393 1.00 52.88 248 GLN A O 1
ATOM 2040 N N . SER A 1 249 ? -18.630 4.395 -11.325 1.00 49.28 249 SER A N 1
ATOM 2041 C CA . SER A 1 249 ? -17.696 3.276 -11.107 1.00 49.28 249 SER A CA 1
ATOM 2042 C C . SER A 1 249 ? -18.109 1.969 -11.807 1.00 49.28 249 SER A C 1
ATOM 2044 O O . SER A 1 249 ? -17.310 1.034 -11.859 1.00 49.28 249 SER A O 1
ATOM 2046 N N . VAL A 1 250 ? -19.310 1.922 -12.410 1.00 43.38 250 VAL A N 1
ATOM 2047 C CA . VAL A 1 250 ? -19.905 0.742 -13.083 1.00 43.38 250 VAL A CA 1
ATOM 2048 C C . VAL A 1 250 ? -19.003 0.054 -14.119 1.00 43.38 250 VAL A C 1
ATOM 2050 O O . VAL A 1 250 ? -18.972 -1.176 -14.099 1.00 43.38 250 VAL A O 1
ATOM 2053 N N . PRO A 1 251 ? -18.239 0.744 -14.997 1.00 46.16 251 PRO A N 1
ATOM 2054 C CA . PRO A 1 251 ? -17.497 0.047 -16.053 1.00 46.16 251 PRO A CA 1
ATOM 2055 C C . PRO A 1 251 ? -16.431 -0.935 -15.533 1.00 46.16 251 PRO A C 1
ATOM 2057 O O . PRO A 1 251 ? -16.038 -1.841 -16.258 1.00 46.16 251 PRO A O 1
ATOM 2060 N N . TYR A 1 252 ? -15.989 -0.791 -14.277 1.00 41.81 252 TYR A N 1
ATOM 2061 C CA . TYR A 1 252 ? -14.955 -1.631 -13.660 1.00 41.81 252 TYR A CA 1
ATOM 2062 C C . TYR A 1 252 ? -15.507 -2.816 -12.849 1.00 41.81 252 TYR A C 1
ATOM 2064 O O . TYR A 1 252 ? -14.750 -3.713 -12.495 1.00 41.81 252 TYR A O 1
ATOM 2072 N N . LEU A 1 253 ? -16.812 -2.840 -12.558 1.00 48.62 253 LEU A N 1
ATOM 2073 C CA . LEU A 1 253 ? -17.435 -3.779 -11.611 1.00 48.62 253 LEU A CA 1
ATOM 2074 C C . LEU A 1 253 ? -18.013 -5.045 -12.273 1.00 48.62 253 LEU A C 1
ATOM 2076 O O . LEU A 1 253 ? -18.452 -5.957 -11.580 1.00 48.62 253 LEU A O 1
ATOM 2080 N N . HIS A 1 254 ? -18.006 -5.122 -13.608 1.00 46.97 254 HIS A N 1
ATOM 2081 C CA . HIS A 1 254 ? -18.597 -6.230 -14.377 1.00 46.97 254 HIS A CA 1
ATOM 2082 C C . HIS A 1 254 ? -17.595 -7.317 -14.801 1.00 46.97 254 HIS A C 1
ATOM 2084 O O . HIS A 1 254 ? -17.953 -8.246 -15.523 1.00 46.97 254 HIS A O 1
ATOM 2090 N N . GLY A 1 255 ? -16.346 -7.230 -14.338 1.00 47.94 255 GLY A N 1
ATOM 2091 C CA . GLY A 1 255 ? -15.271 -8.121 -14.766 1.00 47.94 255 GLY A CA 1
ATOM 2092 C C . GLY A 1 255 ? -15.397 -9.570 -14.294 1.00 47.94 255 GLY A C 1
ATOM 2093 O O . GLY A 1 255 ? -14.914 -10.453 -14.994 1.00 47.94 255 GLY A O 1
ATOM 2094 N N . TYR A 1 256 ? -16.043 -9.871 -13.164 1.00 51.81 256 TYR A N 1
ATOM 2095 C CA . TYR A 1 256 ? -15.972 -11.211 -12.560 1.00 51.81 256 TYR A CA 1
ATOM 2096 C C . TYR A 1 256 ? -17.343 -11.784 -12.232 1.00 51.81 256 TYR A C 1
ATOM 2098 O O . TYR A 1 256 ? -17.648 -12.168 -11.106 1.00 51.81 256 TYR A O 1
ATOM 2106 N N . LEU A 1 257 ? -18.141 -11.942 -13.287 1.00 49.66 257 LEU A N 1
ATOM 2107 C CA . LEU A 1 257 ? -19.033 -13.088 -13.320 1.00 49.66 257 LEU A CA 1
ATOM 2108 C C . LEU A 1 257 ? -18.165 -14.349 -13.356 1.00 49.66 257 LEU A C 1
ATOM 2110 O O . LEU A 1 257 ? -17.290 -14.485 -14.226 1.00 49.66 257 LEU A O 1
ATOM 2114 N N . ASN A 1 258 ? -18.383 -15.248 -12.399 1.00 55.16 258 ASN A N 1
ATOM 2115 C CA . ASN A 1 258 ? -17.887 -16.604 -12.543 1.00 55.16 258 ASN A CA 1
ATOM 2116 C C . ASN A 1 258 ? -18.536 -17.195 -13.797 1.00 55.16 258 ASN A C 1
ATOM 2118 O O . ASN A 1 258 ? -19.723 -16.951 -14.023 1.00 55.16 258 ASN A O 1
ATOM 2122 N N . PRO A 1 259 ? -17.802 -17.955 -14.630 1.00 54.78 259 PRO A N 1
ATOM 2123 C CA . PRO A 1 259 ? -18.372 -18.536 -15.846 1.00 54.78 259 PRO A CA 1
ATOM 2124 C C . PRO A 1 259 ? -19.613 -19.399 -15.574 1.00 54.78 259 PRO A C 1
ATOM 2126 O O . PRO A 1 259 ? -20.468 -19.540 -16.441 1.00 54.78 259 PRO A O 1
ATOM 2129 N N . ASP A 1 260 ? -19.717 -19.960 -14.366 1.00 65.06 260 ASP A N 1
ATOM 2130 C CA . ASP A 1 260 ? -20.857 -20.748 -13.897 1.00 65.06 260 ASP A CA 1
ATOM 2131 C C . ASP A 1 260 ? -21.894 -19.938 -13.090 1.00 65.06 260 ASP A C 1
ATOM 2133 O O . ASP A 1 260 ? -22.901 -20.495 -12.656 1.00 65.06 260 ASP A O 1
ATOM 2137 N N . GLY A 1 261 ? -21.660 -18.637 -12.886 1.00 66.94 261 GLY A N 1
ATOM 2138 C CA . GLY A 1 261 ? -22.528 -17.721 -12.148 1.00 66.94 261 GLY A CA 1
ATOM 2139 C C . GLY A 1 261 ? -22.603 -17.972 -10.640 1.00 66.94 261 GLY A C 1
ATOM 2140 O O . GLY A 1 261 ? -23.470 -17.383 -9.990 1.00 66.94 261 GLY A O 1
ATOM 2141 N N . LYS A 1 262 ? -21.737 -18.821 -10.068 1.00 74.44 262 LYS A N 1
ATOM 2142 C CA . LYS A 1 262 ? -21.780 -19.192 -8.645 1.00 74.44 262 LYS A CA 1
ATOM 2143 C C . LYS A 1 262 ? -20.941 -18.275 -7.769 1.00 74.44 262 LYS A C 1
ATOM 2145 O O . LYS A 1 262 ? -19.923 -17.736 -8.195 1.00 74.44 262 LYS A O 1
ATOM 2150 N N . VAL A 1 263 ? -21.363 -18.117 -6.519 1.00 77.81 263 VAL A N 1
ATOM 2151 C CA . VAL A 1 263 ? -20.600 -17.387 -5.500 1.00 77.81 263 VAL A CA 1
ATOM 2152 C C . VAL A 1 263 ? -19.470 -18.297 -4.991 1.00 77.81 263 VAL A C 1
ATOM 2154 O O . VAL A 1 263 ? -19.763 -19.426 -4.591 1.00 77.81 263 VAL A O 1
ATOM 2157 N N . PRO A 1 264 ? -18.194 -17.865 -5.022 1.00 81.06 264 PRO A N 1
ATOM 2158 C CA . PRO A 1 264 ? -17.099 -18.642 -4.444 1.00 81.06 264 PRO A CA 1
ATOM 2159 C C . PRO A 1 264 ? -17.203 -18.682 -2.909 1.00 81.06 264 PRO A C 1
ATOM 2161 O O . PRO A 1 264 ? -17.941 -17.906 -2.311 1.00 81.06 264 PRO A O 1
ATOM 2164 N N . ASP A 1 265 ? -16.439 -19.562 -2.259 1.00 85.00 265 ASP A N 1
ATOM 2165 C CA . ASP A 1 265 ? -16.340 -19.611 -0.791 1.00 85.00 265 ASP A CA 1
ATOM 2166 C C . ASP A 1 265 ? -15.722 -18.300 -0.267 1.00 85.00 265 ASP A C 1
ATOM 2168 O O . ASP A 1 265 ? -14.533 -18.046 -0.487 1.00 85.00 265 ASP A O 1
ATOM 2172 N N . ILE A 1 266 ? -16.553 -17.439 0.331 1.00 86.75 266 ILE A N 1
ATOM 2173 C CA . ILE A 1 266 ? -16.252 -16.053 0.724 1.00 86.75 266 ILE A CA 1
ATOM 2174 C C . ILE A 1 266 ? -16.563 -15.822 2.206 1.00 86.75 266 ILE A C 1
ATOM 2176 O O . ILE A 1 266 ? -17.376 -16.516 2.804 1.00 86.75 266 ILE A O 1
ATOM 2180 N N . SER A 1 267 ? -15.983 -14.776 2.797 1.00 90.38 267 SER A N 1
ATOM 2181 C CA . SER A 1 267 ? -16.355 -14.308 4.137 1.00 90.38 267 SER A CA 1
ATOM 2182 C C . SER A 1 267 ? -17.198 -13.044 4.095 1.00 90.38 267 SER A C 1
ATOM 2184 O O . SER A 1 267 ? -16.711 -11.941 3.822 1.00 90.38 267 SER A O 1
ATOM 2186 N N . LEU A 1 268 ? -18.470 -13.192 4.456 1.00 87.81 268 LEU A N 1
ATOM 2187 C CA . LEU A 1 268 ? -19.385 -12.073 4.640 1.00 87.81 268 LEU A CA 1
ATOM 2188 C C . LEU A 1 268 ? -18.947 -11.184 5.806 1.00 87.81 268 LEU A C 1
ATOM 2190 O O . LEU A 1 268 ? -19.032 -9.957 5.705 1.00 87.81 268 LEU A O 1
ATOM 2194 N N . ASP A 1 269 ? -18.434 -11.766 6.894 1.00 88.38 269 ASP A N 1
ATOM 2195 C CA . ASP A 1 269 ? -17.903 -10.984 8.016 1.00 88.38 269 ASP A CA 1
ATOM 2196 C C . ASP A 1 269 ? -16.712 -10.110 7.584 1.00 88.38 269 ASP A C 1
ATOM 2198 O O . ASP A 1 269 ? -16.680 -8.915 7.908 1.00 88.38 269 ASP A O 1
ATOM 2202 N N . ALA A 1 270 ? -15.769 -10.658 6.806 1.00 91.94 270 ALA A N 1
ATOM 2203 C CA . ALA A 1 270 ? -14.623 -9.910 6.292 1.00 91.94 270 ALA A CA 1
ATOM 2204 C C . ALA A 1 270 ? -15.063 -8.753 5.380 1.00 91.94 270 ALA A C 1
ATOM 2206 O O . ALA A 1 270 ? -14.639 -7.613 5.605 1.00 91.94 270 ALA A O 1
ATOM 2207 N N . ILE A 1 271 ? -15.971 -9.020 4.432 1.00 91.62 271 ILE A N 1
ATOM 2208 C CA . ILE A 1 271 ? -16.533 -8.013 3.518 1.00 91.62 271 ILE A CA 1
ATOM 2209 C C . ILE A 1 271 ? -17.205 -6.886 4.314 1.00 91.62 271 ILE A C 1
ATOM 2211 O O . ILE A 1 271 ? -16.838 -5.717 4.179 1.00 91.62 271 ILE A O 1
ATOM 2215 N N . LEU A 1 272 ? -18.154 -7.205 5.201 1.00 91.19 272 LEU A N 1
ATOM 2216 C CA . LEU A 1 272 ? -18.926 -6.196 5.938 1.00 91.19 272 LEU A CA 1
ATOM 2217 C C . LEU A 1 272 ? -18.042 -5.342 6.859 1.00 91.19 272 LEU A C 1
ATOM 2219 O O . LEU A 1 272 ? -18.259 -4.130 6.994 1.00 91.19 272 LEU A O 1
ATOM 2223 N N . ARG A 1 273 ? -17.022 -5.944 7.484 1.00 91.50 273 ARG A N 1
ATOM 2224 C CA . ARG A 1 273 ? -16.041 -5.207 8.296 1.00 91.50 273 ARG A CA 1
ATOM 2225 C C . ARG A 1 273 ? -15.152 -4.311 7.444 1.00 91.50 273 ARG A C 1
ATOM 2227 O O . ARG A 1 273 ? -14.874 -3.188 7.872 1.00 91.50 273 ARG A O 1
ATOM 2234 N N . ALA A 1 274 ? -14.714 -4.778 6.275 1.00 94.44 274 ALA A N 1
ATOM 2235 C CA . ALA A 1 274 ? -13.927 -3.983 5.339 1.00 94.44 274 ALA A CA 1
ATOM 2236 C C . ALA A 1 274 ? -14.715 -2.753 4.868 1.00 94.44 274 ALA A C 1
ATOM 2238 O O . ALA A 1 274 ? -14.225 -1.634 5.031 1.00 94.44 274 ALA A O 1
ATOM 2239 N N . VAL A 1 275 ? -15.968 -2.932 4.427 1.00 93.00 275 VAL A N 1
ATOM 2240 C CA . VAL A 1 275 ? -16.869 -1.830 4.032 1.00 93.00 275 VAL A CA 1
ATOM 2241 C C . VAL A 1 275 ? -16.978 -0.793 5.155 1.00 93.00 275 VAL A C 1
ATOM 2243 O O . VAL A 1 275 ? -16.740 0.392 4.933 1.00 93.00 275 VAL A O 1
ATOM 2246 N N . GLY A 1 276 ? -17.259 -1.218 6.393 1.00 91.06 276 GLY A N 1
ATOM 2247 C CA . GLY A 1 276 ? -17.415 -0.288 7.520 1.00 91.06 276 GLY A CA 1
ATOM 2248 C C . GLY A 1 276 ? -16.136 0.489 7.872 1.00 91.06 276 GLY A C 1
ATOM 2249 O O . GLY A 1 276 ? -16.201 1.662 8.265 1.00 91.06 276 GLY A O 1
ATOM 2250 N N . ARG A 1 277 ? -14.959 -0.135 7.720 1.00 92.69 277 ARG A N 1
ATOM 2251 C CA . ARG A 1 277 ? -13.662 0.541 7.903 1.00 92.69 277 ARG A CA 1
ATOM 2252 C C . ARG A 1 277 ? -13.417 1.570 6.805 1.00 92.69 277 ARG A C 1
ATOM 2254 O O . ARG A 1 277 ? -13.083 2.709 7.124 1.00 92.69 277 ARG A O 1
ATOM 2261 N N . ILE A 1 278 ? -13.642 1.196 5.548 1.00 94.44 278 ILE A N 1
ATOM 2262 C CA . ILE A 1 278 ? -13.449 2.075 4.392 1.00 94.44 278 ILE A CA 1
ATOM 2263 C C . ILE A 1 278 ? -14.399 3.277 4.461 1.00 94.44 278 ILE A C 1
ATOM 2265 O O . ILE A 1 278 ? -13.950 4.410 4.318 1.00 94.44 278 ILE A O 1
ATOM 2269 N N . GLU A 1 279 ? -15.676 3.083 4.802 1.00 91.06 279 GLU A N 1
ATOM 2270 C CA . GLU A 1 279 ? -16.616 4.197 5.005 1.00 91.06 279 GLU A CA 1
ATOM 2271 C C . GLU A 1 279 ? -16.142 5.183 6.081 1.00 91.06 279 GLU A C 1
ATOM 2273 O O . GLU A 1 279 ? -16.328 6.394 5.954 1.00 91.06 279 GLU A O 1
ATOM 2278 N N . SER A 1 280 ? -15.517 4.679 7.149 1.00 90.31 280 SER A N 1
ATOM 2279 C CA . SER A 1 280 ? -14.954 5.526 8.206 1.00 90.31 280 SER A CA 1
ATOM 2280 C C . SER A 1 280 ? -13.749 6.336 7.712 1.00 90.31 280 SER A C 1
ATOM 2282 O O . SER A 1 280 ? -13.569 7.479 8.130 1.00 90.31 280 SER A O 1
ATOM 2284 N N . MET A 1 281 ? -12.941 5.768 6.811 1.00 93.50 281 MET A N 1
ATOM 2285 C CA . MET A 1 281 ? -11.824 6.465 6.162 1.00 93.50 281 MET A CA 1
ATOM 2286 C C . MET A 1 281 ? -12.321 7.539 5.195 1.00 93.50 281 MET A C 1
ATOM 2288 O O . MET A 1 281 ? -11.846 8.666 5.248 1.00 93.50 281 MET A O 1
ATOM 2292 N N . ILE A 1 282 ? -13.326 7.226 4.377 1.00 90.88 282 ILE A N 1
ATOM 2293 C CA . ILE A 1 282 ? -13.936 8.171 3.427 1.00 90.88 282 ILE A CA 1
ATOM 2294 C C . ILE A 1 282 ? -14.548 9.373 4.160 1.00 90.88 282 ILE A C 1
ATOM 2296 O O . ILE A 1 282 ? -14.455 10.502 3.691 1.00 90.88 282 ILE A O 1
ATOM 2300 N N . LYS A 1 283 ? -15.127 9.152 5.347 1.00 87.94 283 LYS A N 1
ATOM 2301 C CA . LYS A 1 283 ? -15.649 10.217 6.223 1.00 87.94 283 LYS A CA 1
ATOM 2302 C C . LYS A 1 283 ? -14.552 10.985 6.983 1.00 87.94 283 LYS A C 1
ATOM 2304 O O . LYS A 1 283 ? -14.876 11.916 7.713 1.00 87.94 283 LYS A O 1
ATOM 2309 N N . GLY A 1 284 ? -13.284 10.578 6.887 1.00 87.62 284 GLY A N 1
ATOM 2310 C CA . GLY A 1 284 ? -12.153 11.200 7.586 1.00 87.62 284 GLY A CA 1
ATOM 2311 C C . GLY A 1 284 ? -12.117 10.974 9.105 1.00 87.62 284 GLY A C 1
ATOM 2312 O O . GLY A 1 284 ? -11.277 11.557 9.790 1.00 87.62 284 GLY A O 1
ATOM 2313 N N . ILE A 1 285 ? -12.992 10.119 9.647 1.00 88.81 285 ILE A N 1
ATOM 2314 C CA . ILE A 1 285 ? -13.181 9.919 11.097 1.00 88.81 285 ILE A CA 1
ATOM 2315 C C . ILE A 1 285 ? -12.299 8.813 11.693 1.00 88.81 285 ILE A C 1
ATOM 2317 O O . ILE A 1 285 ? -12.418 8.495 12.878 1.00 88.81 285 ILE A O 1
ATOM 2321 N N . ASN A 1 286 ? -11.448 8.171 10.888 1.00 89.56 286 ASN A N 1
ATOM 2322 C CA . ASN A 1 286 ? -10.487 7.202 11.400 1.00 89.56 286 ASN A CA 1
ATOM 2323 C C . ASN A 1 286 ? -9.331 7.906 12.130 1.00 89.56 286 ASN A C 1
ATOM 2325 O O . ASN A 1 286 ? -8.863 8.976 11.731 1.00 89.56 286 ASN A O 1
ATOM 2329 N N . GLU A 1 287 ? -8.860 7.265 13.197 1.00 85.62 287 GLU A N 1
ATOM 2330 C CA . GLU A 1 287 ? -7.740 7.716 14.023 1.00 85.62 287 GLU A CA 1
ATOM 2331 C C . GLU A 1 287 ? -6.493 6.876 13.727 1.00 85.62 287 GLU A C 1
ATOM 2333 O O . GLU A 1 287 ? -6.629 5.677 13.454 1.00 85.62 287 GLU A O 1
ATOM 2338 N N . PRO A 1 288 ? -5.274 7.438 13.832 1.00 83.81 288 PRO A N 1
ATOM 2339 C CA . PRO A 1 288 ? -4.061 6.662 13.627 1.00 83.81 288 PRO A CA 1
ATOM 2340 C C . PRO A 1 288 ? -3.961 5.515 14.636 1.00 83.81 288 PRO A C 1
ATOM 2342 O O . PRO A 1 288 ? -4.051 5.721 15.856 1.00 83.81 288 PRO A O 1
ATOM 2345 N N . ARG A 1 289 ? -3.746 4.298 14.129 1.00 82.81 289 ARG A N 1
ATOM 2346 C CA . ARG A 1 289 ? -3.654 3.081 14.948 1.00 82.81 289 ARG A CA 1
ATOM 2347 C C . ARG A 1 289 ? -2.530 3.206 15.975 1.00 82.81 289 ARG A C 1
ATOM 2349 O O . ARG A 1 289 ? -1.391 3.502 15.627 1.00 82.81 289 ARG A O 1
ATOM 2356 N N . LYS A 1 290 ? -2.827 2.930 17.250 1.00 80.00 290 LYS A N 1
ATOM 2357 C CA . LYS A 1 290 ? -1.860 3.073 18.357 1.00 80.00 290 LYS A CA 1
ATOM 2358 C C . LYS A 1 290 ? -0.569 2.278 18.133 1.00 80.00 290 LYS A C 1
ATOM 2360 O O . LYS A 1 290 ? 0.501 2.795 18.410 1.00 80.00 290 LYS A O 1
ATOM 2365 N N . ASN A 1 291 ? -0.673 1.060 17.611 1.00 75.62 291 ASN A N 1
ATOM 2366 C CA . ASN A 1 291 ? 0.464 0.174 17.351 1.00 75.62 291 ASN A CA 1
ATOM 2367 C C . ASN A 1 291 ? 1.281 0.552 16.105 1.00 75.62 291 ASN A C 1
ATOM 2369 O O . ASN A 1 291 ? 2.357 0.000 15.912 1.00 75.62 291 ASN A O 1
ATOM 2373 N N . LEU A 1 292 ? 0.789 1.478 15.276 1.00 77.19 292 LEU A N 1
ATOM 2374 C CA . LEU A 1 292 ? 1.560 2.047 14.170 1.00 77.19 292 LEU A CA 1
ATOM 2375 C C . LEU A 1 292 ? 2.285 3.336 14.564 1.00 77.19 292 LEU A C 1
ATOM 2377 O O . LEU A 1 292 ? 3.145 3.794 13.823 1.00 77.19 292 LEU A O 1
ATOM 2381 N N . LYS A 1 293 ? 1.942 3.952 15.700 1.00 77.56 293 LYS A N 1
ATOM 2382 C CA . LYS A 1 293 ? 2.601 5.182 16.147 1.00 77.56 293 LYS A CA 1
ATOM 2383 C C . LYS A 1 293 ? 4.014 4.859 16.605 1.00 77.56 293 LYS A C 1
ATOM 2385 O O . LYS A 1 293 ? 4.201 4.143 17.592 1.00 77.56 293 LYS A O 1
ATOM 2390 N N . VAL A 1 294 ? 5.005 5.441 15.941 1.00 71.50 294 VAL A N 1
ATOM 2391 C CA . VAL A 1 294 ? 6.366 5.434 16.461 1.00 71.50 294 VAL A CA 1
ATOM 2392 C C . VAL A 1 294 ? 6.436 6.471 17.561 1.00 71.50 294 VAL A C 1
ATOM 2394 O O . VAL A 1 294 ? 6.297 7.668 17.325 1.00 71.50 294 VAL A O 1
ATOM 2397 N N . THR A 1 295 ? 6.603 5.992 18.787 1.00 65.06 295 THR A N 1
ATOM 2398 C CA . THR A 1 295 ? 6.667 6.861 19.957 1.00 65.06 295 THR A CA 1
ATOM 2399 C C . THR A 1 295 ? 8.109 6.910 20.429 1.00 65.06 295 THR A C 1
ATOM 2401 O O . THR A 1 295 ? 8.576 6.001 21.113 1.00 65.06 295 THR A O 1
ATOM 2404 N N . LEU A 1 296 ? 8.817 7.974 20.054 1.00 69.06 296 LEU A N 1
ATOM 2405 C CA . LEU A 1 296 ? 9.992 8.400 20.806 1.00 69.06 296 LEU A CA 1
ATOM 2406 C C . LEU A 1 296 ? 9.525 8.782 22.212 1.00 69.06 296 LEU A C 1
ATOM 2408 O O . LEU A 1 296 ? 8.489 9.435 22.365 1.00 69.06 296 LEU A O 1
ATOM 2412 N N . SER A 1 297 ? 10.258 8.375 23.251 1.00 70.88 297 SER A N 1
ATOM 2413 C CA . SER A 1 297 ? 10.000 8.941 24.577 1.00 70.88 297 SER A CA 1
ATOM 2414 C C . SER A 1 297 ? 10.246 10.454 24.509 1.00 70.88 297 SER A C 1
ATOM 2416 O O . SER A 1 297 ? 11.092 10.904 23.733 1.00 70.88 297 SER A O 1
ATOM 2418 N N . LYS A 1 298 ? 9.523 11.255 25.301 1.00 73.75 298 LYS A N 1
ATOM 2419 C CA . LYS A 1 298 ? 9.713 12.719 25.301 1.00 73.75 298 LYS A CA 1
ATOM 2420 C C . LYS A 1 298 ? 11.163 13.098 25.598 1.00 73.75 298 LYS A C 1
ATOM 2422 O O . LYS A 1 298 ? 11.678 14.066 25.049 1.00 73.75 298 LYS A O 1
ATOM 2427 N N . GLU A 1 299 ? 11.815 12.319 26.454 1.00 80.38 299 GLU A N 1
ATOM 2428 C CA . GLU A 1 299 ? 13.225 12.453 26.803 1.00 80.38 299 GLU A CA 1
ATOM 2429 C C . GLU A 1 299 ? 14.137 12.144 25.608 1.00 80.38 299 GLU A C 1
ATOM 2431 O O . GLU A 1 299 ? 15.065 12.907 25.346 1.00 80.38 299 GLU A O 1
ATOM 2436 N N . ALA A 1 300 ? 13.873 11.060 24.868 1.00 79.75 300 ALA A N 1
ATOM 2437 C CA . ALA A 1 300 ? 14.645 10.691 23.683 1.00 79.75 300 ALA A CA 1
ATOM 2438 C C . ALA A 1 300 ? 14.483 11.723 22.559 1.00 79.75 300 ALA A C 1
ATOM 2440 O O . ALA A 1 300 ? 15.478 12.142 21.974 1.00 79.75 300 ALA A O 1
ATOM 2441 N N . ASP A 1 301 ? 13.256 12.177 22.306 1.00 80.00 301 ASP A N 1
ATOM 2442 C CA . ASP A 1 301 ? 12.950 13.197 21.297 1.00 80.00 301 ASP A CA 1
ATOM 2443 C C . ASP A 1 301 ? 13.643 14.530 21.619 1.00 80.00 301 ASP A C 1
ATOM 2445 O O . ASP A 1 301 ? 14.369 15.085 20.796 1.00 80.00 301 ASP A O 1
ATOM 2449 N N . SER A 1 302 ? 13.542 14.982 22.875 1.00 80.06 302 SER A N 1
ATOM 2450 C CA . SER A 1 302 ? 14.197 16.218 23.329 1.00 80.06 302 SER A CA 1
ATOM 2451 C C . SER A 1 302 ? 15.726 16.129 23.254 1.00 80.06 302 SER A C 1
ATOM 2453 O O . SER A 1 302 ? 16.406 17.116 22.975 1.00 80.06 302 SER A O 1
ATOM 2455 N N . ALA A 1 303 ? 16.293 14.945 23.510 1.00 85.69 303 ALA A N 1
ATOM 2456 C CA . ALA A 1 303 ? 17.727 14.714 23.384 1.00 85.69 303 ALA A CA 1
ATOM 2457 C C . ALA A 1 303 ? 18.191 14.637 21.920 1.00 85.69 303 ALA A C 1
ATOM 2459 O O . ALA A 1 303 ? 19.355 14.936 21.665 1.00 85.69 303 ALA A O 1
ATOM 2460 N N . LEU A 1 304 ? 17.322 14.252 20.976 1.00 86.19 304 LEU A N 1
ATOM 2461 C CA . LEU A 1 304 ? 17.696 14.004 19.581 1.00 86.19 304 LEU A CA 1
ATOM 2462 C C . LEU A 1 304 ? 18.179 15.280 18.883 1.00 86.19 304 LEU A C 1
ATOM 2464 O O . LEU A 1 304 ? 19.295 15.292 18.368 1.00 86.19 304 LEU A O 1
ATOM 2468 N N . GLU A 1 305 ? 17.394 16.362 18.932 1.00 83.94 305 GLU A N 1
ATOM 2469 C CA . GLU A 1 305 ? 17.778 17.660 18.346 1.00 83.94 305 GLU A CA 1
ATOM 2470 C C . GLU A 1 305 ? 19.026 18.239 19.025 1.00 83.94 305 GLU A C 1
ATOM 2472 O O . GLU A 1 305 ? 19.899 18.799 18.369 1.00 83.94 305 GLU A O 1
ATOM 2477 N N . ARG A 1 306 ? 19.163 18.051 20.343 1.00 87.62 306 ARG A N 1
ATOM 2478 C CA . ARG A 1 306 ? 20.349 18.499 21.084 1.00 87.62 306 ARG A CA 1
ATOM 2479 C C . ARG A 1 306 ? 21.614 17.756 20.648 1.00 87.62 306 ARG A C 1
ATOM 2481 O O . ARG A 1 306 ? 22.677 18.365 20.578 1.00 87.62 306 ARG A O 1
ATOM 2488 N N . THR A 1 307 ? 21.524 16.449 20.404 1.00 92.06 307 THR A N 1
ATOM 2489 C CA . THR A 1 307 ? 22.680 15.632 20.005 1.00 92.06 307 THR A CA 1
ATOM 2490 C C . THR A 1 307 ? 23.006 15.778 18.516 1.00 92.06 307 THR A C 1
ATOM 2492 O O . THR A 1 307 ? 24.180 15.785 18.150 1.00 92.06 307 THR A O 1
ATOM 2495 N N . PHE A 1 308 ? 21.995 15.920 17.656 1.00 91.38 308 PHE A N 1
ATOM 2496 C CA . PHE A 1 308 ? 22.153 16.042 16.205 1.00 91.38 308 PHE A CA 1
ATOM 2497 C C . PHE A 1 308 ? 21.398 17.263 15.665 1.00 91.38 308 PHE A C 1
ATOM 2499 O O . PHE A 1 308 ? 20.375 17.103 15.001 1.00 91.38 308 PHE A O 1
ATOM 2506 N N . PRO A 1 309 ? 21.892 18.483 15.917 1.00 87.75 309 PRO A N 1
ATOM 2507 C CA . PRO A 1 309 ? 21.178 19.698 15.548 1.00 87.75 309 PRO A CA 1
ATOM 2508 C C . PRO A 1 309 ? 20.984 19.821 14.033 1.00 87.75 309 PRO A C 1
ATOM 2510 O O . PRO A 1 309 ? 21.881 19.511 13.241 1.00 87.75 309 PRO A O 1
ATOM 2513 N N . GLY A 1 310 ? 19.815 20.319 13.628 1.00 84.12 310 GLY A N 1
ATOM 2514 C CA . GLY A 1 310 ? 19.516 20.651 12.235 1.00 84.12 310 GLY A CA 1
ATOM 2515 C C . GLY A 1 310 ? 19.167 19.459 11.339 1.00 84.12 310 GLY A C 1
ATOM 2516 O O . GLY A 1 310 ? 19.118 19.616 10.112 1.00 84.12 310 GLY A O 1
ATOM 2517 N N . PHE A 1 311 ? 18.897 18.279 11.908 1.00 84.56 311 PHE A N 1
ATOM 2518 C CA . PHE A 1 311 ? 18.361 17.162 11.132 1.00 84.56 311 PHE A CA 1
ATOM 2519 C C . PHE A 1 311 ? 16.997 17.537 10.524 1.00 84.56 311 PHE A C 1
ATOM 2521 O O . PHE A 1 311 ? 16.179 18.225 11.129 1.00 84.56 311 PHE A O 1
ATOM 2528 N N . LYS A 1 312 ? 16.738 17.116 9.281 1.00 79.06 312 LYS A N 1
ATOM 2529 C CA . LYS A 1 312 ? 15.462 17.402 8.592 1.00 79.06 312 LYS A CA 1
ATOM 2530 C C . LYS A 1 312 ? 14.520 16.213 8.559 1.00 79.06 312 LYS A C 1
ATOM 2532 O O . LYS A 1 312 ? 13.312 16.390 8.424 1.00 79.06 312 LYS A O 1
ATOM 2537 N N . GLN A 1 313 ? 15.067 15.007 8.647 1.00 74.38 313 GLN A N 1
ATOM 2538 C CA . GLN A 1 313 ? 14.311 13.762 8.619 1.00 74.38 313 GLN A CA 1
ATOM 2539 C C . GLN A 1 313 ? 14.936 12.783 9.607 1.00 74.38 313 GLN A C 1
ATOM 2541 O O . GLN A 1 313 ? 16.160 12.691 9.682 1.00 74.38 313 GLN A O 1
ATOM 2546 N N . ALA A 1 314 ? 14.082 12.070 10.335 1.00 79.25 314 ALA A N 1
ATOM 2547 C CA . ALA A 1 314 ? 14.439 10.950 11.189 1.00 79.25 314 ALA A CA 1
ATOM 2548 C C . ALA A 1 314 ? 13.517 9.789 10.812 1.00 79.25 314 ALA A C 1
ATOM 2550 O O . ALA A 1 314 ? 12.300 9.905 10.943 1.00 79.25 314 ALA A O 1
ATOM 2551 N N . ILE A 1 315 ? 14.084 8.710 10.280 1.00 77.06 315 ILE A N 1
ATOM 2552 C CA . ILE A 1 315 ? 13.342 7.539 9.808 1.00 77.06 315 ILE A CA 1
ATOM 2553 C C . ILE A 1 315 ? 13.637 6.382 10.764 1.00 77.06 315 ILE A C 1
ATOM 2555 O O . ILE A 1 315 ? 14.760 5.879 10.754 1.00 77.06 315 ILE A O 1
ATOM 2559 N N . PRO A 1 316 ? 12.674 5.975 11.603 1.00 78.94 316 PRO A N 1
ATOM 2560 C CA . PRO A 1 316 ? 12.840 4.824 12.474 1.00 78.94 316 PRO A CA 1
ATOM 2561 C C . PRO A 1 316 ? 13.061 3.533 11.687 1.00 78.94 316 PRO A C 1
ATOM 2563 O O . PRO A 1 316 ? 12.419 3.310 10.660 1.00 78.94 316 PRO A O 1
ATOM 2566 N N . ILE A 1 317 ? 13.950 2.696 12.209 1.00 78.94 317 ILE A N 1
ATOM 2567 C CA . ILE A 1 317 ? 14.409 1.428 11.639 1.00 78.94 317 ILE A CA 1
ATOM 2568 C C . ILE A 1 317 ? 14.628 0.394 12.753 1.00 78.94 317 ILE A C 1
ATOM 2570 O O . ILE A 1 317 ? 14.956 0.752 13.886 1.00 78.94 317 ILE A O 1
ATOM 2574 N N . HIS A 1 318 ? 14.491 -0.891 12.436 1.00 78.56 318 HIS A N 1
ATOM 2575 C CA . HIS A 1 318 ? 14.916 -2.000 13.306 1.00 78.56 318 HIS A CA 1
ATOM 2576 C C . HIS A 1 318 ? 16.201 -2.623 12.777 1.00 78.56 318 HIS A C 1
ATOM 2578 O O . HIS A 1 318 ? 16.180 -3.640 12.085 1.00 78.56 318 HIS A O 1
ATOM 2584 N N . PHE A 1 319 ? 17.329 -1.981 13.074 1.00 83.62 319 PHE A N 1
ATOM 2585 C CA . PHE A 1 319 ? 18.612 -2.356 12.481 1.00 83.62 319 PHE A CA 1
ATOM 2586 C C . PHE A 1 319 ? 19.541 -3.097 13.443 1.00 83.62 319 PHE A C 1
ATOM 2588 O O . PHE A 1 319 ? 20.303 -3.965 13.024 1.00 83.62 319 PHE A O 1
ATOM 2595 N N . THR A 1 320 ? 19.460 -2.791 14.737 1.00 83.56 320 THR A N 1
ATOM 2596 C CA . THR A 1 320 ? 20.246 -3.446 15.791 1.00 83.56 320 THR A CA 1
ATOM 2597 C C . THR A 1 320 ? 19.383 -4.374 16.659 1.00 83.56 320 THR A C 1
ATOM 2599 O O . THR A 1 320 ? 18.170 -4.438 16.496 1.00 83.56 320 THR A O 1
ATOM 2602 N N . ASP A 1 321 ? 19.974 -5.062 17.648 1.00 75.62 321 ASP A N 1
ATOM 2603 C CA . ASP A 1 321 ? 19.252 -5.860 18.673 1.00 75.62 321 ASP A CA 1
ATOM 2604 C C . ASP A 1 321 ? 18.405 -5.017 19.659 1.00 75.62 321 ASP A C 1
ATOM 2606 O O . ASP A 1 321 ? 18.045 -5.458 20.756 1.00 75.62 321 ASP A O 1
ATOM 2610 N N . SER A 1 322 ? 18.132 -3.756 19.332 1.00 71.06 322 SER A N 1
ATOM 2611 C CA . SER A 1 322 ? 17.385 -2.862 20.206 1.00 71.06 322 SER A CA 1
ATOM 2612 C C . SER A 1 322 ? 15.919 -3.285 20.333 1.00 71.06 322 SER A C 1
ATOM 2614 O O . SER A 1 322 ? 15.272 -3.659 19.361 1.00 71.06 322 SER A O 1
ATOM 2616 N N . LYS A 1 323 ? 15.357 -3.166 21.544 1.00 67.12 323 LYS A N 1
ATOM 2617 C CA . LYS A 1 323 ? 13.900 -3.285 21.753 1.00 67.12 323 LYS A CA 1
ATOM 2618 C C . LYS A 1 323 ? 13.140 -2.039 21.285 1.00 67.12 323 LYS A C 1
ATOM 2620 O O . LYS A 1 323 ? 11.924 -2.094 21.124 1.00 67.12 323 LYS A O 1
ATOM 2625 N N . SER A 1 324 ? 13.838 -0.916 21.127 1.00 72.69 324 SER A N 1
ATOM 2626 C CA . SER A 1 324 ? 13.313 0.336 20.580 1.00 72.69 324 SER A CA 1
ATOM 2627 C C . SER A 1 324 ? 13.861 0.575 19.179 1.00 72.69 324 SER A C 1
ATOM 2629 O O . SER A 1 324 ? 14.927 0.067 18.849 1.00 72.69 324 SER A O 1
ATOM 2631 N N . TYR A 1 325 ? 13.184 1.414 18.401 1.00 78.25 325 TYR A N 1
ATOM 2632 C CA . TYR A 1 325 ? 13.677 1.829 17.091 1.00 78.25 325 TYR A CA 1
ATOM 2633 C C . TYR A 1 325 ? 15.073 2.468 17.171 1.00 78.25 325 TYR A C 1
ATOM 2635 O O . TYR A 1 325 ? 15.358 3.264 18.072 1.00 78.25 325 TYR A O 1
ATOM 2643 N N . ASP A 1 326 ? 15.908 2.124 16.196 1.00 86.56 326 ASP A N 1
ATOM 2644 C CA . ASP A 1 326 ? 17.051 2.917 15.751 1.00 86.56 326 ASP A CA 1
ATOM 2645 C C . ASP A 1 326 ? 16.552 3.931 14.701 1.00 86.56 326 ASP A C 1
ATOM 2647 O O . ASP A 1 326 ? 15.392 3.877 14.292 1.00 86.56 326 ASP A O 1
ATOM 2651 N N . TYR A 1 327 ? 17.377 4.882 14.261 1.00 87.50 327 TYR A N 1
ATOM 2652 C CA . TYR A 1 327 ? 16.936 5.931 13.332 1.00 87.50 327 TYR A CA 1
ATOM 2653 C C . TYR A 1 327 ? 17.972 6.221 12.252 1.00 87.50 327 TYR A C 1
ATOM 2655 O O . TYR A 1 327 ? 19.158 6.358 12.542 1.00 87.50 327 TYR A O 1
ATOM 2663 N N . VAL A 1 328 ? 17.511 6.396 11.012 1.00 88.88 328 VAL A N 1
ATOM 2664 C CA . VAL A 1 328 ? 18.280 7.047 9.947 1.00 88.88 328 VAL A CA 1
ATOM 2665 C C . VAL A 1 328 ? 17.981 8.541 9.979 1.00 88.88 328 VAL A C 1
ATOM 2667 O O . VAL A 1 328 ? 16.845 8.954 9.738 1.00 88.88 328 VAL A O 1
ATOM 2670 N N . LEU A 1 329 ? 18.985 9.363 10.265 1.00 89.62 329 LEU A N 1
ATOM 2671 C CA . LEU A 1 329 ? 18.876 10.817 10.203 1.00 89.62 329 LEU A CA 1
ATOM 2672 C C . LEU A 1 329 ? 19.424 11.337 8.883 1.00 89.62 329 LEU A C 1
ATOM 2674 O O . LEU A 1 329 ? 20.467 10.872 8.429 1.00 89.62 329 LEU A O 1
ATOM 2678 N N . ARG A 1 330 ? 18.774 12.359 8.321 1.00 88.94 330 ARG A N 1
ATOM 2679 C CA . ARG A 1 330 ? 19.327 13.182 7.237 1.00 88.94 330 ARG A CA 1
ATOM 2680 C C . ARG A 1 330 ? 19.602 14.590 7.747 1.00 88.94 330 ARG A C 1
ATOM 2682 O O . ARG A 1 330 ? 18.673 15.292 8.158 1.00 88.94 330 ARG A O 1
ATOM 2689 N N . ILE A 1 331 ? 20.852 15.021 7.635 1.00 90.00 331 ILE A N 1
ATOM 2690 C CA . ILE A 1 331 ? 21.312 16.360 8.010 1.00 90.00 331 ILE A CA 1
ATOM 2691 C C . ILE A 1 331 ? 21.849 17.050 6.749 1.00 90.00 331 ILE A C 1
ATOM 2693 O O . ILE A 1 331 ? 22.909 16.665 6.251 1.00 90.00 331 ILE A O 1
ATOM 2697 N N . PRO A 1 332 ? 21.132 18.038 6.182 1.00 87.56 332 PRO A N 1
ATOM 2698 C CA . PRO A 1 332 ? 21.615 18.779 5.023 1.00 87.56 332 PRO A CA 1
ATOM 2699 C C . PRO A 1 332 ? 22.949 19.473 5.304 1.00 87.56 332 PRO A C 1
ATOM 2701 O O . PRO A 1 332 ? 23.178 19.997 6.394 1.00 87.56 332 PRO A O 1
ATOM 2704 N N . ARG A 1 333 ? 23.812 19.503 4.294 1.00 86.75 333 ARG A N 1
ATOM 2705 C CA . ARG A 1 333 ? 25.083 20.226 4.277 1.00 86.75 333 ARG A CA 1
ATOM 2706 C C . ARG A 1 333 ? 25.068 21.263 3.156 1.00 86.75 333 ARG A C 1
ATOM 2708 O O . ARG A 1 333 ? 24.166 21.290 2.316 1.00 86.75 333 ARG A O 1
ATOM 2715 N N . GLU A 1 334 ? 26.076 22.126 3.148 1.00 80.44 334 GLU A N 1
ATOM 2716 C CA . GLU A 1 334 ? 26.286 23.070 2.053 1.00 80.44 334 GLU A CA 1
ATOM 2717 C C . GLU A 1 334 ? 26.526 22.343 0.717 1.00 80.44 334 GLU A C 1
ATOM 2719 O O . GLU A 1 334 ? 26.868 21.159 0.678 1.00 80.44 334 GLU A O 1
ATOM 2724 N N . ARG A 1 335 ? 26.349 23.069 -0.396 1.00 77.94 335 ARG A N 1
ATOM 2725 C CA . ARG A 1 335 ? 26.627 22.589 -1.766 1.00 77.94 335 ARG A CA 1
ATOM 2726 C C . ARG A 1 335 ? 25.834 21.342 -2.187 1.00 77.94 335 ARG A C 1
ATOM 2728 O O . ARG A 1 335 ? 26.307 20.544 -2.988 1.00 77.94 335 ARG A O 1
ATOM 2735 N N . GLY A 1 336 ? 24.622 21.173 -1.658 1.00 79.81 336 GLY A N 1
ATOM 2736 C CA . GLY A 1 336 ? 23.711 20.121 -2.112 1.00 79.81 336 GLY A CA 1
ATOM 2737 C C . GLY A 1 336 ? 24.092 18.710 -1.662 1.00 79.81 336 GLY A C 1
ATOM 2738 O O . GLY A 1 336 ? 23.630 17.754 -2.273 1.00 79.81 336 GLY A O 1
ATOM 2739 N N . LYS A 1 337 ? 24.882 18.554 -0.592 1.00 85.62 337 LYS A N 1
ATOM 2740 C CA . LYS A 1 337 ? 25.148 17.261 0.070 1.00 85.62 337 LYS A CA 1
ATOM 2741 C C . LYS A 1 337 ? 24.317 17.101 1.347 1.00 85.62 337 LYS A C 1
ATOM 2743 O O . LYS A 1 337 ? 23.770 18.069 1.874 1.00 85.62 337 LYS A O 1
ATOM 2748 N N . ALA A 1 338 ? 24.208 15.879 1.855 1.00 89.00 338 ALA A N 1
ATOM 2749 C CA . ALA A 1 338 ? 23.639 15.594 3.167 1.00 89.00 338 ALA A CA 1
ATOM 2750 C C . ALA A 1 338 ? 24.429 14.489 3.877 1.00 89.00 338 ALA A C 1
ATOM 2752 O O . ALA A 1 338 ? 24.881 13.532 3.243 1.00 89.00 338 ALA A O 1
ATOM 2753 N N . ASP A 1 339 ? 24.562 14.619 5.197 1.00 92.31 339 ASP A N 1
ATOM 2754 C CA . ASP A 1 339 ? 25.010 13.525 6.049 1.00 92.31 339 ASP A CA 1
ATOM 2755 C C . ASP A 1 339 ? 23.820 12.623 6.363 1.00 92.31 339 ASP A C 1
ATOM 2757 O O . ASP A 1 339 ? 22.741 13.090 6.745 1.00 92.31 339 ASP A O 1
ATOM 2761 N N . PHE A 1 340 ? 24.058 11.324 6.263 1.00 92.19 340 PHE A N 1
ATOM 2762 C CA . PHE A 1 340 ? 23.145 10.277 6.675 1.00 92.19 340 PHE A CA 1
ATOM 2763 C C . PHE A 1 340 ? 23.753 9.551 7.863 1.00 92.19 340 PHE A C 1
ATOM 2765 O O . PHE A 1 340 ? 24.896 9.093 7.798 1.00 92.19 340 PHE A O 1
ATOM 2772 N N . LEU A 1 341 ? 23.019 9.499 8.971 1.00 94.62 341 LEU A N 1
ATOM 2773 C CA . LEU A 1 341 ? 23.484 8.888 10.212 1.00 94.62 341 LEU A CA 1
ATOM 2774 C C . LEU A 1 341 ? 22.561 7.738 10.582 1.00 94.62 341 LEU A C 1
ATOM 2776 O O . LEU A 1 341 ? 21.349 7.909 10.540 1.00 94.62 341 LEU A O 1
ATOM 2780 N N . ILE A 1 342 ? 23.119 6.611 11.013 1.00 93.81 342 ILE A N 1
ATOM 2781 C CA . ILE A 1 342 ? 22.366 5.600 11.758 1.00 93.81 342 ILE A CA 1
ATOM 2782 C C . ILE A 1 342 ? 22.628 5.848 13.230 1.00 93.81 342 ILE A C 1
ATOM 2784 O O . ILE A 1 342 ? 23.776 5.809 13.676 1.00 93.81 342 ILE A O 1
ATOM 2788 N N . VAL A 1 343 ? 21.570 6.137 13.975 1.00 92.19 343 VAL A N 1
ATOM 2789 C CA . VAL A 1 343 ? 21.648 6.518 15.379 1.00 92.19 343 VAL A CA 1
ATOM 2790 C C . VAL A 1 343 ? 20.780 5.610 16.233 1.00 92.19 343 VAL A C 1
ATOM 2792 O O . VAL A 1 343 ? 19.728 5.141 15.804 1.00 92.19 343 VAL A O 1
ATOM 2795 N N . LYS A 1 344 ? 21.221 5.386 17.465 1.00 90.56 344 LYS A N 1
ATOM 2796 C CA . LYS A 1 344 ? 20.529 4.564 18.455 1.00 90.56 344 LYS A CA 1
ATOM 2797 C C . LYS A 1 344 ? 20.428 5.314 19.767 1.00 90.56 344 LYS A C 1
ATOM 2799 O O . LYS A 1 344 ? 21.390 5.960 20.182 1.00 90.56 344 LYS A O 1
ATOM 2804 N N . TYR A 1 345 ? 19.280 5.216 20.427 1.00 88.19 345 TYR A N 1
ATOM 2805 C CA . TYR A 1 345 ? 19.101 5.777 21.760 1.00 88.19 345 TYR A CA 1
ATOM 2806 C C . TYR A 1 345 ? 19.457 4.743 22.829 1.00 88.19 345 TYR A C 1
ATOM 2808 O O . TYR A 1 345 ? 18.867 3.663 22.885 1.00 88.19 345 TYR A O 1
ATOM 2816 N N . ILE A 1 346 ? 20.405 5.074 23.703 1.00 86.31 346 ILE A N 1
ATOM 2817 C CA . ILE A 1 346 ? 20.798 4.229 24.830 1.00 86.31 346 ILE A CA 1
ATOM 2818 C C . ILE A 1 346 ? 20.030 4.695 26.064 1.00 86.31 346 ILE A C 1
ATOM 2820 O O . ILE A 1 346 ? 20.434 5.627 26.755 1.00 86.31 346 ILE A O 1
ATOM 2824 N N . SER A 1 347 ? 18.909 4.034 26.373 1.00 80.94 347 SER A N 1
ATOM 2825 C CA . SER A 1 347 ? 17.996 4.479 27.440 1.00 80.94 347 SER A CA 1
ATOM 2826 C C . SER A 1 347 ? 18.644 4.564 28.826 1.00 80.94 347 SER A C 1
ATOM 2828 O O . SER A 1 347 ? 18.297 5.457 29.595 1.00 80.94 347 SER A O 1
ATOM 2830 N N . LYS A 1 348 ? 19.592 3.668 29.148 1.00 84.19 348 LYS A N 1
ATOM 2831 C CA . LYS A 1 348 ? 20.321 3.689 30.433 1.00 84.19 348 LYS A CA 1
ATOM 2832 C C . LYS A 1 348 ? 21.159 4.957 30.599 1.00 84.19 348 LYS A C 1
ATOM 2834 O O . LYS A 1 348 ? 21.214 5.518 31.685 1.00 84.19 348 LYS A O 1
ATOM 2839 N N . GLU A 1 349 ? 21.776 5.402 29.513 1.00 85.75 349 GLU A N 1
ATOM 2840 C CA . GLU A 1 349 ? 22.682 6.554 29.477 1.00 85.75 349 GLU A CA 1
ATOM 2841 C C . GLU A 1 349 ? 21.955 7.841 29.058 1.00 85.75 349 GLU A C 1
ATOM 2843 O O . GLU A 1 349 ? 22.523 8.928 29.094 1.00 85.75 349 GLU A O 1
ATOM 2848 N N . ARG A 1 350 ? 20.678 7.723 28.670 1.00 85.50 350 ARG A N 1
ATOM 2849 C CA . ARG A 1 350 ? 19.816 8.807 28.180 1.00 85.50 350 ARG A CA 1
ATOM 2850 C C . ARG A 1 350 ? 20.440 9.613 27.039 1.00 85.50 350 ARG A C 1
ATOM 2852 O O . ARG A 1 350 ? 20.174 10.809 26.903 1.00 85.50 350 ARG A O 1
ATOM 2859 N N . GLN A 1 351 ? 21.240 8.956 26.207 1.00 88.75 351 GLN A N 1
ATOM 2860 C CA . GLN A 1 351 ? 21.984 9.595 25.131 1.00 88.75 351 GLN A CA 1
ATOM 2861 C C . GLN A 1 351 ? 21.773 8.902 23.794 1.00 88.75 351 GLN A C 1
ATOM 2863 O O . GLN A 1 351 ? 21.506 7.701 23.723 1.00 88.75 351 GLN A O 1
ATOM 2868 N N . TRP A 1 352 ? 21.904 9.685 22.729 1.00 91.69 352 TRP A N 1
ATOM 2869 C CA . TRP A 1 352 ? 21.967 9.164 21.377 1.00 91.69 352 TRP A CA 1
ATOM 2870 C C . TRP A 1 352 ? 23.406 8.872 20.983 1.00 91.69 352 TRP A C 1
ATOM 2872 O O . TRP A 1 352 ? 24.300 9.686 21.206 1.00 91.69 352 TRP A O 1
ATOM 2882 N N . THR A 1 353 ? 23.607 7.742 20.322 1.00 92.06 353 THR A N 1
ATOM 2883 C CA . THR A 1 353 ? 24.897 7.334 19.778 1.00 92.06 353 THR A CA 1
ATOM 2884 C C . THR A 1 353 ? 24.786 7.223 18.267 1.00 92.06 353 THR A C 1
ATOM 2886 O O . THR A 1 353 ? 23.851 6.616 17.747 1.00 92.06 353 THR A O 1
ATOM 2889 N N . CYS A 1 354 ? 25.746 7.807 17.553 1.00 94.88 354 CYS A N 1
ATOM 2890 C CA . CYS A 1 354 ? 25.892 7.615 16.115 1.00 94.88 354 CYS A CA 1
ATOM 2891 C C . CYS A 1 354 ? 26.643 6.304 15.870 1.00 94.88 354 CYS A C 1
ATOM 2893 O O . CYS A 1 354 ? 27.820 6.201 16.198 1.00 94.88 354 CYS A O 1
ATOM 2895 N N . LEU A 1 355 ? 25.963 5.315 15.297 1.00 94.31 355 LEU A N 1
ATOM 2896 C CA . LEU A 1 355 ? 26.541 4.015 14.953 1.00 94.31 355 LEU A CA 1
ATOM 2897 C C . LEU A 1 355 ? 27.275 4.055 13.611 1.00 94.31 355 LEU A C 1
ATOM 2899 O O . LEU A 1 355 ? 28.258 3.349 13.417 1.00 94.31 355 LEU A O 1
ATOM 2903 N N . TYR A 1 356 ? 26.784 4.871 12.677 1.00 96.00 356 TYR A N 1
ATOM 2904 C CA . TYR A 1 356 ? 27.363 5.003 11.346 1.00 96.00 356 TYR A CA 1
ATOM 2905 C C . TYR A 1 356 ? 27.046 6.365 10.745 1.00 96.00 356 TYR A C 1
ATOM 2907 O O . TYR A 1 356 ? 25.969 6.908 10.990 1.00 96.00 356 TYR A O 1
ATOM 2915 N N . ARG A 1 357 ? 27.960 6.898 9.931 1.00 94.75 357 ARG A N 1
ATOM 2916 C CA . ARG A 1 357 ? 27.762 8.136 9.176 1.00 94.75 357 ARG A CA 1
ATOM 2917 C C . ARG A 1 357 ? 28.328 7.984 7.771 1.00 94.75 357 ARG A C 1
ATOM 2919 O O . ARG A 1 357 ? 29.440 7.496 7.606 1.00 94.75 357 ARG A O 1
ATOM 2926 N N . PHE A 1 358 ? 27.592 8.469 6.780 1.00 93.38 358 PHE A N 1
ATOM 2927 C CA . PHE A 1 358 ? 28.051 8.577 5.398 1.00 93.38 358 PHE A CA 1
ATOM 2928 C C . PHE A 1 358 ? 27.430 9.800 4.717 1.00 93.38 358 PHE A C 1
ATOM 2930 O O . PHE A 1 358 ? 26.510 10.416 5.252 1.00 93.38 358 PHE A O 1
ATOM 2937 N N . GLN A 1 359 ? 27.947 10.171 3.547 1.00 91.12 359 GLN A N 1
ATOM 2938 C CA . GLN A 1 359 ? 27.481 11.327 2.780 1.00 91.12 359 GLN A CA 1
ATOM 2939 C C . GLN A 1 359 ? 26.930 10.903 1.426 1.00 91.12 359 GLN A C 1
ATOM 2941 O O . GLN A 1 359 ? 27.495 10.034 0.766 1.00 91.12 359 GLN A O 1
ATOM 2946 N N . MET A 1 360 ? 25.850 11.555 1.001 1.00 87.44 360 MET A N 1
ATOM 2947 C CA . MET A 1 360 ? 25.331 11.472 -0.365 1.00 87.44 360 MET A CA 1
ATOM 2948 C C . MET A 1 360 ? 24.796 12.841 -0.801 1.00 87.44 360 MET A C 1
ATOM 2950 O O . MET A 1 360 ? 24.813 13.807 -0.033 1.00 87.44 360 MET A O 1
ATOM 2954 N N . ASP A 1 361 ? 24.326 12.941 -2.040 1.00 83.88 361 ASP A N 1
ATOM 2955 C CA . ASP A 1 361 ? 23.631 14.139 -2.504 1.00 83.88 361 ASP A CA 1
ATOM 2956 C C . ASP A 1 361 ? 22.336 14.391 -1.721 1.00 83.88 361 ASP A C 1
ATOM 2958 O O . ASP A 1 361 ? 21.676 13.492 -1.193 1.00 83.88 361 ASP A O 1
ATOM 2962 N N . SER A 1 362 ? 21.993 15.667 -1.599 1.00 72.81 362 SER A N 1
ATOM 2963 C CA . SER A 1 362 ? 20.866 16.154 -0.817 1.00 72.81 362 SER A CA 1
ATOM 2964 C C . SER A 1 362 ? 19.576 16.012 -1.617 1.00 72.81 362 SER A C 1
ATOM 2966 O O . SER A 1 362 ? 19.017 16.986 -2.112 1.00 72.81 362 SER A O 1
ATOM 2968 N N . ALA A 1 363 ? 19.093 14.781 -1.723 1.00 70.75 363 ALA A N 1
ATOM 2969 C CA . ALA A 1 363 ? 17.821 14.449 -2.350 1.00 70.75 363 ALA A CA 1
ATOM 2970 C C . ALA A 1 363 ? 16.857 13.777 -1.356 1.00 70.75 363 ALA A C 1
ATOM 2972 O O . ALA A 1 363 ? 17.112 13.712 -0.147 1.00 70.75 363 ALA A O 1
ATOM 2973 N N . TRP A 1 364 ? 15.699 13.339 -1.853 1.00 68.81 364 TRP A N 1
ATOM 2974 C CA . TRP A 1 364 ? 14.716 12.609 -1.054 1.00 68.81 364 TRP A CA 1
ATOM 2975 C C . TRP A 1 364 ? 15.285 11.257 -0.614 1.00 68.81 364 TRP A C 1
ATOM 2977 O O . TRP A 1 364 ? 15.677 10.438 -1.444 1.00 68.81 364 TRP A O 1
ATOM 2987 N N . LEU A 1 365 ? 15.325 11.049 0.703 1.00 74.62 365 LEU A N 1
ATOM 2988 C CA . LEU A 1 365 ? 15.827 9.837 1.337 1.00 74.62 365 LEU A CA 1
ATOM 2989 C C . LEU A 1 365 ? 14.792 8.716 1.243 1.00 74.62 365 LEU A C 1
ATOM 2991 O O . LEU A 1 365 ? 13.674 8.863 1.739 1.00 74.62 365 LEU A O 1
ATOM 2995 N N . ASN A 1 366 ? 15.195 7.581 0.679 1.00 81.75 366 ASN A N 1
ATOM 2996 C CA . ASN A 1 366 ? 14.433 6.341 0.735 1.00 81.75 366 ASN A CA 1
ATOM 2997 C C . ASN A 1 366 ? 15.205 5.305 1.552 1.00 81.75 366 ASN A C 1
ATOM 2999 O O . ASN A 1 366 ? 16.414 5.150 1.378 1.00 81.75 366 ASN A O 1
ATOM 3003 N N . VAL A 1 367 ? 14.498 4.603 2.436 1.00 82.50 367 VAL A N 1
ATOM 3004 C CA . VAL A 1 367 ? 15.046 3.539 3.282 1.00 82.50 367 VAL A CA 1
ATOM 3005 C C . VAL A 1 367 ? 14.168 2.302 3.123 1.00 82.50 367 VAL A C 1
ATOM 3007 O O . VAL A 1 367 ? 12.941 2.394 3.151 1.00 82.50 367 VAL A O 1
ATOM 3010 N N . ILE A 1 368 ? 14.796 1.152 2.919 1.00 80.25 368 ILE A N 1
ATOM 3011 C CA . ILE A 1 368 ? 14.150 -0.154 2.802 1.00 80.25 368 ILE A CA 1
ATOM 3012 C C . ILE A 1 368 ? 14.858 -1.106 3.766 1.00 80.25 368 ILE A C 1
ATOM 3014 O O . ILE A 1 368 ? 16.059 -1.329 3.637 1.00 80.25 368 ILE A O 1
ATOM 3018 N N . GLU A 1 369 ? 14.112 -1.685 4.705 1.00 81.19 369 GLU A N 1
ATOM 3019 C CA . GLU A 1 369 ? 14.561 -2.839 5.489 1.00 81.19 369 GLU A CA 1
ATOM 3020 C C . GLU A 1 369 ? 14.319 -4.132 4.701 1.00 81.19 369 GLU A C 1
ATOM 3022 O O . GLU A 1 369 ? 13.202 -4.385 4.244 1.00 81.19 369 GLU A O 1
ATOM 3027 N N . GLY A 1 370 ? 15.336 -4.975 4.561 1.00 78.94 370 GLY A N 1
ATOM 3028 C CA . GLY A 1 370 ? 15.223 -6.235 3.828 1.00 78.94 370 GLY A CA 1
ATOM 3029 C C . GLY A 1 370 ? 16.079 -7.347 4.416 1.00 78.94 370 GLY A C 1
ATOM 3030 O O . GLY A 1 370 ? 16.967 -7.098 5.221 1.00 78.94 370 GLY A O 1
ATOM 3031 N N . ASN A 1 371 ? 15.796 -8.581 3.999 1.00 83.62 371 ASN A N 1
ATOM 3032 C CA . ASN A 1 371 ? 16.650 -9.742 4.251 1.00 83.62 371 ASN A CA 1
ATOM 3033 C C . ASN A 1 371 ? 17.395 -10.050 2.950 1.00 83.62 371 ASN A C 1
ATOM 3035 O O . ASN A 1 371 ? 16.935 -10.859 2.142 1.00 83.62 371 ASN A O 1
ATOM 3039 N N . PHE A 1 372 ? 18.482 -9.333 2.697 1.00 85.19 372 PHE A N 1
ATOM 3040 C CA . PHE A 1 372 ? 19.309 -9.546 1.512 1.00 85.19 372 PHE A CA 1
ATOM 3041 C C . PHE A 1 372 ? 20.403 -10.577 1.772 1.00 85.19 372 PHE A C 1
ATOM 3043 O O . PHE A 1 372 ? 20.886 -11.203 0.831 1.00 85.19 372 PHE A O 1
ATOM 3050 N N . THR A 1 373 ? 20.777 -10.770 3.037 1.00 84.44 373 THR A N 1
ATOM 3051 C CA . THR A 1 373 ? 21.781 -11.747 3.458 1.00 84.44 373 THR A CA 1
ATOM 3052 C C . THR A 1 373 ? 21.180 -12.847 4.348 1.00 84.44 373 THR A C 1
ATOM 3054 O O . THR A 1 373 ? 19.970 -12.929 4.546 1.00 84.44 373 THR A O 1
ATOM 3057 N N . HIS A 1 374 ? 22.040 -13.721 4.884 1.00 78.19 374 HIS A N 1
ATOM 3058 C CA . HIS A 1 374 ? 21.673 -14.749 5.870 1.00 78.19 374 HIS A CA 1
ATOM 3059 C C . HIS A 1 374 ? 21.885 -14.296 7.324 1.00 78.19 374 HIS A C 1
ATOM 3061 O O . HIS A 1 374 ? 21.908 -15.134 8.229 1.00 78.19 374 HIS A O 1
ATOM 3067 N N . HIS A 1 375 ? 22.138 -13.008 7.558 1.00 72.94 375 HIS A N 1
ATOM 3068 C CA . HIS A 1 375 ? 22.369 -12.492 8.898 1.00 72.94 375 HIS A CA 1
ATOM 3069 C C . HIS A 1 375 ? 21.079 -12.453 9.724 1.00 72.94 375 HIS A C 1
ATOM 3071 O O . HIS A 1 375 ? 19.962 -12.488 9.216 1.00 72.94 375 HIS A O 1
ATOM 3077 N N . ARG A 1 376 ? 21.253 -12.411 11.048 1.00 71.88 376 ARG A N 1
ATOM 3078 C CA . ARG A 1 376 ? 20.145 -12.334 12.008 1.00 71.88 376 ARG A CA 1
ATOM 3079 C C . ARG A 1 376 ? 19.384 -11.006 11.910 1.00 71.88 376 ARG A C 1
ATOM 3081 O O . ARG A 1 376 ? 18.196 -10.965 12.220 1.00 71.88 376 ARG A O 1
ATOM 3088 N N . HIS A 1 377 ? 20.080 -9.936 11.539 1.00 76.81 377 HIS A N 1
ATOM 3089 C CA . HIS A 1 377 ? 19.526 -8.592 11.414 1.00 76.81 377 HIS A CA 1
ATOM 3090 C C . HIS A 1 377 ? 19.072 -8.322 9.990 1.00 76.81 377 HIS A C 1
ATOM 3092 O O . HIS A 1 377 ? 19.669 -8.831 9.047 1.00 76.81 377 HIS A O 1
ATOM 3098 N N . ARG A 1 378 ? 18.056 -7.468 9.850 1.00 82.88 378 ARG A N 1
ATOM 3099 C CA . ARG A 1 378 ? 17.681 -6.917 8.550 1.00 82.88 378 ARG A CA 1
ATOM 3100 C C . ARG A 1 378 ? 18.767 -5.965 8.068 1.00 82.88 378 ARG A C 1
ATOM 3102 O O . ARG A 1 378 ? 19.313 -5.181 8.844 1.00 82.88 378 ARG A O 1
ATOM 3109 N N . GLU A 1 379 ? 19.035 -5.998 6.777 1.00 90.19 379 GLU A N 1
ATOM 3110 C CA . GLU A 1 379 ? 19.857 -5.002 6.113 1.00 90.19 379 GLU A CA 1
ATOM 3111 C C . GLU A 1 379 ? 19.043 -3.757 5.758 1.00 90.19 379 GLU A C 1
ATOM 3113 O O . GLU A 1 379 ? 17.831 -3.814 5.538 1.00 90.19 379 GLU A O 1
ATOM 3118 N N . LEU A 1 380 ? 19.737 -2.626 5.642 1.00 91.12 380 LEU A N 1
ATOM 3119 C CA . LEU A 1 380 ? 19.156 -1.361 5.205 1.00 91.12 380 LEU A CA 1
ATOM 3120 C C . LEU A 1 380 ? 19.646 -1.006 3.815 1.00 91.12 380 LEU A C 1
ATOM 3122 O O . LEU A 1 380 ? 20.823 -0.706 3.640 1.00 91.12 380 LEU A O 1
ATOM 3126 N N . LEU A 1 381 ? 18.737 -0.958 2.848 1.00 90.81 381 LEU A N 1
ATOM 3127 C CA . LEU A 1 381 ? 18.962 -0.283 1.578 1.00 90.81 381 LEU A CA 1
ATOM 3128 C C . LEU A 1 381 ? 18.554 1.187 1.723 1.00 90.81 381 LEU A C 1
ATOM 3130 O O . LEU A 1 381 ? 17.376 1.511 1.855 1.00 90.81 381 LEU A O 1
ATOM 3134 N N . ILE A 1 382 ? 19.538 2.076 1.674 1.00 90.69 382 ILE A N 1
ATOM 3135 C CA . ILE A 1 382 ? 19.356 3.524 1.631 1.00 90.69 382 ILE A CA 1
ATOM 3136 C C . ILE A 1 382 ? 19.665 3.998 0.218 1.00 90.69 382 ILE A C 1
ATOM 3138 O O . ILE A 1 382 ? 20.737 3.698 -0.301 1.00 90.69 382 ILE A O 1
ATOM 3142 N N . TYR A 1 383 ? 18.760 4.742 -0.413 1.00 88.56 383 TYR A N 1
ATOM 3143 C CA . TYR A 1 383 ? 18.992 5.255 -1.762 1.00 88.56 383 TYR A CA 1
ATOM 3144 C C . TYR A 1 383 ? 18.346 6.614 -2.009 1.00 88.56 383 TYR A C 1
ATOM 3146 O O . TYR A 1 383 ? 17.363 7.004 -1.368 1.00 88.56 383 TYR A O 1
ATOM 3154 N N . ILE A 1 384 ? 18.919 7.330 -2.970 1.00 85.00 384 ILE A N 1
ATOM 3155 C CA . ILE A 1 384 ? 18.478 8.647 -3.407 1.00 85.00 384 ILE A CA 1
ATOM 3156 C C . ILE A 1 384 ? 18.441 8.714 -4.931 1.00 85.00 384 ILE A C 1
ATOM 3158 O O . ILE A 1 384 ? 19.239 8.069 -5.613 1.00 85.00 384 ILE A O 1
ATOM 3162 N N . HIS A 1 385 ? 17.546 9.555 -5.441 1.00 78.75 385 HIS A N 1
ATOM 3163 C CA . HIS A 1 385 ? 17.542 9.954 -6.840 1.00 78.75 385 HIS A CA 1
ATOM 3164 C C . HIS A 1 385 ? 17.765 11.462 -6.946 1.00 78.75 385 HIS A C 1
ATOM 3166 O O . HIS A 1 385 ? 17.012 12.234 -6.350 1.00 78.75 385 HIS A O 1
ATOM 3172 N N . ASN A 1 386 ? 18.770 11.885 -7.710 1.00 70.00 386 ASN A N 1
ATOM 3173 C CA . ASN A 1 386 ? 19.046 13.301 -7.948 1.00 70.00 386 ASN A CA 1
ATOM 3174 C C . ASN A 1 386 ? 18.368 13.798 -9.232 1.00 70.00 386 ASN A C 1
ATOM 3176 O O . ASN A 1 386 ? 18.283 13.076 -10.230 1.00 70.00 386 ASN A O 1
ATOM 3180 N N . GLY A 1 387 ? 17.912 15.055 -9.214 1.00 62.38 387 GLY A N 1
ATOM 3181 C CA . GLY A 1 387 ? 17.122 15.642 -10.303 1.00 62.38 387 GLY A CA 1
ATOM 3182 C C . GLY A 1 387 ? 15.749 14.974 -10.442 1.00 62.38 387 GLY A C 1
ATOM 3183 O O . GLY A 1 387 ? 15.231 14.403 -9.485 1.00 62.38 387 GLY A O 1
ATOM 3184 N N . SER A 1 388 ? 15.157 14.998 -11.636 1.00 51.22 388 SER A N 1
ATOM 3185 C CA . SER A 1 388 ? 13.896 14.309 -11.972 1.00 51.22 388 SER A CA 1
ATOM 3186 C C . SER A 1 388 ? 14.020 12.774 -12.033 1.00 51.22 388 SER A C 1
ATOM 3188 O O . SER A 1 388 ? 13.394 12.134 -12.870 1.00 51.22 388 SER A O 1
ATOM 3190 N N . GLY A 1 389 ? 14.836 12.165 -11.165 1.00 57.38 389 GLY A N 1
ATOM 3191 C CA . GLY A 1 389 ? 15.006 10.711 -11.095 1.00 57.38 389 GLY A CA 1
ATOM 3192 C C . GLY A 1 389 ? 16.162 10.141 -11.924 1.00 57.38 389 GLY A C 1
ATOM 3193 O O . GLY A 1 389 ? 16.301 8.929 -12.007 1.00 57.38 389 GLY A O 1
ATOM 3194 N N . HIS A 1 390 ? 16.989 10.982 -12.549 1.00 66.69 390 HIS A N 1
ATOM 3195 C CA . HIS A 1 390 ? 17.946 10.542 -13.573 1.00 66.69 390 HIS A CA 1
ATOM 3196 C C . HIS A 1 390 ? 19.308 10.093 -13.044 1.00 66.69 390 HIS A C 1
ATOM 3198 O O . HIS A 1 390 ? 20.142 9.698 -13.848 1.00 66.69 390 HIS A O 1
ATOM 3204 N N . VAL A 1 391 ? 19.589 10.173 -11.745 1.00 80.00 391 VAL A N 1
ATOM 3205 C CA . VAL A 1 391 ? 20.856 9.678 -11.188 1.00 80.00 391 VAL A CA 1
ATOM 3206 C C . VAL A 1 391 ? 20.588 8.989 -9.859 1.00 80.00 391 VAL A C 1
ATOM 3208 O O . VAL A 1 391 ? 20.050 9.620 -8.951 1.00 80.00 391 VAL A O 1
ATOM 3211 N N . LEU A 1 392 ? 20.970 7.718 -9.746 1.00 87.06 392 LEU A N 1
ATOM 3212 C CA . LEU A 1 392 ? 20.816 6.904 -8.541 1.00 87.06 392 LEU A CA 1
ATOM 3213 C C . LEU A 1 392 ? 22.128 6.841 -7.758 1.00 87.06 392 LEU A C 1
ATOM 3215 O O . LEU A 1 392 ? 23.182 6.535 -8.313 1.00 87.06 392 LEU A O 1
ATOM 3219 N N . SER A 1 393 ? 22.024 6.995 -6.444 1.00 90.94 393 SER A N 1
ATOM 3220 C CA . SER A 1 393 ? 23.058 6.560 -5.507 1.00 90.94 393 SER A CA 1
ATOM 3221 C C . SER A 1 393 ? 22.403 5.721 -4.411 1.00 90.94 393 SER A C 1
ATOM 3223 O O . SER A 1 393 ? 21.295 6.034 -3.972 1.00 90.94 393 SER A O 1
ATOM 3225 N N . TYR A 1 394 ? 23.065 4.661 -3.950 1.00 92.69 394 TYR A N 1
ATOM 3226 C CA . TYR A 1 394 ? 22.544 3.761 -2.923 1.00 92.69 394 TYR A CA 1
ATOM 3227 C C . TYR A 1 394 ? 23.637 3.142 -2.040 1.00 92.69 394 TYR A C 1
ATOM 3229 O O . TYR A 1 394 ? 24.818 3.084 -2.395 1.00 92.69 394 TYR A O 1
ATOM 3237 N N . ARG A 1 395 ? 23.229 2.662 -0.866 1.00 94.31 395 ARG A N 1
ATOM 3238 C CA . ARG A 1 395 ? 24.026 1.920 0.114 1.00 94.31 395 ARG A CA 1
ATOM 3239 C C . ARG A 1 395 ? 23.182 0.792 0.690 1.00 94.31 395 ARG A C 1
ATOM 3241 O O . ARG A 1 395 ? 22.041 1.026 1.064 1.00 94.31 395 ARG A O 1
ATOM 3248 N N . VAL A 1 396 ? 23.750 -0.401 0.800 1.00 94.44 396 VAL A N 1
ATOM 3249 C CA . VAL A 1 396 ? 23.207 -1.499 1.599 1.00 94.44 396 VAL A CA 1
ATOM 3250 C C . VAL A 1 396 ? 24.088 -1.656 2.824 1.00 94.44 396 VAL A C 1
ATOM 3252 O O . VAL A 1 396 ? 25.301 -1.833 2.697 1.00 94.44 396 VAL A O 1
ATOM 3255 N N . LEU A 1 397 ? 23.486 -1.560 4.001 1.00 95.00 397 LEU A N 1
ATOM 3256 C CA . LEU A 1 397 ? 24.170 -1.596 5.285 1.00 95.00 397 LEU A CA 1
ATOM 3257 C C . LEU A 1 397 ? 23.734 -2.842 6.055 1.00 95.00 397 LEU A C 1
ATOM 3259 O O . LEU A 1 397 ? 22.547 -3.163 6.078 1.00 95.00 397 LEU A O 1
ATOM 3263 N N . ALA A 1 398 ? 24.681 -3.510 6.706 1.00 92.50 398 ALA A N 1
ATOM 3264 C CA . ALA A 1 398 ? 24.430 -4.624 7.614 1.00 92.50 398 ALA A CA 1
ATOM 3265 C C . ALA A 1 398 ? 24.953 -4.310 9.014 1.00 92.50 398 ALA A C 1
ATOM 3267 O O . ALA A 1 398 ? 25.951 -3.603 9.169 1.00 92.50 398 ALA A O 1
ATOM 3268 N N . TYR A 1 399 ? 24.285 -4.857 10.026 1.00 91.25 399 TYR A N 1
ATOM 3269 C CA . TYR A 1 399 ? 24.737 -4.805 11.410 1.00 91.25 399 TYR A CA 1
ATOM 3270 C C . TYR A 1 399 ? 25.356 -6.149 11.795 1.00 91.25 399 TYR A C 1
ATOM 3272 O O . TYR A 1 399 ? 24.664 -7.166 11.849 1.00 91.25 399 TYR A O 1
ATOM 3280 N N . VAL A 1 400 ? 26.668 -6.169 12.025 1.00 86.94 400 VAL A N 1
ATOM 3281 C CA . VAL A 1 400 ? 27.436 -7.386 12.321 1.00 86.94 400 VAL A CA 1
ATOM 3282 C C . VAL A 1 400 ? 28.410 -7.084 13.456 1.00 86.94 400 VAL A C 1
ATOM 3284 O O . VAL A 1 400 ? 29.058 -6.045 13.456 1.00 86.94 400 VAL A O 1
ATOM 3287 N N . HIS A 1 401 ? 28.500 -7.971 14.452 1.00 86.44 401 HIS A N 1
ATOM 3288 C CA . HIS A 1 401 ? 29.395 -7.819 15.614 1.00 86.44 401 HIS A CA 1
ATOM 3289 C C . HIS A 1 401 ? 29.319 -6.435 16.288 1.00 86.44 401 HIS A C 1
ATOM 3291 O O . HIS A 1 401 ? 30.332 -5.824 16.621 1.00 86.44 401 HIS A O 1
ATOM 3297 N N . ASN A 1 402 ? 28.099 -5.937 16.495 1.00 86.06 402 ASN A N 1
ATOM 3298 C CA . ASN A 1 402 ? 27.813 -4.620 17.064 1.00 86.06 402 ASN A CA 1
ATOM 3299 C C . ASN A 1 402 ? 28.306 -3.407 16.254 1.00 86.06 402 ASN A C 1
ATOM 3301 O O . ASN A 1 402 ? 28.306 -2.287 16.771 1.00 86.06 402 ASN A O 1
ATOM 3305 N N . GLN A 1 403 ? 28.670 -3.598 14.988 1.00 89.50 403 GLN A N 1
ATOM 3306 C CA . GLN A 1 403 ? 29.118 -2.544 14.086 1.00 89.50 403 GLN A CA 1
ATOM 3307 C C . GLN A 1 403 ? 28.278 -2.506 12.812 1.00 89.50 403 GLN A C 1
ATOM 3309 O O . GLN A 1 403 ? 27.671 -3.492 12.398 1.00 89.50 403 GLN A O 1
ATOM 3314 N N . VAL A 1 404 ? 28.222 -1.327 12.200 1.00 93.62 404 VAL A N 1
ATOM 3315 C CA . VAL A 1 404 ? 27.533 -1.114 10.929 1.00 93.62 404 VAL A CA 1
ATOM 3316 C C . VAL A 1 404 ? 28.549 -1.178 9.800 1.00 93.62 404 VAL A C 1
ATOM 3318 O O . VAL A 1 404 ? 29.520 -0.422 9.798 1.00 93.62 404 VAL A O 1
ATOM 3321 N N . HIS A 1 405 ? 28.293 -2.032 8.815 1.00 92.06 405 HIS A N 1
ATOM 3322 C CA . HIS A 1 405 ? 29.157 -2.209 7.656 1.00 92.06 405 HIS A CA 1
ATOM 3323 C C . HIS A 1 405 ? 28.396 -1.908 6.362 1.00 92.06 405 HIS A C 1
ATOM 3325 O O . HIS A 1 405 ? 27.305 -2.451 6.162 1.00 92.06 405 HIS A O 1
ATOM 3331 N N . PRO A 1 406 ? 28.948 -1.085 5.452 1.00 93.94 406 PRO A N 1
ATOM 3332 C CA . PRO A 1 406 ? 28.455 -1.031 4.087 1.00 93.94 406 PRO A CA 1
ATOM 3333 C C . PRO A 1 406 ? 28.839 -2.325 3.371 1.00 93.94 406 PRO A C 1
ATOM 3335 O O . PRO A 1 406 ? 30.018 -2.635 3.223 1.00 93.94 406 PRO A O 1
ATOM 3338 N N . ILE A 1 407 ? 27.838 -3.082 2.936 1.00 93.56 407 ILE A N 1
ATOM 3339 C CA . ILE A 1 407 ? 28.033 -4.366 2.249 1.00 93.56 407 ILE A CA 1
ATOM 3340 C C . ILE A 1 407 ? 27.780 -4.276 0.742 1.00 93.56 407 ILE A C 1
ATOM 3342 O O . ILE A 1 407 ? 28.193 -5.159 -0.004 1.00 93.56 407 ILE A O 1
ATOM 3346 N N . LEU A 1 408 ? 27.125 -3.207 0.280 1.00 94.62 408 LEU A N 1
ATOM 3347 C CA . LEU A 1 408 ? 27.009 -2.862 -1.135 1.00 94.62 408 LEU A CA 1
ATOM 3348 C C . LEU A 1 408 ? 26.822 -1.351 -1.287 1.00 94.62 408 LEU A C 1
ATOM 3350 O O . LEU A 1 408 ? 26.179 -0.712 -0.456 1.00 94.62 408 LEU A O 1
ATOM 3354 N N . ALA A 1 409 ? 27.358 -0.768 -2.352 1.00 93.75 409 ALA A N 1
ATOM 3355 C CA . ALA A 1 409 ? 27.230 0.653 -2.638 1.00 93.75 409 ALA A CA 1
ATOM 3356 C C . ALA A 1 409 ? 27.237 0.902 -4.147 1.00 93.75 409 ALA A C 1
ATOM 3358 O O . ALA A 1 409 ? 27.901 0.184 -4.890 1.00 93.75 409 ALA A O 1
ATOM 3359 N N . GLY A 1 410 ? 26.532 1.942 -4.578 1.00 91.19 410 GLY A N 1
ATOM 3360 C CA . GLY A 1 410 ? 26.643 2.500 -5.920 1.00 91.19 410 GLY A CA 1
ATOM 3361 C C . GLY A 1 410 ? 26.433 4.005 -5.866 1.00 91.19 410 GLY A C 1
ATOM 3362 O O . GLY A 1 410 ? 25.584 4.475 -5.112 1.00 91.19 410 GLY A O 1
ATOM 3363 N N . ASP A 1 411 ? 27.209 4.759 -6.634 1.00 89.19 411 ASP A N 1
ATOM 3364 C CA . ASP A 1 411 ? 27.152 6.220 -6.655 1.00 89.19 411 ASP A CA 1
ATOM 3365 C C . ASP A 1 411 ? 27.029 6.738 -8.078 1.00 89.19 411 ASP A C 1
ATOM 3367 O O . ASP A 1 411 ? 27.681 6.228 -8.988 1.00 89.19 411 ASP A O 1
ATOM 3371 N N . LEU A 1 412 ? 26.226 7.792 -8.235 1.00 85.38 412 LEU A N 1
ATOM 3372 C CA . LEU A 1 412 ? 26.114 8.577 -9.462 1.00 85.38 412 LEU A CA 1
ATOM 3373 C C . LEU A 1 412 ? 25.766 7.737 -10.698 1.00 85.38 412 LEU A C 1
ATOM 3375 O O . LEU A 1 412 ? 26.255 8.007 -11.790 1.00 85.38 412 LEU A O 1
ATOM 3379 N N . ILE A 1 413 ? 24.900 6.735 -10.537 1.00 85.12 413 ILE A N 1
ATOM 3380 C CA . ILE A 1 413 ? 24.473 5.840 -11.615 1.00 85.12 413 ILE A CA 1
ATOM 3381 C C . ILE A 1 413 ? 23.516 6.603 -12.538 1.00 85.12 413 ILE A C 1
ATOM 3383 O O . ILE A 1 413 ? 22.379 6.877 -12.131 1.00 85.12 413 ILE A O 1
ATOM 3387 N N . PRO A 1 414 ? 23.923 6.937 -13.776 1.00 75.12 414 PRO A N 1
ATOM 3388 C CA . PRO A 1 414 ? 23.086 7.694 -14.693 1.00 75.12 414 PRO A CA 1
ATOM 3389 C C . PRO A 1 414 ? 21.890 6.861 -15.142 1.00 75.12 414 PRO A C 1
ATOM 3391 O O . PRO A 1 414 ? 21.998 5.659 -15.394 1.00 75.12 414 PRO A O 1
ATOM 3394 N N . GLN A 1 415 ? 20.744 7.524 -15.237 1.00 73.62 415 GLN A N 1
ATOM 3395 C CA . GLN A 1 415 ? 19.431 6.947 -15.506 1.00 73.62 415 GLN A CA 1
ATOM 3396 C C . GLN A 1 415 ? 19.153 5.703 -14.647 1.00 73.62 415 GLN A C 1
ATOM 3398 O O . GLN A 1 415 ? 18.566 4.728 -15.124 1.00 73.62 415 GLN A O 1
ATOM 3403 N N . GLY A 1 416 ? 19.661 5.711 -13.411 1.00 77.69 416 GLY A N 1
ATOM 3404 C CA . GLY A 1 416 ? 19.653 4.552 -12.538 1.00 77.69 416 GLY A CA 1
ATOM 3405 C C . GLY A 1 416 ? 18.360 4.402 -11.741 1.00 77.69 416 GLY A C 1
ATOM 3406 O O . GLY A 1 416 ? 17.705 5.387 -11.413 1.00 77.69 416 GLY A O 1
ATOM 3407 N N . ASN A 1 417 ? 18.019 3.165 -11.391 1.00 80.88 417 ASN A N 1
ATOM 3408 C CA . ASN A 1 417 ? 16.930 2.837 -10.473 1.00 80.88 417 ASN A CA 1
ATOM 3409 C C . ASN A 1 417 ? 17.286 1.586 -9.656 1.00 80.88 417 ASN A C 1
ATOM 3411 O O . ASN A 1 417 ? 18.085 0.763 -10.099 1.00 80.88 417 ASN A O 1
ATOM 3415 N N . VAL A 1 418 ? 16.709 1.438 -8.465 1.00 83.62 418 VAL A N 1
ATOM 3416 C CA . VAL A 1 418 ? 16.877 0.250 -7.623 1.00 83.62 418 VAL A CA 1
ATOM 3417 C C . VAL A 1 418 ? 15.519 -0.303 -7.214 1.00 83.62 418 VAL A C 1
ATOM 3419 O O . VAL A 1 418 ? 14.640 0.427 -6.758 1.00 83.62 418 VAL A O 1
ATOM 3422 N N . ARG A 1 419 ? 15.347 -1.616 -7.363 1.00 80.69 419 ARG A N 1
ATOM 3423 C CA . ARG A 1 419 ? 14.164 -2.353 -6.906 1.00 80.69 419 ARG A CA 1
ATOM 3424 C C . ARG A 1 419 ? 14.574 -3.613 -6.153 1.00 80.69 419 ARG A C 1
ATOM 3426 O O . ARG A 1 419 ? 15.652 -4.159 -6.379 1.00 80.69 419 ARG A O 1
ATOM 3433 N N . VAL A 1 420 ? 13.708 -4.065 -5.255 1.00 77.81 420 VAL A N 1
ATOM 3434 C CA . VAL A 1 420 ? 13.922 -5.267 -4.441 1.00 77.81 420 VAL A CA 1
ATOM 3435 C C . VAL A 1 420 ? 12.970 -6.360 -4.903 1.00 77.81 420 VAL A C 1
ATOM 3437 O O . VAL A 1 420 ? 11.763 -6.148 -4.942 1.00 77.81 420 VAL A O 1
ATOM 3440 N N . GLU A 1 421 ? 13.513 -7.537 -5.208 1.00 74.19 421 GLU A N 1
ATOM 3441 C CA . GLU A 1 421 ? 12.748 -8.725 -5.595 1.00 74.19 421 GLU A CA 1
ATOM 3442 C C . GLU A 1 421 ? 13.145 -9.907 -4.702 1.00 74.19 421 GLU A C 1
ATOM 3444 O O . GLU A 1 421 ? 14.161 -10.573 -4.914 1.00 74.19 421 GLU A O 1
ATOM 3449 N N . GLY A 1 422 ? 12.345 -10.167 -3.664 1.00 75.88 422 GLY A N 1
ATOM 3450 C CA . GLY A 1 422 ? 12.680 -11.156 -2.635 1.00 75.88 422 GLY A CA 1
ATOM 3451 C C . GLY A 1 422 ? 13.907 -10.731 -1.825 1.00 75.88 422 GLY A C 1
ATOM 3452 O O . GLY A 1 422 ? 13.899 -9.668 -1.213 1.00 75.88 422 GLY A O 1
ATOM 3453 N N . ASN A 1 423 ? 14.954 -11.556 -1.828 1.00 79.44 423 ASN A N 1
ATOM 3454 C CA . ASN A 1 423 ? 16.248 -11.278 -1.192 1.00 79.44 423 ASN A CA 1
ATOM 3455 C C . ASN A 1 423 ? 17.277 -10.648 -2.152 1.00 79.44 423 ASN A C 1
ATOM 3457 O O . ASN A 1 423 ? 18.466 -10.604 -1.842 1.00 79.44 423 ASN A O 1
ATOM 3461 N N . ARG A 1 424 ? 16.848 -10.187 -3.334 1.00 85.75 424 ARG A N 1
ATOM 3462 C CA . ARG A 1 424 ? 17.734 -9.679 -4.390 1.00 85.75 424 ARG A CA 1
ATOM 3463 C C . ARG A 1 424 ? 17.520 -8.194 -4.611 1.00 85.75 424 ARG A C 1
ATOM 3465 O O . ARG A 1 424 ? 16.387 -7.711 -4.553 1.00 85.75 424 ARG A O 1
ATOM 3472 N N . LEU A 1 425 ? 18.601 -7.495 -4.940 1.00 89.31 425 LEU A N 1
ATOM 3473 C CA . LEU A 1 425 ? 18.530 -6.126 -5.441 1.00 89.31 425 LEU A CA 1
ATOM 3474 C C . LEU A 1 425 ? 18.692 -6.145 -6.954 1.00 89.31 425 LEU A C 1
ATOM 3476 O O . LEU A 1 425 ? 19.585 -6.803 -7.477 1.00 89.31 425 LEU A O 1
ATOM 3480 N N . ILE A 1 426 ? 17.854 -5.395 -7.655 1.00 87.56 426 ILE A N 1
ATOM 3481 C CA . ILE A 1 426 ? 18.003 -5.160 -9.086 1.00 87.56 426 ILE A CA 1
ATOM 3482 C C . ILE A 1 426 ? 18.309 -3.687 -9.263 1.00 87.56 426 ILE A C 1
ATOM 3484 O O . ILE A 1 426 ? 17.505 -2.832 -8.886 1.00 87.56 426 ILE A O 1
ATOM 3488 N N . VAL A 1 427 ? 19.481 -3.409 -9.814 1.00 89.06 427 VAL A N 1
ATOM 3489 C CA . VAL A 1 427 ? 19.923 -2.059 -10.134 1.00 89.06 427 VAL A CA 1
ATOM 3490 C C . VAL A 1 427 ? 19.840 -1.902 -11.638 1.00 89.06 427 VAL A C 1
ATOM 3492 O O . VAL A 1 427 ? 20.625 -2.496 -12.377 1.00 89.06 427 VAL A O 1
ATOM 3495 N N . SER A 1 428 ? 18.885 -1.098 -12.080 1.00 83.69 428 SER A N 1
ATOM 3496 C CA . SER A 1 428 ? 18.865 -0.601 -13.444 1.00 83.69 428 SER A CA 1
ATOM 3497 C C . SER A 1 428 ? 19.908 0.495 -13.532 1.00 83.69 428 SER A C 1
ATOM 3499 O O . SER A 1 428 ? 19.889 1.451 -12.760 1.00 83.69 428 SER A O 1
ATOM 3501 N N . SER A 1 429 ? 20.837 0.347 -14.456 1.00 76.31 429 SER A N 1
ATOM 3502 C CA . SER A 1 429 ? 21.752 1.408 -14.855 1.00 76.31 429 SER A CA 1
ATOM 3503 C C . SER A 1 429 ? 21.381 1.778 -16.280 1.00 76.31 429 SER A C 1
ATOM 3505 O O . SER A 1 429 ? 20.898 0.909 -16.996 1.00 76.31 429 SER A O 1
ATOM 3507 N N . GLY A 1 430 ? 21.546 3.031 -16.706 1.00 67.25 430 GLY A N 1
ATOM 3508 C CA . GLY A 1 430 ? 21.063 3.525 -18.004 1.00 67.25 430 GLY A CA 1
ATOM 3509 C C . GLY A 1 430 ? 21.535 2.793 -19.266 1.00 67.25 430 GLY A C 1
ATOM 3510 O O . GLY A 1 430 ? 21.301 3.309 -20.343 1.00 67.25 430 GLY A O 1
ATOM 3511 N N . HIS A 1 431 ? 22.224 1.661 -19.129 1.00 73.56 431 HIS A N 1
ATOM 3512 C CA . HIS A 1 431 ? 22.514 0.691 -20.167 1.00 73.56 431 HIS A CA 1
ATOM 3513 C C . HIS A 1 431 ? 21.794 -0.647 -19.946 1.00 73.56 431 HIS A C 1
ATOM 3515 O O . HIS A 1 431 ? 21.058 -1.064 -20.826 1.00 73.56 431 HIS A O 1
ATOM 3521 N N . LEU A 1 432 ? 21.960 -1.321 -18.799 1.00 82.12 432 LEU A N 1
ATOM 3522 C CA . LEU A 1 432 ? 21.315 -2.610 -18.520 1.00 82.12 432 LEU A CA 1
ATOM 3523 C C . LEU A 1 432 ? 21.071 -2.856 -17.022 1.00 82.12 432 LEU A C 1
ATOM 3525 O O . LEU A 1 432 ? 21.644 -2.199 -16.144 1.00 82.12 432 LEU A O 1
ATOM 3529 N N . ASP A 1 433 ? 20.222 -3.846 -16.745 1.00 87.50 433 ASP A N 1
ATOM 3530 C CA . ASP A 1 433 ? 19.922 -4.315 -15.395 1.00 87.50 433 ASP A CA 1
ATOM 3531 C C . ASP A 1 433 ? 21.063 -5.171 -14.828 1.00 87.50 433 ASP A C 1
ATOM 3533 O O . ASP A 1 433 ? 21.690 -5.976 -15.520 1.00 87.50 433 ASP A O 1
ATOM 3537 N N . SER A 1 434 ? 21.321 -4.996 -13.534 1.00 90.44 434 SER A N 1
ATOM 3538 C CA . SER A 1 434 ? 22.253 -5.805 -12.749 1.00 90.44 434 SER A CA 1
ATOM 3539 C C . SER A 1 434 ? 21.520 -6.409 -11.556 1.00 90.44 434 SER A C 1
ATOM 3541 O O . SER A 1 434 ? 20.910 -5.687 -10.766 1.00 90.44 434 SER A O 1
ATOM 3543 N N . ILE A 1 435 ? 21.586 -7.728 -11.403 1.00 91.25 435 ILE A N 1
ATOM 3544 C CA . ILE A 1 435 ? 21.015 -8.464 -10.274 1.00 91.25 435 ILE A CA 1
ATOM 3545 C C . ILE A 1 435 ? 22.113 -8.692 -9.237 1.00 91.25 435 ILE A C 1
ATOM 3547 O O . ILE A 1 435 ? 23.131 -9.317 -9.523 1.00 91.25 435 ILE A O 1
ATOM 3551 N N . TYR A 1 436 ? 21.879 -8.237 -8.013 1.00 91.94 436 TYR A N 1
ATOM 3552 C CA . TYR A 1 436 ? 22.724 -8.499 -6.859 1.00 91.94 436 TYR A CA 1
ATOM 3553 C C . TYR A 1 436 ? 22.077 -9.554 -5.967 1.00 91.94 436 TYR A C 1
ATOM 3555 O O . TYR A 1 436 ? 20.922 -9.420 -5.553 1.00 91.94 436 TYR A O 1
ATOM 3563 N N . THR A 1 437 ? 22.841 -10.594 -5.649 1.00 89.56 437 THR A N 1
ATOM 3564 C CA . THR A 1 437 ? 22.434 -11.671 -4.737 1.00 89.56 437 THR A CA 1
ATOM 3565 C C . THR A 1 437 ? 23.557 -11.975 -3.760 1.00 89.56 437 THR A C 1
ATOM 3567 O O . THR A 1 437 ? 24.733 -11.893 -4.108 1.00 89.56 437 THR A O 1
ATOM 3570 N N . TRP A 1 438 ? 23.208 -12.320 -2.528 1.00 88.25 438 TRP A N 1
ATOM 3571 C CA . TRP A 1 438 ? 24.197 -12.590 -1.494 1.00 88.25 438 TRP A CA 1
ATOM 3572 C C . TRP A 1 438 ? 24.745 -14.020 -1.564 1.00 88.25 438 TRP A C 1
ATOM 3574 O O . TRP A 1 438 ? 23.992 -14.980 -1.711 1.00 88.25 438 TRP A O 1
ATOM 3584 N N . SER A 1 439 ? 26.057 -14.157 -1.381 1.00 85.69 439 SER A N 1
ATOM 3585 C CA . SER A 1 439 ? 26.775 -15.407 -1.137 1.00 85.69 439 SER A CA 1
ATOM 3586 C C . SER A 1 439 ? 27.528 -15.319 0.189 1.00 85.69 439 SER A C 1
ATOM 3588 O O . SER A 1 439 ? 28.133 -14.296 0.502 1.00 85.69 439 SER A O 1
ATOM 3590 N N . LYS A 1 440 ? 27.536 -16.411 0.964 1.00 81.06 440 LYS A N 1
ATOM 3591 C CA . LYS A 1 440 ? 28.283 -16.476 2.232 1.00 81.06 440 LYS A CA 1
ATOM 3592 C C . LYS A 1 440 ? 29.795 -16.324 2.042 1.00 81.06 440 LYS A C 1
ATOM 3594 O O . LYS A 1 440 ? 30.447 -15.786 2.925 1.00 81.06 440 LYS A O 1
ATOM 3599 N N . GLU A 1 441 ? 30.337 -16.788 0.917 1.00 82.81 441 GLU A N 1
ATOM 3600 C CA . GLU A 1 441 ? 31.785 -16.783 0.663 1.00 82.81 441 GLU A CA 1
ATOM 3601 C C . GLU A 1 441 ? 32.274 -15.470 0.050 1.00 82.81 441 GLU A C 1
ATOM 3603 O O . GLU A 1 441 ? 33.363 -15.002 0.365 1.00 82.81 441 GLU A O 1
ATOM 3608 N N . LYS A 1 442 ? 31.475 -14.884 -0.851 1.00 83.44 442 LYS A N 1
ATOM 3609 C CA . LYS A 1 442 ? 31.899 -13.765 -1.711 1.00 83.44 442 LYS A CA 1
ATOM 3610 C C . LYS A 1 442 ? 31.123 -12.467 -1.467 1.00 83.44 442 LYS A C 1
ATOM 3612 O O . LYS A 1 442 ? 31.354 -11.486 -2.165 1.00 83.44 442 LYS A O 1
ATOM 3617 N N . GLY A 1 443 ? 30.202 -12.450 -0.503 1.00 87.81 443 GLY A N 1
ATOM 3618 C CA . GLY A 1 443 ? 29.302 -11.321 -0.276 1.00 87.81 443 GLY A CA 1
ATOM 3619 C C . GLY A 1 443 ? 28.321 -11.139 -1.435 1.00 87.81 443 GLY A C 1
ATOM 3620 O O . GLY A 1 443 ? 27.853 -12.117 -2.023 1.00 87.81 443 GLY A O 1
ATOM 3621 N N . PHE A 1 444 ? 27.985 -9.893 -1.773 1.00 89.06 444 PHE A N 1
ATOM 3622 C CA . PHE A 1 444 ? 27.116 -9.619 -2.915 1.00 89.06 444 PHE A CA 1
ATOM 3623 C C . PHE A 1 444 ? 27.801 -9.951 -4.242 1.00 89.06 444 PHE A C 1
ATOM 3625 O O . PHE A 1 444 ? 28.768 -9.313 -4.649 1.00 89.06 444 PHE A O 1
ATOM 3632 N N . LEU A 1 445 ? 27.224 -10.913 -4.951 1.00 89.94 445 LEU A N 1
ATOM 3633 C CA . LEU A 1 445 ? 27.555 -11.230 -6.327 1.00 89.94 445 LEU A CA 1
ATOM 3634 C C . LEU A 1 445 ? 26.695 -10.379 -7.257 1.00 89.94 445 LEU A C 1
ATOM 3636 O O . LEU A 1 445 ? 25.472 -10.335 -7.102 1.00 89.94 445 LEU A O 1
ATOM 3640 N N . ARG A 1 446 ? 27.340 -9.723 -8.222 1.00 91.06 446 ARG A N 1
ATOM 3641 C CA . ARG A 1 446 ? 26.686 -8.962 -9.286 1.00 91.06 446 ARG A CA 1
ATOM 3642 C C . ARG A 1 446 ? 26.576 -9.827 -10.534 1.00 91.06 446 ARG A C 1
ATOM 3644 O O . ARG A 1 446 ? 27.579 -10.355 -11.003 1.00 91.06 446 ARG A O 1
ATOM 3651 N N . PHE A 1 447 ? 25.377 -9.892 -11.094 1.00 89.00 447 PHE A N 1
ATOM 3652 C CA . PHE A 1 447 ? 25.114 -10.531 -12.371 1.00 89.00 447 PHE A CA 1
ATOM 3653 C C . PHE A 1 447 ? 24.473 -9.544 -13.325 1.00 89.00 447 PHE A C 1
ATOM 3655 O O . PHE A 1 447 ? 23.394 -9.012 -13.079 1.00 89.00 447 PHE A O 1
ATOM 3662 N N . ASP A 1 448 ? 25.169 -9.306 -14.417 1.00 88.31 448 ASP A N 1
ATOM 3663 C CA . ASP A 1 448 ? 24.763 -8.381 -15.449 1.00 88.31 448 ASP A CA 1
ATOM 3664 C C . ASP A 1 448 ? 23.801 -9.083 -16.413 1.00 88.31 448 ASP A C 1
ATOM 3666 O O . ASP A 1 448 ? 24.145 -10.102 -17.006 1.00 88.31 448 ASP A O 1
ATOM 3670 N N . CYS A 1 449 ? 22.584 -8.559 -16.561 1.00 86.44 449 CYS A N 1
ATOM 3671 C CA . CYS A 1 449 ? 21.631 -9.113 -17.515 1.00 86.44 449 CYS A CA 1
ATOM 3672 C C . CYS A 1 449 ? 22.088 -8.810 -18.948 1.00 86.44 449 CYS A C 1
ATOM 3674 O O . CYS A 1 449 ? 22.580 -7.717 -19.219 1.00 86.44 449 CYS A O 1
ATOM 3676 N N . GLU A 1 450 ? 21.906 -9.760 -19.867 1.00 83.31 450 GLU A N 1
ATOM 3677 C CA . GLU A 1 450 ? 22.224 -9.590 -21.299 1.00 83.31 450 GLU A CA 1
ATOM 3678 C C . GLU A 1 450 ? 21.226 -8.670 -22.022 1.00 83.31 450 GLU A C 1
ATOM 3680 O O . GLU A 1 450 ? 21.532 -8.072 -23.054 1.00 83.31 450 GLU A O 1
ATOM 3685 N N . GLN A 1 451 ? 20.027 -8.550 -21.456 1.00 85.00 451 GLN A N 1
ATOM 3686 C CA . GLN A 1 451 ? 18.934 -7.706 -21.919 1.00 85.00 451 GLN A CA 1
ATOM 3687 C C . GLN A 1 451 ? 18.199 -7.118 -20.715 1.00 85.00 451 GLN A C 1
ATOM 3689 O O . GLN A 1 451 ? 18.214 -7.694 -19.622 1.00 85.00 451 GLN A O 1
ATOM 3694 N N . GLU A 1 452 ? 17.543 -5.982 -20.912 1.00 83.38 452 GLU A N 1
ATOM 3695 C CA . GLU A 1 452 ? 16.752 -5.337 -19.871 1.00 83.38 452 GLU A CA 1
ATOM 3696 C C . GLU A 1 452 ? 15.611 -6.258 -19.406 1.00 83.38 452 GLU A C 1
ATOM 3698 O O . GLU A 1 452 ? 14.938 -6.897 -20.229 1.00 83.38 452 GLU A O 1
ATOM 3703 N N . LEU A 1 453 ? 15.388 -6.338 -18.086 1.00 81.06 453 LEU A N 1
ATOM 3704 C CA . LEU A 1 453 ? 14.301 -7.136 -17.523 1.00 81.06 453 LEU A CA 1
ATOM 3705 C C . LEU A 1 453 ? 12.990 -6.360 -17.657 1.00 81.06 453 LEU A C 1
ATOM 3707 O O . LEU A 1 453 ? 12.651 -5.512 -16.827 1.00 81.06 453 LEU A O 1
ATOM 3711 N N . VAL A 1 454 ? 12.233 -6.704 -18.692 1.00 76.12 454 VAL A N 1
ATOM 3712 C CA . VAL A 1 454 ? 10.896 -6.171 -18.961 1.00 76.12 454 VAL A CA 1
ATOM 3713 C C . VAL A 1 454 ? 9.837 -7.273 -18.809 1.00 76.12 454 VAL A C 1
ATOM 3715 O O . VAL A 1 454 ? 10.154 -8.462 -18.955 1.00 76.12 454 VAL A O 1
ATOM 3718 N N . PRO A 1 455 ? 8.567 -6.929 -18.520 1.00 71.00 455 PRO A N 1
ATOM 3719 C CA . PRO A 1 455 ? 7.471 -7.898 -18.530 1.00 71.00 455 PRO A CA 1
ATOM 3720 C C . PRO A 1 455 ? 7.400 -8.677 -19.853 1.00 71.00 455 PRO A C 1
ATOM 3722 O O . PRO A 1 455 ? 7.690 -8.114 -20.907 1.00 71.00 455 PRO A O 1
ATOM 3725 N N . GLU A 1 456 ? 7.007 -9.955 -19.822 1.00 71.12 456 GLU A N 1
ATOM 3726 C CA . GLU A 1 456 ? 6.718 -10.730 -21.042 1.00 71.12 456 GLU A CA 1
ATOM 3727 C C . GLU A 1 456 ? 5.694 -10.032 -21.947 1.00 71.12 456 GLU A C 1
ATOM 3729 O O . GLU A 1 456 ? 4.770 -9.374 -21.466 1.00 71.12 456 GLU A O 1
ATOM 3734 N N . ILE A 1 457 ? 5.864 -10.213 -23.261 1.00 73.81 457 ILE A N 1
ATOM 3735 C CA . ILE A 1 457 ? 4.939 -9.698 -24.274 1.00 73.81 457 ILE A CA 1
ATOM 3736 C C . ILE A 1 457 ? 3.574 -10.363 -24.079 1.00 73.81 457 ILE A C 1
ATOM 3738 O O . ILE A 1 457 ? 3.450 -11.585 -24.168 1.00 73.81 457 ILE A O 1
ATOM 3742 N N . ASP A 1 458 ? 2.549 -9.550 -23.825 1.00 71.25 458 ASP A N 1
ATOM 3743 C CA . ASP A 1 458 ? 1.155 -9.972 -23.944 1.00 71.25 458 ASP A CA 1
ATOM 3744 C C . ASP A 1 458 ? 0.646 -9.770 -25.383 1.00 71.25 458 ASP A C 1
ATOM 3746 O O . ASP A 1 458 ? 1.288 -9.115 -26.203 1.00 71.25 458 ASP A O 1
ATOM 3750 N N . ALA A 1 459 ? -0.526 -10.327 -25.706 1.00 69.69 459 ALA A N 1
ATOM 3751 C CA . ALA A 1 459 ? -1.096 -10.269 -27.058 1.00 69.69 459 ALA A CA 1
ATOM 3752 C C . ALA A 1 459 ? -1.356 -8.839 -27.583 1.00 69.69 459 ALA A C 1
ATOM 3754 O O . ALA A 1 459 ? -1.599 -8.658 -28.774 1.00 69.69 459 ALA A O 1
ATOM 3755 N N . ASN A 1 460 ? -1.310 -7.833 -26.705 1.00 77.75 460 ASN A N 1
ATOM 3756 C CA . ASN A 1 460 ? -1.542 -6.430 -27.030 1.00 77.75 460 ASN A CA 1
ATOM 3757 C C . ASN A 1 460 ? -0.267 -5.591 -27.022 1.00 77.75 460 ASN A C 1
ATOM 3759 O O . ASN A 1 460 ? -0.353 -4.377 -27.189 1.00 77.75 460 ASN A O 1
ATOM 3763 N N . THR A 1 461 ? 0.898 -6.204 -26.834 1.00 82.50 461 THR A N 1
ATOM 3764 C CA . THR A 1 461 ? 2.168 -5.492 -26.731 1.00 82.50 461 THR A CA 1
ATOM 3765 C C . THR A 1 461 ? 3.018 -5.751 -27.969 1.00 82.50 461 THR A C 1
ATOM 3767 O O . THR A 1 461 ? 3.356 -6.887 -28.283 1.00 82.50 461 THR A O 1
ATOM 3770 N N . ILE A 1 462 ? 3.398 -4.682 -28.662 1.00 90.06 462 ILE A N 1
ATOM 3771 C CA . ILE A 1 462 ? 4.440 -4.697 -29.685 1.00 90.06 462 ILE A CA 1
ATOM 3772 C C . ILE A 1 462 ? 5.741 -4.296 -29.006 1.00 90.06 462 ILE A C 1
ATOM 3774 O O . ILE A 1 462 ? 5.809 -3.254 -28.350 1.00 90.06 462 ILE A O 1
ATOM 3778 N N . ARG A 1 463 ? 6.779 -5.120 -29.158 1.00 92.12 463 ARG A N 1
ATOM 3779 C CA . ARG A 1 463 ? 8.102 -4.821 -28.618 1.00 92.12 463 ARG A CA 1
ATOM 3780 C C . ARG A 1 463 ? 9.051 -4.357 -29.713 1.00 92.12 463 ARG A C 1
ATOM 3782 O O . ARG A 1 463 ? 9.265 -5.074 -30.686 1.00 92.12 463 ARG A O 1
ATOM 3789 N N . LEU A 1 464 ? 9.665 -3.202 -29.485 1.00 93.94 464 LEU A N 1
ATOM 3790 C CA . LEU A 1 464 ? 10.825 -2.733 -30.229 1.00 93.94 464 LEU A CA 1
ATOM 3791 C C . LEU A 1 464 ? 12.070 -2.961 -29.371 1.00 93.94 464 LEU A C 1
ATOM 3793 O O . LEU A 1 464 ? 12.234 -2.356 -28.311 1.00 93.94 464 LEU A O 1
ATOM 3797 N N . GLN A 1 465 ? 12.938 -3.853 -29.821 1.00 93.75 465 GLN A N 1
ATOM 3798 C CA . GLN A 1 465 ? 14.250 -4.039 -29.219 1.00 93.75 465 GLN A CA 1
ATOM 3799 C C . GLN A 1 465 ? 15.238 -3.052 -29.835 1.00 93.75 465 GLN A C 1
ATOM 3801 O O . GLN A 1 465 ? 15.106 -2.681 -31.001 1.00 93.75 465 GLN A O 1
ATOM 3806 N N . TYR A 1 466 ? 16.224 -2.613 -29.062 1.00 92.94 466 TYR A N 1
ATOM 3807 C CA . TYR A 1 466 ? 17.294 -1.771 -29.586 1.00 92.94 466 TYR A CA 1
ATOM 3808 C C . TYR A 1 466 ? 18.632 -2.075 -28.923 1.00 92.94 466 TYR A C 1
ATOM 3810 O O . TYR A 1 466 ? 18.692 -2.373 -27.728 1.00 92.94 466 TYR A O 1
ATOM 3818 N N . ALA A 1 467 ? 19.696 -1.975 -29.711 1.00 92.44 467 ALA A N 1
ATOM 3819 C CA . ALA A 1 467 ? 21.076 -2.067 -29.261 1.00 92.44 467 ALA A CA 1
ATOM 3820 C C . ALA A 1 467 ? 21.773 -0.724 -29.480 1.00 92.44 467 ALA A C 1
ATOM 3822 O O . ALA A 1 467 ? 21.430 0.016 -30.403 1.00 92.44 467 ALA A O 1
ATOM 3823 N N . ILE A 1 468 ? 22.751 -0.423 -28.629 1.00 90.94 468 ILE A N 1
ATOM 3824 C CA . ILE A 1 468 ? 23.670 0.699 -28.828 1.00 90.94 468 ILE A CA 1
ATOM 3825 C C . ILE A 1 468 ? 25.069 0.130 -28.688 1.00 90.94 468 ILE A C 1
ATOM 3827 O O . ILE A 1 468 ? 25.407 -0.350 -27.603 1.00 90.94 468 ILE A O 1
ATOM 3831 N N . SER A 1 469 ? 25.835 0.137 -29.769 1.00 89.25 469 SER A N 1
ATOM 3832 C CA . SER A 1 469 ? 27.218 -0.333 -29.774 1.00 89.25 469 SER A CA 1
ATOM 3833 C C . SER A 1 469 ? 28.161 0.687 -29.128 1.00 89.25 469 SER A C 1
ATOM 3835 O O . SER A 1 469 ? 27.774 1.814 -28.806 1.00 89.25 469 SER A O 1
ATOM 3837 N N . ASP A 1 470 ? 29.408 0.279 -28.890 1.00 86.00 470 ASP A N 1
ATOM 3838 C CA . ASP A 1 470 ? 30.416 1.125 -28.239 1.00 86.00 470 ASP A CA 1
ATOM 3839 C C . ASP A 1 470 ? 30.785 2.369 -29.067 1.00 86.00 470 ASP A C 1
ATOM 3841 O O . ASP A 1 470 ? 31.176 3.388 -28.500 1.00 86.00 470 ASP A O 1
ATOM 3845 N N . ASP A 1 471 ? 30.600 2.311 -30.389 1.00 87.69 471 ASP A N 1
ATOM 3846 C CA . ASP A 1 471 ? 30.699 3.432 -31.333 1.00 87.69 471 ASP A CA 1
ATOM 3847 C C . ASP A 1 471 ? 29.386 4.230 -31.465 1.00 87.69 471 ASP A C 1
ATOM 3849 O O . ASP A 1 471 ? 29.208 4.984 -32.414 1.00 87.69 471 ASP A O 1
ATOM 3853 N N . GLU A 1 472 ? 28.461 4.071 -30.512 1.00 87.81 472 GLU A N 1
ATOM 3854 C CA . GLU A 1 472 ? 27.229 4.863 -30.361 1.00 87.81 472 GLU A CA 1
ATOM 3855 C C . GLU A 1 472 ? 26.170 4.643 -31.441 1.00 87.81 472 GLU A C 1
ATOM 3857 O O . GLU A 1 472 ? 25.100 5.255 -31.400 1.00 87.81 472 GLU A O 1
ATOM 3862 N N . LYS A 1 473 ? 26.407 3.710 -32.363 1.00 90.06 473 LYS A N 1
ATOM 3863 C CA . LYS A 1 473 ? 25.431 3.340 -33.380 1.00 90.06 473 LYS A CA 1
ATOM 3864 C C . LYS A 1 473 ? 24.230 2.646 -32.736 1.00 90.06 473 LYS A C 1
ATOM 3866 O O . LYS A 1 473 ? 24.365 1.678 -31.987 1.00 90.06 473 LYS A O 1
ATOM 3871 N N . ILE A 1 474 ? 23.034 3.138 -33.056 1.00 92.62 474 ILE A N 1
ATOM 3872 C CA . ILE A 1 474 ? 21.772 2.561 -32.589 1.00 92.62 474 ILE A CA 1
ATOM 3873 C C . ILE A 1 474 ? 21.172 1.687 -33.682 1.00 92.62 474 ILE A C 1
ATOM 3875 O O . ILE A 1 474 ? 20.951 2.132 -34.810 1.00 92.62 474 ILE A O 1
ATOM 3879 N N . GLU A 1 475 ? 20.832 0.459 -33.314 1.00 94.12 475 GLU A N 1
ATOM 3880 C CA . GLU A 1 475 ? 20.149 -0.489 -34.187 1.00 94.12 475 GLU A CA 1
ATOM 3881 C C . GLU A 1 475 ? 18.828 -0.912 -33.555 1.00 94.12 475 GLU A C 1
ATOM 3883 O O . GLU A 1 475 ? 18.760 -1.201 -32.359 1.00 94.12 475 GLU A O 1
ATOM 3888 N N . LEU A 1 476 ? 17.765 -0.916 -34.359 1.00 95.19 476 LEU A N 1
ATOM 3889 C CA . LEU A 1 476 ? 16.422 -1.290 -33.931 1.00 95.19 476 LEU A CA 1
ATOM 3890 C C . LEU A 1 476 ? 16.092 -2.682 -34.453 1.00 95.19 476 LEU A C 1
ATOM 3892 O O . LEU A 1 476 ? 16.465 -3.039 -35.569 1.00 95.19 476 LEU A O 1
ATOM 3896 N N . TYR A 1 477 ? 15.340 -3.435 -33.665 1.00 93.38 477 TYR A N 1
ATOM 3897 C CA . TYR A 1 477 ? 14.969 -4.808 -33.953 1.00 93.38 477 TYR A CA 1
ATOM 3898 C C . TYR A 1 477 ? 13.505 -5.040 -33.598 1.00 93.38 477 TYR A C 1
ATOM 3900 O O . TYR A 1 477 ? 13.021 -4.602 -32.552 1.00 93.38 477 TYR A O 1
ATOM 3908 N N . MET A 1 478 ? 12.790 -5.768 -34.447 1.00 90.06 478 MET A N 1
ATOM 3909 C CA . MET A 1 478 ? 11.436 -6.222 -34.152 1.00 90.06 478 MET A CA 1
ATOM 3910 C C . MET A 1 478 ? 11.294 -7.671 -34.600 1.00 90.06 478 MET A C 1
ATOM 3912 O O . MET A 1 478 ? 11.655 -8.018 -35.718 1.00 90.06 478 MET A O 1
ATOM 3916 N N . ASN A 1 479 ? 10.811 -8.529 -33.698 1.00 83.94 479 ASN A N 1
ATOM 3917 C CA . ASN A 1 479 ? 10.754 -9.984 -33.895 1.00 83.94 479 ASN A CA 1
ATOM 3918 C C . ASN A 1 479 ? 12.112 -10.627 -34.252 1.00 83.94 479 ASN A C 1
ATOM 3920 O O . ASN A 1 479 ? 12.154 -11.636 -34.945 1.00 83.94 479 ASN A O 1
ATOM 3924 N N . GLY A 1 480 ? 13.218 -10.051 -33.766 1.00 81.31 480 GLY A N 1
ATOM 3925 C CA . GLY A 1 480 ? 14.578 -10.541 -34.021 1.00 81.31 480 GLY A CA 1
ATOM 3926 C C . GLY A 1 480 ? 15.187 -10.100 -35.356 1.00 81.31 480 GLY A C 1
ATOM 3927 O O . GLY A 1 480 ? 16.348 -10.405 -35.610 1.00 81.31 480 GLY A O 1
ATOM 3928 N N . GLU A 1 481 ? 14.453 -9.356 -36.184 1.00 87.00 481 GLU A N 1
ATOM 3929 C CA . GLU A 1 481 ? 14.942 -8.828 -37.460 1.00 87.00 481 GLU A CA 1
ATOM 3930 C C . GLU A 1 481 ? 15.238 -7.329 -37.361 1.00 87.00 481 GLU A C 1
ATOM 3932 O O . GLU A 1 481 ? 14.570 -6.600 -36.621 1.00 87.00 481 GLU A O 1
ATOM 3937 N N . GLY A 1 482 ? 16.235 -6.862 -38.121 1.00 89.19 482 GLY A N 1
ATOM 3938 C CA . GLY A 1 482 ? 16.591 -5.446 -38.190 1.00 89.19 482 GLY A CA 1
ATOM 3939 C C . GLY A 1 482 ? 15.414 -4.598 -38.678 1.00 89.19 482 GLY A C 1
ATOM 3940 O O . GLY A 1 482 ? 14.820 -4.872 -39.722 1.00 89.19 482 GLY A O 1
ATOM 3941 N N . TYR A 1 483 ? 15.075 -3.559 -37.922 1.00 89.50 483 TYR A N 1
ATOM 3942 C CA . TYR A 1 483 ? 13.923 -2.708 -38.179 1.00 89.50 483 TYR A CA 1
ATOM 3943 C C . TYR A 1 483 ? 14.354 -1.307 -38.639 1.00 89.50 483 TYR A C 1
ATOM 3945 O O . TYR A 1 483 ? 15.053 -0.602 -37.908 1.00 89.50 483 TYR A O 1
ATOM 3953 N N . PRO A 1 484 ? 13.941 -0.850 -39.833 1.00 86.44 484 PRO A N 1
ATOM 3954 C CA . PRO A 1 484 ? 14.318 0.468 -40.324 1.00 86.44 484 PRO A CA 1
ATOM 3955 C C . PRO A 1 484 ? 13.581 1.563 -39.547 1.00 86.44 484 PRO A C 1
ATOM 3957 O O . PRO A 1 484 ? 12.353 1.595 -39.514 1.00 86.44 484 PRO A O 1
ATOM 3960 N N . SER A 1 485 ? 14.327 2.513 -38.982 1.00 80.56 485 SER A N 1
ATOM 3961 C CA . SER A 1 485 ? 13.785 3.612 -38.166 1.00 80.56 485 SER A CA 1
ATOM 3962 C C . SER A 1 485 ? 12.762 4.496 -38.896 1.00 80.56 485 SER A C 1
ATOM 3964 O O . SER A 1 485 ? 11.857 5.046 -38.268 1.00 80.56 485 SER A O 1
ATOM 3966 N N . MET A 1 486 ? 12.859 4.588 -40.229 1.00 81.88 486 MET A N 1
ATOM 3967 C CA . MET A 1 486 ? 11.909 5.319 -41.077 1.00 81.88 486 MET A CA 1
ATOM 3968 C C . MET A 1 486 ? 10.544 4.630 -41.221 1.00 81.88 486 MET A C 1
ATOM 3970 O O . MET A 1 486 ? 9.572 5.291 -41.587 1.00 81.88 486 MET A O 1
ATOM 3974 N N . LYS A 1 487 ? 10.436 3.322 -40.952 1.00 87.56 487 LYS A N 1
ATOM 3975 C CA . LYS A 1 487 ? 9.163 2.601 -41.056 1.00 87.56 487 LYS A CA 1
ATOM 3976 C C . LYS A 1 487 ? 8.337 2.831 -39.782 1.00 87.56 487 LYS A C 1
ATOM 3978 O O . LYS A 1 487 ? 8.795 2.468 -38.696 1.00 87.56 487 LYS A O 1
ATOM 3983 N N . PRO A 1 488 ? 7.119 3.395 -39.874 1.00 90.00 488 PRO A N 1
ATOM 3984 C CA . PRO A 1 488 ? 6.304 3.640 -38.694 1.00 90.00 488 PRO A CA 1
ATOM 3985 C C . PRO A 1 488 ? 5.861 2.320 -38.059 1.00 90.00 488 PRO A C 1
ATOM 3987 O O . PRO A 1 488 ? 5.455 1.390 -38.753 1.00 90.00 488 PRO A O 1
ATOM 3990 N N . ILE A 1 489 ? 5.940 2.244 -36.734 1.00 93.25 489 ILE A N 1
ATOM 3991 C CA . ILE A 1 489 ? 5.364 1.143 -35.960 1.00 93.25 489 ILE A CA 1
ATOM 3992 C C . ILE A 1 489 ? 3.868 1.412 -35.830 1.00 93.25 489 ILE A C 1
ATOM 3994 O O . ILE A 1 489 ? 3.468 2.438 -35.281 1.00 93.25 489 ILE A O 1
ATOM 3998 N N . GLU A 1 490 ? 3.041 0.509 -36.338 1.00 93.00 490 GLU A N 1
ATOM 3999 C CA . GLU A 1 490 ? 1.589 0.653 -36.278 1.00 93.00 490 GLU A CA 1
ATOM 4000 C C . GLU A 1 490 ? 1.038 0.038 -34.989 1.00 93.00 490 GLU A C 1
ATOM 4002 O O . GLU A 1 490 ? 1.317 -1.114 -34.664 1.00 93.00 490 GLU A O 1
ATOM 4007 N N . LEU A 1 491 ? 0.245 0.814 -34.255 1.00 87.62 491 LEU A N 1
ATOM 4008 C CA . LEU A 1 491 ? -0.490 0.369 -33.074 1.00 87.62 491 LEU A CA 1
ATOM 4009 C C . LEU A 1 491 ? -1.970 0.639 -33.282 1.00 87.62 491 LEU A C 1
ATOM 4011 O O . LEU A 1 491 ? -2.335 1.685 -33.797 1.00 87.62 491 LEU A O 1
ATOM 4015 N N . HIS A 1 492 ? -2.838 -0.237 -32.804 1.00 85.44 492 HIS A N 1
ATOM 4016 C CA . HIS A 1 492 ? -4.246 0.098 -32.615 1.00 85.44 492 HIS A CA 1
ATOM 4017 C C . HIS A 1 492 ? -4.475 0.687 -31.221 1.00 85.44 492 HIS A C 1
ATOM 4019 O O . HIS A 1 492 ? -3.747 0.363 -30.281 1.00 85.44 492 HIS A O 1
ATOM 4025 N N . ILE A 1 493 ? -5.512 1.518 -31.065 1.00 77.56 493 ILE A N 1
ATOM 4026 C CA . ILE A 1 493 ? -5.956 1.988 -29.742 1.00 77.56 493 ILE A CA 1
ATOM 4027 C C . ILE A 1 493 ? -6.089 0.794 -28.778 1.00 77.56 493 ILE A C 1
ATOM 4029 O O . ILE A 1 493 ? -6.651 -0.246 -29.122 1.00 77.56 493 ILE A O 1
ATOM 4033 N N . GLY A 1 494 ? -5.519 0.938 -27.579 1.00 69.94 494 GLY A N 1
ATOM 4034 C CA . GLY A 1 494 ? -5.452 -0.094 -26.544 1.00 69.94 494 GLY A CA 1
ATOM 4035 C C . GLY A 1 494 ? -4.218 -1.004 -26.605 1.00 69.94 494 GLY A C 1
ATOM 4036 O O . GLY A 1 494 ? -3.904 -1.642 -25.597 1.00 69.94 494 GLY A O 1
ATOM 4037 N N . GLN A 1 495 ? -3.489 -1.049 -27.727 1.00 81.75 495 GLN A N 1
ATOM 4038 C CA . GLN A 1 495 ? -2.204 -1.751 -27.808 1.00 81.75 495 GLN A CA 1
ATOM 4039 C C . GLN A 1 495 ? -1.079 -0.949 -27.150 1.00 81.75 495 GLN A C 1
ATOM 4041 O O . GLN A 1 495 ? -1.180 0.261 -26.933 1.00 81.75 495 GLN A O 1
ATOM 4046 N N . LYS A 1 496 ? 0.011 -1.640 -26.825 1.00 86.06 496 LYS A N 1
ATOM 4047 C CA . LYS A 1 496 ? 1.183 -1.070 -26.172 1.00 86.06 496 LYS A CA 1
ATOM 4048 C C . LYS A 1 496 ? 2.411 -1.166 -27.056 1.00 86.06 496 LYS A C 1
ATOM 4050 O O . LYS A 1 496 ? 2.622 -2.181 -27.711 1.00 86.06 496 LYS A O 1
ATOM 4055 N N . LEU A 1 497 ? 3.253 -0.147 -26.989 1.00 90.44 497 LEU A N 1
ATOM 4056 C CA . LEU A 1 497 ? 4.647 -0.212 -27.394 1.00 90.44 497 LEU A CA 1
ATOM 4057 C C . LEU A 1 497 ? 5.506 -0.449 -26.157 1.00 90.44 497 LEU A C 1
ATOM 4059 O O . LEU A 1 497 ? 5.439 0.323 -25.202 1.00 90.44 497 LEU A O 1
ATOM 4063 N N . GLN A 1 498 ? 6.339 -1.478 -26.196 1.00 89.75 498 GLN A N 1
ATOM 4064 C CA . GLN A 1 498 ? 7.369 -1.733 -25.199 1.00 89.75 498 GLN A CA 1
ATOM 4065 C C . GLN A 1 498 ? 8.741 -1.613 -25.860 1.00 89.75 498 GLN A C 1
ATOM 4067 O O . GLN A 1 498 ? 9.008 -2.257 -26.871 1.00 89.75 498 GLN A O 1
ATOM 4072 N N . LEU A 1 499 ? 9.611 -0.788 -25.298 1.00 89.94 499 LEU A N 1
ATOM 4073 C CA . LEU A 1 499 ? 11.011 -0.697 -25.682 1.00 89.94 499 LEU A CA 1
ATOM 4074 C C . LEU A 1 499 ? 11.807 -1.659 -24.799 1.00 89.94 499 LEU A C 1
ATOM 4076 O O . LEU A 1 499 ? 11.513 -1.803 -23.614 1.00 89.94 499 LEU A O 1
ATOM 4080 N N . GLN A 1 500 ? 12.787 -2.347 -25.369 1.00 90.19 500 GLN A N 1
ATOM 4081 C CA . GLN A 1 500 ? 13.677 -3.203 -24.592 1.00 90.19 500 GLN A CA 1
ATOM 4082 C C . GLN A 1 500 ? 15.106 -3.022 -25.077 1.00 90.19 500 GLN A C 1
ATOM 4084 O O . GLN A 1 500 ? 15.418 -3.340 -26.228 1.00 90.19 500 GLN A O 1
ATOM 4089 N N . ARG A 1 501 ? 15.985 -2.570 -24.181 1.00 88.81 501 ARG A N 1
ATOM 4090 C CA . ARG A 1 501 ? 17.410 -2.540 -24.486 1.00 88.81 501 ARG A CA 1
ATOM 4091 C C . ARG A 1 501 ? 17.992 -3.952 -24.491 1.00 88.81 501 ARG A C 1
ATOM 4093 O O . ARG A 1 501 ? 17.813 -4.715 -23.536 1.00 88.81 501 ARG A O 1
ATOM 4100 N N . ILE A 1 502 ? 18.706 -4.283 -25.561 1.00 89.19 502 ILE A N 1
ATOM 4101 C CA . ILE A 1 502 ? 19.486 -5.512 -25.702 1.00 89.19 502 ILE A CA 1
ATOM 4102 C C . ILE A 1 502 ? 20.971 -5.157 -25.808 1.00 89.19 502 ILE A C 1
ATOM 4104 O O . ILE A 1 502 ? 21.328 -4.144 -26.408 1.00 89.19 502 ILE A O 1
ATOM 4108 N N . HIS A 1 503 ? 21.824 -5.998 -25.223 1.00 84.56 503 HIS A N 1
ATOM 4109 C CA . HIS A 1 503 ? 23.275 -5.815 -25.160 1.00 84.56 503 HIS A CA 1
ATOM 4110 C C . HIS A 1 503 ? 23.752 -4.587 -24.365 1.00 84.56 503 HIS A C 1
ATOM 4112 O O . HIS A 1 503 ? 23.042 -3.605 -24.125 1.00 84.56 503 HIS A O 1
ATOM 4118 N N . ARG A 1 504 ? 25.002 -4.673 -23.897 1.00 82.94 504 ARG A N 1
ATOM 4119 C CA . ARG A 1 504 ? 25.675 -3.575 -23.193 1.00 82.94 504 ARG A CA 1
ATOM 4120 C C . ARG A 1 504 ? 26.204 -2.558 -24.191 1.00 82.94 504 ARG A C 1
ATOM 4122 O O . ARG A 1 504 ? 26.526 -2.903 -25.318 1.00 82.94 504 ARG A O 1
ATOM 4129 N N . GLY A 1 505 ? 26.287 -1.320 -23.726 1.00 82.69 505 GLY A N 1
ATOM 4130 C CA . GLY A 1 505 ? 26.851 -0.196 -24.457 1.00 82.69 505 GLY A CA 1
ATOM 4131 C C . GLY A 1 505 ? 26.681 1.103 -23.664 1.00 82.69 505 GLY A C 1
ATOM 4132 O O . GLY A 1 505 ? 26.312 1.057 -22.482 1.00 82.69 505 GLY A O 1
ATOM 4133 N N . PRO A 1 506 ? 26.890 2.272 -24.286 1.00 83.50 506 PRO A N 1
ATOM 4134 C CA . PRO A 1 506 ? 26.778 3.570 -23.621 1.00 83.50 506 PRO A CA 1
ATOM 4135 C C . PRO A 1 506 ? 25.343 3.825 -23.160 1.00 83.50 506 PRO A C 1
ATOM 4137 O O . PRO A 1 506 ? 24.403 3.407 -23.830 1.00 83.50 506 PRO A O 1
ATOM 4140 N N . TYR A 1 507 ? 25.150 4.499 -22.022 1.00 81.75 507 TYR A N 1
ATOM 4141 C CA . TYR A 1 507 ? 23.803 4.800 -21.522 1.00 81.75 507 TYR A CA 1
ATOM 4142 C C . TYR A 1 507 ? 23.017 5.670 -22.510 1.00 81.75 507 TYR A C 1
ATOM 4144 O O . TYR A 1 507 ? 23.618 6.431 -23.263 1.00 81.75 507 TYR A O 1
ATOM 4152 N N . GLU A 1 508 ? 21.688 5.602 -22.488 1.00 83.62 508 GLU A N 1
ATOM 4153 C CA . GLU A 1 508 ? 20.855 6.419 -23.375 1.00 83.62 508 GLU A CA 1
ATOM 4154 C C . GLU A 1 508 ? 19.916 7.377 -22.643 1.00 83.62 508 GLU A C 1
ATOM 4156 O O . GLU A 1 508 ? 19.586 7.213 -21.465 1.00 83.62 508 GLU A O 1
ATOM 4161 N N . ARG A 1 509 ? 19.437 8.372 -23.389 1.00 80.25 509 ARG A N 1
ATOM 4162 C CA . ARG A 1 509 ? 18.218 9.113 -23.076 1.00 80.25 509 ARG A CA 1
ATOM 4163 C C . ARG A 1 509 ? 17.195 8.824 -24.163 1.00 80.25 509 ARG A C 1
ATOM 4165 O O . ARG A 1 509 ? 17.498 8.966 -25.342 1.00 80.25 509 ARG A O 1
ATOM 4172 N N . ILE A 1 510 ? 15.980 8.469 -23.758 1.00 80.50 510 ILE A N 1
ATOM 4173 C CA . ILE A 1 510 ? 14.851 8.322 -24.676 1.00 80.50 510 ILE A CA 1
ATOM 4174 C C . ILE A 1 510 ? 13.936 9.522 -24.495 1.00 80.50 510 ILE A C 1
ATOM 4176 O O . ILE A 1 510 ? 13.469 9.806 -23.390 1.00 80.50 510 ILE A O 1
ATOM 4180 N N . LEU A 1 511 ? 13.703 10.239 -25.586 1.00 79.12 511 LEU A N 1
ATOM 4181 C CA . LEU A 1 511 ? 12.744 11.328 -25.662 1.00 79.12 511 LEU A CA 1
ATOM 4182 C C . LEU A 1 511 ? 11.683 10.947 -26.671 1.00 79.12 511 LEU A C 1
ATOM 4184 O O . LEU A 1 511 ? 11.997 10.593 -27.797 1.00 79.12 511 LEU A O 1
ATOM 4188 N N . GLY A 1 512 ? 10.419 11.017 -26.296 1.00 75.19 512 GLY A N 1
ATOM 4189 C CA . GLY A 1 512 ? 9.374 10.686 -27.243 1.00 75.19 512 GLY A CA 1
ATOM 4190 C C . GLY A 1 512 ? 8.004 10.618 -26.622 1.00 75.19 512 GLY A C 1
ATOM 4191 O O . GLY A 1 512 ? 7.847 10.576 -25.400 1.00 75.19 512 GLY A O 1
ATOM 4192 N N . GLY A 1 513 ? 7.020 10.644 -27.506 1.00 66.62 513 GLY A N 1
ATOM 4193 C CA . GLY A 1 513 ? 5.612 10.676 -27.166 1.00 66.62 513 GLY A CA 1
ATOM 4194 C C . GLY A 1 513 ? 4.798 11.360 -28.256 1.00 66.62 513 GLY A C 1
ATOM 4195 O O . GLY A 1 513 ? 5.291 11.698 -29.333 1.00 66.62 513 GLY A O 1
ATOM 4196 N N . GLY A 1 514 ? 3.525 11.548 -27.958 1.00 68.81 514 GLY A N 1
ATOM 4197 C CA . GLY A 1 514 ? 2.545 12.220 -28.799 1.00 68.81 514 GLY A CA 1
ATOM 4198 C C . GLY A 1 514 ? 1.205 12.185 -28.079 1.00 68.81 514 GLY A C 1
ATOM 4199 O O . GLY A 1 514 ? 1.022 11.366 -27.184 1.00 68.81 514 GLY A O 1
ATOM 4200 N N . GLN A 1 515 ? 0.259 13.047 -28.450 1.00 73.62 515 GLN A N 1
ATOM 4201 C CA . GLN A 1 515 ? -1.078 13.036 -27.830 1.00 73.62 515 GLN A CA 1
ATOM 4202 C C . GLN A 1 515 ? -1.800 11.685 -28.011 1.00 73.62 515 GLN A C 1
ATOM 4204 O O . GLN A 1 515 ? -2.693 11.356 -27.239 1.00 73.62 515 GLN A O 1
ATOM 4209 N N . CYS A 1 516 ? -1.379 10.882 -28.995 1.00 71.62 516 CYS A N 1
ATOM 4210 C CA . CYS A 1 516 ? -1.881 9.537 -29.250 1.00 71.62 516 CYS A CA 1
ATOM 4211 C C . CYS A 1 516 ? -1.308 8.439 -28.333 1.00 71.62 516 CYS A C 1
ATOM 4213 O O . CYS A 1 516 ? -1.881 7.348 -28.290 1.00 71.62 516 CYS A O 1
ATOM 4215 N N . LEU A 1 517 ? -0.214 8.695 -27.597 1.00 73.06 517 LEU A N 1
ATOM 4216 C CA . LEU A 1 517 ? 0.471 7.710 -26.749 1.00 73.06 517 LEU A CA 1
ATOM 4217 C C . LEU A 1 517 ? 0.618 8.196 -25.303 1.00 73.06 517 LEU A C 1
ATOM 4219 O O . LEU A 1 517 ? 1.178 9.258 -25.041 1.00 73.06 517 LEU A O 1
ATOM 4223 N N . GLN A 1 518 ? 0.237 7.351 -24.349 1.00 70.50 518 GLN A N 1
ATOM 4224 C CA . GLN A 1 518 ? 0.465 7.575 -22.922 1.00 70.50 518 GLN A CA 1
ATOM 4225 C C . GLN A 1 518 ? 1.581 6.663 -22.410 1.00 70.50 518 GLN A C 1
ATOM 4227 O O . GLN A 1 518 ? 1.511 5.447 -22.554 1.00 70.50 518 GLN A O 1
ATOM 4232 N N . SER A 1 519 ? 2.609 7.229 -21.776 1.00 64.00 519 SER A N 1
ATOM 4233 C CA . SER A 1 519 ? 3.660 6.442 -21.108 1.00 64.00 519 SER A CA 1
ATOM 4234 C C . SER A 1 519 ? 3.086 5.653 -19.914 1.00 64.00 519 SER A C 1
ATOM 4236 O O . SER A 1 519 ? 2.279 6.184 -19.165 1.00 64.00 519 SER A O 1
ATOM 4238 N N . ILE A 1 520 ? 3.506 4.396 -19.755 1.00 60.19 520 ILE A N 1
ATOM 4239 C CA . ILE A 1 520 ? 3.191 3.434 -18.672 1.00 60.19 520 ILE A CA 1
ATOM 4240 C C . ILE A 1 520 ? 4.415 3.190 -17.767 1.00 60.19 520 ILE A C 1
ATOM 4242 O O . ILE A 1 520 ? 4.333 2.763 -16.617 1.00 60.19 520 ILE A O 1
ATOM 4246 N N . SER A 1 521 ? 5.602 3.365 -18.328 1.00 62.50 521 SER A N 1
ATOM 4247 C CA . SER A 1 521 ? 6.874 3.333 -17.620 1.00 62.50 521 SER A CA 1
ATOM 4248 C C . SER A 1 521 ? 7.912 4.041 -18.490 1.00 62.50 521 SER A C 1
ATOM 4250 O O . SER A 1 521 ? 7.570 4.589 -19.543 1.00 62.50 521 SER A O 1
ATOM 4252 N N . ARG A 1 522 ? 9.188 4.016 -18.085 1.00 65.62 522 ARG A N 1
ATOM 4253 C CA . ARG A 1 522 ? 10.296 4.534 -18.904 1.00 65.62 522 ARG A CA 1
ATOM 4254 C C . ARG A 1 522 ? 10.316 3.925 -20.314 1.00 65.62 522 ARG A C 1
ATOM 4256 O O . ARG A 1 522 ? 10.683 4.620 -21.252 1.00 65.62 522 ARG A O 1
ATOM 4263 N N . HIS A 1 523 ? 9.903 2.666 -20.454 1.00 77.06 523 HIS A N 1
ATOM 4264 C CA . HIS A 1 523 ? 10.017 1.904 -21.697 1.00 77.06 523 HIS A CA 1
ATOM 4265 C C . HIS A 1 523 ? 8.693 1.270 -22.143 1.00 77.06 523 HIS A C 1
ATOM 4267 O O . HIS A 1 523 ? 8.693 0.380 -22.981 1.00 77.06 523 HIS A O 1
ATOM 4273 N N . GLU A 1 524 ? 7.547 1.709 -21.621 1.00 80.25 524 GLU A N 1
ATOM 4274 C CA . GLU A 1 524 ? 6.236 1.228 -22.073 1.00 80.25 524 GLU A CA 1
ATOM 4275 C C . GLU A 1 524 ? 5.289 2.392 -22.341 1.00 80.25 524 GLU A C 1
ATOM 4277 O O . GLU A 1 524 ? 5.254 3.352 -21.572 1.00 80.25 524 GLU A O 1
ATOM 4282 N N . TYR A 1 525 ? 4.495 2.282 -23.405 1.00 81.94 525 TYR A N 1
ATOM 4283 C CA . TYR A 1 525 ? 3.537 3.290 -23.856 1.00 81.94 525 TYR A CA 1
ATOM 4284 C C . TYR A 1 525 ? 2.256 2.603 -24.337 1.00 81.94 525 TYR A C 1
ATOM 4286 O O . TYR A 1 525 ? 2.337 1.585 -25.012 1.00 81.94 525 TYR A O 1
ATOM 4294 N N . VAL A 1 526 ? 1.078 3.137 -24.019 1.00 80.69 526 VAL A N 1
ATOM 4295 C CA . VAL A 1 526 ? -0.224 2.659 -24.513 1.00 80.69 526 VAL A CA 1
ATOM 4296 C C . VAL A 1 526 ? -0.790 3.629 -25.545 1.00 80.69 526 VAL A C 1
ATOM 4298 O O . VAL A 1 526 ? -0.730 4.844 -25.363 1.00 80.69 526 VAL A O 1
ATOM 4301 N N . ALA A 1 527 ? -1.357 3.089 -26.618 1.00 79.56 527 ALA A N 1
ATOM 4302 C CA . ALA A 1 527 ? -2.078 3.841 -27.633 1.00 79.56 527 ALA A CA 1
ATOM 4303 C C . ALA A 1 527 ? -3.476 4.240 -27.139 1.00 79.56 527 ALA A C 1
ATOM 4305 O O . ALA A 1 527 ? -4.273 3.376 -26.775 1.00 79.56 527 ALA A O 1
ATOM 4306 N N . GLN A 1 528 ? -3.776 5.542 -27.134 1.00 73.31 528 GLN A N 1
ATOM 4307 C CA . GLN A 1 528 ? -5.021 6.096 -26.579 1.00 73.31 528 GLN A CA 1
ATOM 4308 C C . GLN A 1 528 ? -5.892 6.830 -27.594 1.00 73.31 528 GLN A C 1
ATOM 4310 O O . GLN A 1 528 ? -7.109 6.850 -27.447 1.00 73.31 528 GLN A O 1
ATOM 4315 N N . ALA A 1 529 ? -5.290 7.422 -28.621 1.00 67.31 529 ALA A N 1
ATOM 4316 C CA . ALA A 1 529 ? -6.015 8.153 -29.652 1.00 67.31 529 ALA A CA 1
ATOM 4317 C C . ALA A 1 529 ? -5.355 7.932 -31.010 1.00 67.31 529 ALA A C 1
ATOM 4319 O O . ALA A 1 529 ? -4.162 7.662 -31.074 1.00 67.31 529 ALA A O 1
ATOM 4320 N N . VAL A 1 530 ? -6.120 8.050 -32.095 1.00 81.19 530 VAL A N 1
ATOM 4321 C CA . VAL A 1 530 ? -5.578 7.978 -33.459 1.00 81.19 530 VAL A CA 1
ATOM 4322 C C . VAL A 1 530 ? -4.632 9.156 -33.696 1.00 81.19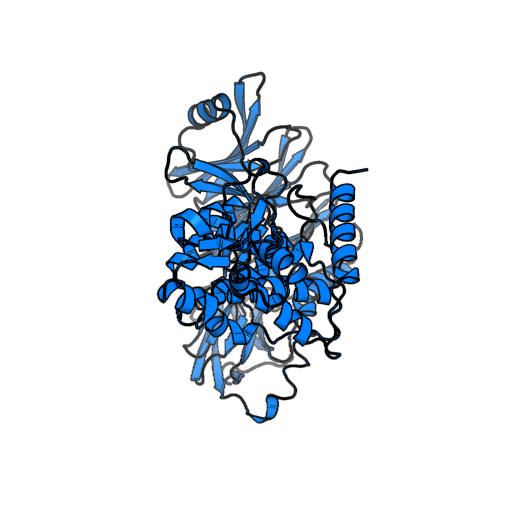 530 VAL A C 1
ATOM 4324 O O . VAL A 1 530 ? -4.955 10.288 -33.341 1.00 81.19 530 VAL A O 1
ATOM 4327 N N . GLY A 1 531 ? -3.476 8.898 -34.304 1.00 87.94 531 GLY A N 1
ATOM 4328 C CA . GLY A 1 531 ? -2.505 9.936 -34.646 1.00 87.94 531 GLY A CA 1
ATOM 4329 C C . GLY A 1 531 ? -1.067 9.435 -34.663 1.00 87.94 531 GLY A C 1
ATOM 4330 O O . GLY A 1 531 ? -0.790 8.271 -34.376 1.00 87.94 531 GLY A O 1
ATOM 4331 N N . ASP A 1 532 ? -0.139 10.331 -34.973 1.00 89.94 532 ASP A N 1
ATOM 4332 C CA . ASP A 1 532 ? 1.282 10.021 -35.094 1.00 89.94 532 ASP A CA 1
ATOM 4333 C C . ASP A 1 532 ? 2.073 10.484 -33.862 1.00 89.94 532 ASP A C 1
ATOM 4335 O O . ASP A 1 532 ? 1.832 11.548 -33.288 1.00 89.94 532 ASP A O 1
ATOM 4339 N N . ALA A 1 533 ? 3.055 9.680 -33.470 1.00 89.19 533 ALA A N 1
ATOM 4340 C CA . ALA A 1 533 ? 4.030 9.978 -32.432 1.00 89.19 533 ALA A CA 1
ATOM 4341 C C . ALA A 1 533 ? 5.446 9.720 -32.949 1.00 89.19 533 ALA A C 1
ATOM 4343 O O . ALA A 1 533 ? 5.668 8.992 -33.921 1.00 89.19 533 ALA A O 1
ATOM 4344 N N . SER A 1 534 ? 6.432 10.307 -32.275 1.00 89.69 534 SER A N 1
ATOM 4345 C CA . SER A 1 534 ? 7.834 10.028 -32.573 1.00 89.69 534 SER A CA 1
ATOM 4346 C C . SER A 1 534 ? 8.668 9.910 -31.312 1.00 89.69 534 SER A C 1
ATOM 4348 O O . SER A 1 534 ? 8.379 10.542 -30.293 1.00 89.69 534 SER A O 1
ATOM 4350 N N . PHE A 1 535 ? 9.709 9.099 -31.417 1.00 91.31 535 PHE A N 1
ATOM 4351 C CA . PHE A 1 535 ? 10.667 8.823 -30.364 1.00 91.31 535 PHE A CA 1
ATOM 4352 C C . PHE A 1 535 ? 12.077 9.023 -30.890 1.00 91.31 535 PHE A C 1
ATOM 4354 O O . PHE A 1 535 ? 12.333 8.843 -32.077 1.00 91.31 535 PHE A O 1
ATOM 4361 N N . GLN A 1 536 ? 12.982 9.382 -29.995 1.00 90.25 536 GLN A N 1
ATOM 4362 C CA . GLN A 1 536 ? 14.399 9.581 -30.221 1.00 90.25 536 GLN A CA 1
ATOM 4363 C C . GLN A 1 536 ? 15.168 8.851 -29.128 1.00 90.25 536 GLN A C 1
ATOM 4365 O O . GLN A 1 536 ? 14.950 9.096 -27.939 1.00 90.25 536 GLN A O 1
ATOM 4370 N N . ILE A 1 537 ? 16.063 7.962 -29.542 1.00 89.50 537 ILE A N 1
ATOM 4371 C CA . ILE A 1 537 ? 17.043 7.316 -28.672 1.00 89.50 537 ILE A CA 1
ATOM 4372 C C . ILE A 1 537 ? 18.358 8.072 -28.865 1.00 89.50 537 ILE A C 1
ATOM 4374 O O . ILE A 1 537 ? 18.825 8.204 -29.992 1.00 89.50 537 ILE A O 1
ATOM 4378 N N . ILE A 1 538 ? 18.910 8.610 -27.777 1.00 85.56 538 ILE A N 1
ATOM 4379 C CA . ILE A 1 538 ? 20.064 9.518 -27.782 1.00 85.56 538 ILE A CA 1
ATOM 4380 C C . ILE A 1 538 ? 21.194 8.867 -26.968 1.00 85.56 538 ILE A C 1
ATOM 4382 O O . ILE A 1 538 ? 21.067 8.773 -25.735 1.00 85.56 538 ILE A O 1
ATOM 4386 N N . PRO A 1 539 ? 22.287 8.408 -27.605 1.00 86.44 539 PRO A N 1
ATOM 4387 C CA . PRO A 1 539 ? 23.449 7.854 -26.912 1.00 86.44 539 PRO A CA 1
ATOM 4388 C C . PRO A 1 539 ? 24.095 8.879 -25.974 1.00 86.44 539 PRO A C 1
ATOM 4390 O O . PRO A 1 539 ? 23.971 10.094 -26.153 1.00 86.44 539 PRO A O 1
ATOM 4393 N N . LYS A 1 540 ? 24.695 8.397 -24.879 1.00 80.56 540 LYS A N 1
ATOM 4394 C CA . LYS A 1 540 ? 25.264 9.208 -23.779 1.00 80.56 540 LYS A CA 1
ATOM 4395 C C . LYS A 1 540 ? 24.314 10.300 -23.253 1.00 80.56 540 LYS A C 1
ATOM 4397 O O . LYS A 1 540 ? 24.721 11.254 -22.586 1.00 80.56 540 LYS A O 1
ATOM 4402 N N . GLY A 1 541 ? 23.020 10.170 -23.535 1.00 76.75 541 GLY A N 1
ATOM 4403 C CA . GLY A 1 541 ? 21.949 11.093 -23.188 1.00 76.75 541 GLY A CA 1
ATOM 4404 C C . GLY A 1 541 ? 21.947 12.468 -23.868 1.00 76.75 541 GLY A C 1
ATOM 4405 O O . GLY A 1 541 ? 20.956 13.188 -23.712 1.00 76.75 541 GLY A O 1
ATOM 4406 N N . TYR A 1 542 ? 23.005 12.826 -24.599 1.00 78.31 542 TYR A N 1
ATOM 4407 C CA . TYR A 1 542 ? 23.184 14.142 -25.227 1.00 78.31 542 TYR A CA 1
ATOM 4408 C C . TYR A 1 542 ? 23.884 14.087 -26.590 1.00 78.31 542 TYR A C 1
ATOM 4410 O O . TYR A 1 542 ? 24.068 15.140 -27.198 1.00 78.31 542 TYR A O 1
ATOM 4418 N N . ASP A 1 543 ? 24.271 12.904 -27.072 1.00 83.75 543 ASP A N 1
ATOM 4419 C CA . ASP A 1 543 ? 24.826 12.757 -28.411 1.00 83.75 543 ASP A CA 1
ATOM 4420 C C . ASP A 1 543 ? 23.703 12.802 -29.454 1.00 83.75 543 ASP A C 1
ATOM 4422 O O . ASP A 1 543 ? 23.087 11.798 -29.816 1.00 83.75 543 ASP A O 1
ATOM 4426 N N . TRP A 1 544 ? 23.389 14.019 -29.883 1.00 86.38 544 TRP A N 1
ATOM 4427 C CA . TRP A 1 544 ? 22.362 14.279 -30.884 1.00 86.38 544 TRP A CA 1
ATOM 4428 C C . TRP A 1 544 ? 22.797 13.914 -32.303 1.00 86.38 544 TRP A C 1
ATOM 4430 O O . TRP A 1 544 ? 21.928 13.769 -33.160 1.00 86.38 544 TRP A O 1
ATOM 4440 N N . GLU A 1 545 ? 24.100 13.770 -32.550 1.00 89.56 545 GLU A N 1
ATOM 4441 C CA . GLU A 1 545 ? 24.634 13.391 -33.859 1.00 89.56 545 GLU A CA 1
ATOM 4442 C C . GLU A 1 545 ? 24.308 11.925 -34.161 1.00 89.56 545 GLU A C 1
ATOM 4444 O O . GLU A 1 545 ? 23.826 11.607 -35.247 1.00 89.56 545 GLU A O 1
ATOM 4449 N N . HIS A 1 546 ? 24.450 11.055 -33.158 1.00 90.88 546 HIS A N 1
ATOM 4450 C CA . HIS A 1 546 ? 24.137 9.628 -33.266 1.00 90.88 546 HIS A CA 1
ATOM 4451 C C . HIS A 1 546 ? 22.696 9.271 -32.865 1.00 90.88 546 HIS A C 1
ATOM 4453 O O . HIS A 1 546 ? 22.338 8.093 -32.792 1.00 90.88 546 HIS A O 1
ATOM 4459 N N . ALA A 1 547 ? 21.836 10.260 -32.602 1.00 91.12 547 ALA A N 1
ATOM 4460 C CA . ALA A 1 547 ? 20.465 10.008 -32.177 1.00 91.12 547 ALA A CA 1
ATOM 4461 C C . ALA A 1 547 ? 19.613 9.380 -33.295 1.00 91.12 547 ALA A C 1
ATOM 4463 O O . ALA A 1 547 ? 19.495 9.916 -34.397 1.00 91.12 547 ALA A O 1
ATOM 4464 N N . VAL A 1 548 ? 18.918 8.281 -32.986 1.00 94.25 548 VAL A N 1
ATOM 4465 C CA . VAL A 1 548 ? 17.986 7.634 -33.923 1.00 94.25 548 VAL A CA 1
ATOM 4466 C C . VAL A 1 548 ? 16.552 8.008 -33.584 1.00 94.25 548 VAL A C 1
ATOM 4468 O O . VAL A 1 548 ? 16.077 7.772 -32.471 1.00 94.25 548 VAL A O 1
ATOM 4471 N N . LYS A 1 549 ? 15.843 8.564 -34.574 1.00 93.06 549 LYS A N 1
ATOM 4472 C CA . LYS A 1 549 ? 14.411 8.867 -34.502 1.00 93.06 549 LYS A CA 1
ATOM 4473 C C . LYS A 1 549 ? 13.588 7.756 -35.151 1.00 93.06 549 LYS A C 1
ATOM 4475 O O . LYS A 1 549 ? 13.880 7.381 -36.281 1.00 93.06 549 LYS A O 1
ATOM 4480 N N . PHE A 1 550 ? 12.539 7.286 -34.482 1.00 93.75 550 PHE A N 1
ATOM 4481 C CA . PHE A 1 550 ? 11.550 6.371 -35.056 1.00 93.75 550 PHE A CA 1
ATOM 4482 C C . PHE A 1 550 ? 10.122 6.873 -34.835 1.00 93.75 550 PHE A C 1
ATOM 4484 O O . PHE A 1 550 ? 9.850 7.692 -33.950 1.00 93.75 550 PHE A O 1
ATOM 4491 N N . HIS A 1 551 ? 9.207 6.391 -35.672 1.00 93.12 551 HIS A N 1
ATOM 4492 C CA . HIS A 1 551 ? 7.825 6.859 -35.730 1.00 93.12 551 HIS A CA 1
ATOM 4493 C C . HIS A 1 551 ? 6.846 5.775 -35.289 1.00 93.12 551 HIS A C 1
ATOM 4495 O O . HIS A 1 551 ? 7.065 4.588 -35.526 1.00 93.12 551 HIS A O 1
ATOM 4501 N N . VAL A 1 552 ? 5.751 6.198 -34.665 1.00 93.12 552 VAL A N 1
ATOM 4502 C CA . VAL A 1 552 ? 4.650 5.327 -34.251 1.00 93.12 552 VAL A CA 1
ATOM 4503 C C . VAL A 1 552 ? 3.355 5.921 -34.774 1.00 93.12 552 VAL A C 1
ATOM 4505 O O . VAL A 1 552 ? 3.096 7.103 -34.562 1.00 93.12 552 VAL A O 1
ATOM 4508 N N . LYS A 1 553 ? 2.539 5.106 -35.437 1.00 93.25 553 LYS A N 1
ATOM 4509 C CA . LYS A 1 553 ? 1.241 5.503 -35.974 1.00 93.25 553 LYS A CA 1
ATOM 4510 C C . LYS A 1 553 ? 0.141 4.749 -35.246 1.00 93.25 553 LYS A C 1
ATOM 4512 O O . LYS A 1 553 ? 0.095 3.522 -35.293 1.00 93.25 553 LYS A O 1
ATOM 4517 N N . VAL A 1 554 ? -0.744 5.480 -34.578 1.00 87.44 554 VAL A N 1
ATOM 4518 C CA . VAL A 1 554 ? -1.899 4.904 -33.894 1.00 87.44 554 VAL A CA 1
ATOM 4519 C C . VAL A 1 554 ? -3.104 4.905 -34.825 1.00 87.44 554 VAL A C 1
ATOM 4521 O O . VAL A 1 554 ? -3.534 5.952 -35.306 1.00 87.44 554 VAL A O 1
ATOM 4524 N N . LEU A 1 555 ? -3.649 3.718 -35.060 1.00 88.50 555 LEU A N 1
ATOM 4525 C CA . LEU A 1 555 ? -4.786 3.416 -35.912 1.00 88.50 555 LEU A CA 1
ATOM 4526 C C . LEU A 1 555 ? -6.050 3.169 -35.066 1.00 88.50 555 LEU A C 1
ATOM 4528 O O . LEU A 1 555 ? -5.957 2.740 -33.909 1.00 88.50 555 LEU A O 1
ATOM 4532 N N . PRO A 1 556 ? -7.251 3.399 -35.626 1.00 77.44 556 PRO A N 1
ATOM 4533 C CA . PRO A 1 556 ? -8.506 3.073 -34.953 1.00 77.44 556 PRO A CA 1
ATOM 4534 C C . PRO A 1 556 ? -8.620 1.569 -34.658 1.00 77.44 556 PRO A C 1
ATOM 4536 O O . PRO A 1 556 ? -8.032 0.731 -35.348 1.00 77.44 556 PRO A O 1
ATOM 4539 N N . GLN A 1 557 ? -9.370 1.217 -33.615 1.00 70.81 557 GLN A N 1
ATOM 4540 C CA . GLN A 1 557 ? -9.612 -0.176 -33.235 1.00 70.81 557 GLN A CA 1
ATOM 4541 C C . GLN A 1 557 ? -10.609 -0.830 -34.213 1.00 70.81 557 GLN A C 1
ATOM 4543 O O . GLN A 1 557 ? -11.557 -0.191 -34.662 1.00 70.81 557 GLN A O 1
ATOM 4548 N N . ASN A 1 558 ? -10.382 -2.094 -34.580 1.00 54.69 558 ASN A N 1
ATOM 4549 C CA . ASN A 1 558 ? -11.215 -2.818 -35.548 1.00 54.69 558 ASN A CA 1
ATOM 4550 C C . ASN A 1 558 ? -12.442 -3.432 -34.821 1.00 54.69 558 ASN A C 1
ATOM 4552 O O . ASN A 1 558 ? -12.221 -4.239 -33.913 1.00 54.69 558 ASN A O 1
ATOM 4556 N N . PRO A 1 559 ? -13.703 -3.122 -35.195 1.00 46.72 559 PRO A N 1
ATOM 4557 C CA . PRO A 1 559 ? -14.902 -3.481 -34.412 1.00 46.72 559 PRO A CA 1
ATOM 4558 C C . PRO A 1 559 ? -15.179 -4.994 -34.280 1.00 46.72 559 PRO A C 1
ATOM 4560 O O . PRO A 1 559 ? -15.933 -5.420 -33.419 1.00 46.72 559 PRO A O 1
ATOM 4563 N N . VAL A 1 560 ? -14.539 -5.853 -35.083 1.00 42.19 560 VAL A N 1
ATOM 4564 C CA . VAL A 1 560 ? -14.793 -7.314 -35.100 1.00 42.19 560 VAL A CA 1
ATOM 4565 C C . VAL A 1 560 ? -14.064 -8.079 -33.973 1.00 42.19 560 VAL A C 1
ATOM 4567 O O . VAL A 1 560 ? -14.318 -9.261 -33.750 1.00 42.19 560 VAL A O 1
ATOM 4570 N N . LYS A 1 561 ? -13.148 -7.437 -33.235 1.00 44.31 561 LYS A N 1
ATOM 4571 C CA . LYS A 1 561 ? -12.339 -8.092 -32.186 1.00 44.31 561 LYS A CA 1
ATOM 4572 C C . LYS A 1 561 ? -12.915 -7.981 -30.764 1.00 44.31 561 LYS A C 1
ATOM 4574 O O . LYS A 1 561 ? -12.300 -8.521 -29.853 1.00 44.31 561 LYS A O 1
ATOM 4579 N N . GLU A 1 562 ? -14.083 -7.369 -30.560 1.00 42.41 562 GLU A N 1
ATOM 4580 C CA . GLU A 1 562 ? -14.697 -7.208 -29.225 1.00 42.41 562 GLU A CA 1
ATOM 4581 C C . GLU A 1 562 ? -15.017 -8.551 -28.531 1.00 42.41 562 GLU A C 1
ATOM 4583 O O . GLU A 1 562 ? -14.771 -8.701 -27.342 1.00 42.41 562 GLU A O 1
ATOM 4588 N N . LEU A 1 563 ? -15.422 -9.588 -29.275 1.00 31.91 563 LEU A N 1
ATOM 4589 C CA . LEU A 1 563 ? -15.928 -10.852 -28.702 1.00 31.91 563 LEU A CA 1
ATOM 4590 C C . LEU A 1 563 ? -14.873 -11.897 -28.287 1.00 31.91 563 LEU A C 1
ATOM 4592 O O . LEU A 1 563 ? -15.228 -12.908 -27.694 1.00 31.91 563 LEU A O 1
ATOM 4596 N N . ARG A 1 564 ? -13.583 -11.714 -28.608 1.00 37.44 564 ARG A N 1
ATOM 4597 C CA . ARG A 1 564 ? -12.507 -12.669 -28.229 1.00 37.44 564 ARG A CA 1
ATOM 4598 C C . ARG A 1 564 ? -11.478 -12.092 -27.255 1.00 37.44 564 ARG A C 1
ATOM 4600 O O . ARG A 1 564 ? -10.537 -12.788 -26.877 1.00 37.44 564 ARG A O 1
ATOM 4607 N N . PHE A 1 565 ? -11.624 -10.823 -26.882 1.00 36.47 565 PHE A N 1
ATOM 4608 C CA . PHE A 1 565 ? -10.645 -10.106 -26.066 1.00 36.47 565 PHE A CA 1
ATOM 4609 C C . PHE A 1 565 ? -10.931 -10.169 -24.562 1.00 36.47 565 PHE A C 1
ATOM 4611 O O . PHE A 1 565 ? -9.985 -10.129 -23.776 1.00 36.47 565 PHE A O 1
ATOM 4618 N N . GLU A 1 566 ? -12.192 -10.330 -24.163 1.00 35.84 566 GLU A N 1
ATOM 4619 C CA . GLU A 1 566 ? -12.599 -10.352 -22.752 1.00 35.84 566 GLU A CA 1
ATOM 4620 C C . GLU A 1 566 ? -12.207 -11.667 -22.051 1.00 35.84 566 GLU A C 1
ATOM 4622 O O . GLU A 1 566 ? -11.653 -11.639 -20.949 1.00 35.84 566 GLU A O 1
ATOM 4627 N N . ASP A 1 567 ? -12.346 -12.811 -22.731 1.00 34.06 567 ASP A N 1
ATOM 4628 C CA . ASP A 1 567 ? -12.017 -14.131 -22.165 1.00 34.06 567 ASP A CA 1
ATOM 4629 C C . ASP A 1 567 ? -10.504 -14.385 -22.041 1.00 34.06 567 ASP A C 1
ATOM 4631 O O . ASP A 1 567 ? -10.045 -15.079 -21.134 1.00 34.06 567 ASP A O 1
ATOM 4635 N N . MET A 1 568 ? -9.691 -13.783 -22.916 1.00 34.22 568 MET A N 1
ATOM 4636 C CA . MET A 1 568 ? -8.238 -14.006 -22.947 1.00 34.22 568 MET A CA 1
ATOM 4637 C C . MET A 1 568 ? -7.471 -13.114 -21.948 1.00 34.22 568 MET A C 1
ATOM 4639 O O . MET A 1 568 ? -6.345 -13.432 -21.558 1.00 34.22 568 MET A O 1
ATOM 4643 N N . GLN A 1 569 ? -8.061 -11.992 -21.512 1.00 38.91 569 GLN A N 1
ATOM 4644 C CA . GLN A 1 569 ? -7.419 -11.010 -20.624 1.00 38.91 569 GLN A CA 1
ATOM 4645 C C . GLN A 1 569 ? -7.456 -11.391 -19.134 1.00 38.91 569 GLN A C 1
ATOM 4647 O O . GLN A 1 569 ? -6.535 -11.017 -18.394 1.00 38.91 569 GLN A O 1
ATOM 4652 N N . LYS A 1 570 ? -8.439 -12.197 -18.704 1.00 37.25 570 LYS A N 1
ATOM 4653 C CA . LYS A 1 570 ? -8.534 -12.729 -17.329 1.00 37.25 570 LYS A CA 1
ATOM 4654 C C . LYS A 1 570 ? -7.319 -13.579 -16.934 1.00 37.25 570 LYS A C 1
ATOM 4656 O O . LYS A 1 570 ? -6.791 -13.421 -15.831 1.00 37.25 570 LYS A O 1
ATOM 4661 N N . ASP A 1 571 ? -6.792 -14.376 -17.862 1.00 34.66 571 ASP A N 1
ATOM 4662 C CA . ASP A 1 571 ? -5.620 -15.237 -17.637 1.00 34.66 571 ASP A CA 1
ATOM 4663 C C . ASP A 1 571 ? -4.275 -14.482 -17.636 1.00 34.66 571 ASP A C 1
ATOM 4665 O O . ASP A 1 571 ? -3.286 -14.927 -17.041 1.00 34.66 571 ASP A O 1
ATOM 4669 N N . LEU A 1 572 ? -4.214 -13.302 -18.263 1.00 38.00 572 LEU A N 1
ATOM 4670 C CA . LEU A 1 572 ? -2.977 -12.530 -18.433 1.00 38.00 572 LEU A CA 1
ATOM 4671 C C . LEU A 1 572 ? -2.628 -11.665 -17.210 1.00 38.00 572 LEU A C 1
ATOM 4673 O O . LEU A 1 572 ? -1.446 -11.420 -16.955 1.00 38.00 572 LEU A O 1
ATOM 4677 N N . SER A 1 573 ? -3.607 -11.247 -16.395 1.00 34.91 573 SER A N 1
ATOM 4678 C CA . SER A 1 573 ? -3.356 -10.450 -15.175 1.00 34.91 573 SER A CA 1
ATOM 4679 C C . SER A 1 573 ? -2.587 -11.237 -14.098 1.00 34.91 573 SER A C 1
ATOM 4681 O O . SER A 1 573 ? -1.774 -10.674 -13.365 1.00 34.91 573 SER A O 1
ATOM 4683 N N . MET A 1 574 ? -2.757 -12.565 -14.071 1.00 35.16 574 MET A N 1
ATOM 4684 C CA . MET A 1 574 ? -2.020 -13.516 -13.225 1.00 35.16 574 MET A CA 1
ATOM 4685 C C . MET A 1 574 ? -0.563 -13.745 -13.653 1.00 35.16 574 MET A C 1
ATOM 4687 O O . MET A 1 574 ? 0.282 -14.094 -12.823 1.00 35.16 574 MET A O 1
ATOM 4691 N N . ARG A 1 575 ? -0.247 -13.564 -14.943 1.00 39.91 575 ARG A N 1
ATOM 4692 C CA . ARG A 1 575 ? 1.079 -13.860 -15.519 1.00 39.91 575 ARG A CA 1
ATOM 4693 C C . ARG A 1 575 ? 2.093 -12.720 -15.341 1.00 39.91 575 ARG A C 1
ATOM 4695 O O . ARG A 1 575 ? 3.295 -12.978 -15.303 1.00 39.91 575 ARG A O 1
ATOM 4702 N N . LYS A 1 576 ? 1.632 -11.482 -15.117 1.00 45.44 576 LYS A N 1
ATOM 4703 C CA . LYS A 1 576 ? 2.462 -10.255 -15.127 1.00 45.44 576 LYS A CA 1
ATOM 4704 C C . LYS A 1 576 ? 3.535 -10.174 -14.026 1.00 45.44 576 LYS A C 1
ATOM 4706 O O . LYS A 1 576 ? 4.669 -9.821 -14.329 1.00 45.44 576 LYS A O 1
ATOM 4711 N N . LYS A 1 577 ? 3.240 -10.568 -12.774 1.00 41.19 577 LYS A N 1
ATOM 4712 C CA . LYS A 1 577 ? 4.255 -10.655 -11.686 1.00 41.19 577 LYS A CA 1
ATOM 4713 C C . LYS A 1 577 ? 5.073 -11.953 -11.717 1.00 41.19 577 LYS A C 1
ATOM 4715 O O . LYS A 1 577 ? 6.181 -11.995 -11.188 1.00 41.19 577 LYS A O 1
ATOM 4720 N N . LYS A 1 578 ? 4.539 -13.015 -12.334 1.00 47.66 578 LYS A N 1
ATOM 4721 C CA . LYS A 1 578 ? 5.249 -14.292 -12.504 1.00 47.66 578 LYS A CA 1
ATOM 4722 C C . LYS A 1 578 ? 6.393 -14.156 -13.509 1.00 47.66 578 LYS A C 1
ATOM 4724 O O . LYS A 1 578 ? 7.457 -14.692 -13.239 1.00 47.66 578 LYS A O 1
ATOM 4729 N N . SER A 1 579 ? 6.215 -13.391 -14.589 1.00 61.66 579 SER A N 1
ATOM 4730 C CA . SER A 1 579 ? 7.209 -13.305 -15.667 1.00 61.66 579 SER A CA 1
ATOM 4731 C C . SER A 1 579 ? 8.575 -12.773 -15.217 1.00 61.66 579 SER A C 1
ATOM 4733 O O . SER A 1 579 ? 9.549 -13.497 -15.355 1.00 61.66 579 SER A O 1
ATOM 4735 N N . ILE A 1 580 ? 8.690 -11.579 -14.614 1.00 65.88 580 ILE A N 1
ATOM 4736 C CA . ILE A 1 580 ? 10.016 -11.037 -14.229 1.00 65.88 580 ILE A CA 1
ATOM 4737 C C . ILE A 1 580 ? 10.691 -11.923 -13.172 1.00 65.88 580 ILE A C 1
ATOM 4739 O O . ILE A 1 580 ? 11.877 -12.228 -13.271 1.00 65.88 580 ILE A O 1
ATOM 4743 N N . LYS A 1 581 ? 9.931 -12.408 -12.183 1.00 67.81 581 LYS A N 1
ATOM 4744 C CA . LYS A 1 581 ? 10.453 -13.318 -11.157 1.00 67.81 581 LYS A CA 1
ATOM 4745 C C . LYS A 1 581 ? 10.952 -14.639 -11.756 1.00 67.81 581 LYS A C 1
ATOM 4747 O O . LYS A 1 581 ? 12.009 -15.125 -11.352 1.00 67.81 581 LYS A O 1
ATOM 4752 N N . GLU A 1 582 ? 10.225 -15.207 -12.717 1.00 72.00 582 GLU A N 1
ATOM 4753 C CA . GLU A 1 582 ? 10.636 -16.411 -13.448 1.00 72.00 582 GLU A CA 1
ATOM 4754 C C . GLU A 1 582 ? 11.789 -16.134 -14.421 1.00 72.00 582 GLU A C 1
ATOM 4756 O O . GLU A 1 582 ? 12.682 -16.967 -14.527 1.00 72.00 582 GLU A O 1
ATOM 4761 N N . GLN A 1 583 ? 11.859 -14.958 -15.054 1.00 74.19 583 GLN A N 1
ATOM 4762 C CA . GLN A 1 583 ? 13.004 -14.533 -15.866 1.00 74.19 583 GLN A CA 1
ATOM 4763 C C . GLN A 1 583 ? 14.270 -14.453 -15.013 1.00 74.19 583 GLN A C 1
ATOM 4765 O O . GLN A 1 583 ? 15.288 -15.023 -15.390 1.00 74.19 583 GLN A O 1
ATOM 4770 N N . ILE A 1 584 ? 14.197 -13.841 -13.827 1.00 75.19 584 ILE A N 1
ATOM 4771 C CA . ILE A 1 584 ? 15.312 -13.807 -12.872 1.00 75.19 584 ILE A CA 1
ATOM 4772 C C . ILE A 1 584 ? 15.677 -15.233 -12.446 1.00 75.19 584 ILE A C 1
ATOM 4774 O O . ILE A 1 584 ? 16.849 -15.597 -12.428 1.00 75.19 584 ILE A O 1
ATOM 4778 N N . LYS A 1 585 ? 14.691 -16.075 -12.119 1.00 78.00 585 LYS A N 1
ATOM 4779 C CA . LYS A 1 585 ? 14.933 -17.469 -11.720 1.00 78.00 585 LYS A CA 1
ATOM 4780 C C . LYS A 1 585 ? 15.590 -18.283 -12.841 1.00 78.00 585 LYS A C 1
ATOM 4782 O O . LYS A 1 585 ? 16.521 -19.034 -12.566 1.00 78.00 585 LYS A O 1
ATOM 4787 N N . LYS A 1 586 ? 15.145 -18.117 -14.088 1.00 78.31 586 LYS A N 1
ATOM 4788 C CA . LYS A 1 586 ? 15.713 -18.747 -15.288 1.00 78.31 586 LYS A CA 1
ATOM 4789 C C . LYS A 1 586 ? 17.119 -18.228 -15.575 1.00 78.31 586 LYS A C 1
ATOM 4791 O O . LYS A 1 586 ? 18.012 -19.024 -15.831 1.00 78.31 586 LYS A O 1
ATOM 4796 N N . PHE A 1 587 ? 17.333 -16.920 -15.486 1.00 77.94 587 PHE A N 1
ATOM 4797 C CA . PHE A 1 587 ? 18.645 -16.307 -15.660 1.00 77.94 587 PHE A CA 1
ATOM 4798 C C . PHE A 1 587 ? 19.648 -16.877 -14.652 1.00 77.94 587 PHE A C 1
ATOM 4800 O O . PHE A 1 587 ? 20.703 -17.367 -15.042 1.00 77.94 587 PHE A O 1
ATOM 4807 N N . LEU A 1 588 ? 19.280 -16.926 -13.370 1.00 75.38 588 LEU A N 1
ATOM 4808 C CA . LEU A 1 588 ? 20.128 -17.501 -12.327 1.00 75.38 588 LEU A CA 1
ATOM 4809 C C . LEU A 1 588 ? 20.342 -19.009 -12.512 1.00 75.38 588 LEU A C 1
ATOM 4811 O O . LEU A 1 588 ? 21.455 -19.487 -12.307 1.00 75.38 588 LEU A O 1
ATOM 4815 N N . LYS A 1 589 ? 19.320 -19.747 -12.976 1.00 77.88 589 LYS A N 1
ATOM 4816 C CA . LYS A 1 589 ? 19.452 -21.155 -13.390 1.00 77.88 589 LYS A CA 1
ATOM 4817 C C . LYS A 1 589 ? 20.543 -21.346 -14.427 1.00 77.88 589 LYS A C 1
ATOM 4819 O O . LYS A 1 589 ? 21.402 -22.201 -14.251 1.00 77.88 589 LYS A O 1
ATOM 4824 N N . ASN A 1 590 ? 20.502 -20.546 -15.484 1.00 77.44 590 ASN A N 1
ATOM 4825 C CA . ASN A 1 590 ? 21.429 -20.656 -16.604 1.00 77.44 590 ASN A CA 1
ATOM 4826 C C . ASN A 1 590 ? 22.874 -20.338 -16.201 1.00 77.44 590 ASN A C 1
ATOM 4828 O O . ASN A 1 590 ? 23.802 -20.855 -16.808 1.00 77.44 590 ASN A O 1
ATOM 4832 N N . HIS A 1 591 ? 23.062 -19.539 -15.152 1.00 70.38 591 HIS A N 1
ATOM 4833 C CA . HIS A 1 591 ? 24.377 -19.198 -14.614 1.00 70.38 591 HIS A CA 1
ATOM 4834 C C . HIS A 1 591 ? 24.822 -20.130 -13.469 1.00 70.38 591 HIS A C 1
ATOM 4836 O O . HIS A 1 591 ? 25.793 -19.828 -12.781 1.00 70.38 591 HIS A O 1
ATOM 4842 N N . ASN A 1 592 ? 24.125 -21.257 -13.242 1.00 67.25 592 ASN A N 1
ATOM 4843 C CA . ASN A 1 592 ? 24.356 -22.196 -12.130 1.00 67.25 592 ASN A CA 1
ATOM 4844 C C . ASN A 1 592 ? 24.287 -21.550 -10.733 1.00 67.25 592 ASN A C 1
ATOM 4846 O O . ASN A 1 592 ? 24.880 -22.031 -9.770 1.00 67.25 592 ASN A O 1
ATOM 4850 N N . ILE A 1 593 ? 23.501 -20.483 -10.599 1.00 65.00 593 ILE A N 1
ATOM 4851 C CA . ILE A 1 593 ? 23.221 -19.789 -9.339 1.00 65.00 593 ILE A CA 1
ATOM 4852 C C . ILE A 1 593 ? 21.868 -20.294 -8.823 1.00 65.00 593 ILE A C 1
ATOM 4854 O O . ILE A 1 593 ? 20.913 -19.543 -8.624 1.00 65.00 593 ILE A O 1
ATOM 4858 N N . ILE A 1 594 ? 21.735 -21.608 -8.667 1.00 53.41 594 ILE A N 1
ATOM 4859 C CA . ILE A 1 594 ? 20.620 -22.191 -7.921 1.00 53.41 594 ILE A CA 1
ATOM 4860 C C . ILE A 1 594 ? 21.237 -22.942 -6.773 1.00 53.41 594 ILE A C 1
ATOM 4862 O O . ILE A 1 594 ? 21.543 -24.110 -6.920 1.00 53.41 594 ILE A O 1
ATOM 4866 N N . HIS A 1 595 ? 21.446 -22.231 -5.677 1.00 42.94 595 HIS A N 1
ATOM 4867 C CA . HIS A 1 595 ? 21.367 -22.696 -4.298 1.00 42.94 595 HIS A CA 1
ATOM 4868 C C . HIS A 1 595 ? 21.712 -21.470 -3.450 1.00 42.94 595 HIS A C 1
ATOM 4870 O O . HIS A 1 595 ? 22.865 -21.054 -3.438 1.00 42.94 595 HIS A O 1
ATOM 4876 N N . VAL A 1 596 ? 20.700 -20.785 -2.908 1.00 40.12 596 VAL A N 1
ATOM 4877 C CA . VAL A 1 596 ? 20.347 -20.685 -1.475 1.00 40.12 596 VAL A CA 1
ATOM 4878 C C . VAL A 1 596 ? 19.062 -19.861 -1.364 1.00 40.12 596 VAL A C 1
ATOM 4880 O O . VAL A 1 596 ? 18.996 -18.766 -1.971 1.00 40.12 596 VAL A O 1
#

Foldseek 3Di:
DDLQVVVVVVLVVVQVVCVVQDDDFFPVSVLVLLLQLLLCLVDQSQQSNQCCSVDPPFQDKDAQCCCCPPVVKHFDVPFDWGWGQDDVDRIGTIGGPVRIDGDDGDVCCCCCRNVPVAPDLDDLDPVLLVLLQLLQVLVQEHEEEDAADPPAFWAKDQAFFWWDWRDDPPDDIWIFTHGIYIYGNPPDDSLSNLLSVQLNLQLFQLQCHVPVPPPNHRPPVPDDPLQSNLSSLSLSCSLCSSVSNCVVCVVPNPQDCPPVRDDPPYRPPSSSRSNSVSVCSSVSNRGRDPVRTQDDDPLLVVQPCVQPPQWPDWMWDQADPDPHTWTWTWHDDPPQKTKTFTWDQDVVVSHIDTQDIDMDGNADWDWHFAQLDPDPGTWIKIKGAPDPRFFIWIFIWHQDPNHIDTLDIDGGQGRWDWDDDHSWIWIQGLFEIWIWHQDPVPGTDIDTDQKHLDFDDDPQEFEWEWEQAQVRAIWIDGPRDTDDQADAAEHEAFGKYFYMYGGGYAGWDKDKDDPQWRDRDSGMIGGHDFDKMKMWIAGNHPNPVNIGMHMYGYDYDDVVCPVPPSVRVVVVVVCGVVGSVVVVVVVCVVVVNPDD

Secondary structure (DSSP, 8-state):
--HHHHHHHHHHHHHHHHHHH---SSHHHHHHHHHGGGG-TTS-HHHHHHHHHHSTT---EEEHHHHHHTS-EEEPTTPPPEEE--TTSS-EEEEEGGGEEESPPPHHHHIIIII-TT-------HHHHHHHHHHHHHTTEEEEEE---TT--EEEEEEEEEEEEEE-SSS-EEEEEEEEEEEEETTS-HHHHHHHHHHHHHHHHTTTT-TT--TTS---TTS-HHHHHHHHHHHHHHHHHHTT-HHHHGGGS-TT--TT-PPPS--HHHHHHHHHHHHHHHTT-----GGGEE---HHHHHHHHHHSTT--EEEEE--SS-SS-EEEEEEE-GGGEEEEEEEEEETTTTEEEEEEEEEEESS--EEEEE--SSSSSPEEEEEEEETTTTEEEEEEEEEETTEEEEEEEEEEEET-EEEEETTEEEEE-SS-EEEEEEETTTEEEEEE-SB---PPPPTTEEEEEEEE-TT--EEEEETTEE--TTSPEEEETT-EEEEEEBS--S-EEEEEEBTTEEEEETTEEEE-SSEEEEEEEEETTT--SSPEEEEEEEEPPPGGGHHHHHHHHHHHHTTHHHHHHHHHHHHHHHTT----